Protein 2OWY (pdb70)

Organism: Pseudomonas aeruginosa (strain ATCC 15692 / DSM 22644 / CIP 104116 / JCM 14847 / LMG 12228 / 1C / PRS 101 / PAO1) (NCBI:txid208964)

Nearest PDB structures (foldseek):
  2owy-assembly1_B  TM=9.869E-01  e=1.005E-57  Pseudomonas aeruginosa PAO1
  2owl-assembly1_B  TM=9.387E-01  e=7.212E-36  Escherichia coli
  6k4e-assembly1_B  TM=1.889E-01  e=1.536E+00  Pseudomonas aeruginosa
  6k4e-assembly1_A  TM=3.033E-01  e=7.675E+00  Pseudomonas aeruginosa
  2owy-assembly1_B  TM=1.003E+00  e=4.794E-67  Pseudomonas aeruginosa PAO1

Structure (mmCIF, N/CA/C/O backbone):
data_2OWY
#
_entry.id   2OWY
#
_cell.length_a   87.494
_cell.length_b   116.041
_cell.length_c   76.028
_cell.angle_alpha   90.000
_cell.angle_beta   90.000
_cell.angle_gamma   90.000
#
_symmetry.space_group_name_H-M   'P 21 21 2'
#
loop_
_atom_site.group_PDB
_atom_site.id
_atom_site.type_symbol
_atom_site.label_atom_id
_atom_site.label_alt_id
_atom_site.label_comp_id
_atom_site.label_asym_id
_atom_site.label_entity_id
_atom_site.label_seq_id
_atom_site.pdbx_PDB_ins_code
_atom_site.Cartn_x
_atom_site.Cartn_y
_atom_site.Cartn_z
_atom_site.occupancy
_atom_site.B_iso_or_equiv
_atom_site.auth_seq_id
_atom_site.auth_comp_id
_atom_site.auth_asym_id
_atom_site.auth_atom_id
_atom_site.pdbx_PDB_model_num
ATOM 1 N N . MET A 1 1 ? 26.956 81.979 -0.962 1.00 49.63 1 MET A N 1
ATOM 2 C CA . MET A 1 1 ? 26.891 80.897 0.051 1.00 48.90 1 MET A CA 1
ATOM 3 C C . MET A 1 1 ? 26.012 79.781 -0.489 1.00 47.36 1 MET A C 1
ATOM 4 O O . MET A 1 1 ? 25.127 80.043 -1.301 1.00 48.16 1 MET A O 1
ATOM 9 N N . TRP A 1 2 ? 26.251 78.548 -0.034 1.00 42.89 2 TRP A N 1
ATOM 10 C CA . TRP A 1 2 ? 25.460 77.397 -0.473 1.00 38.23 2 TRP A CA 1
ATOM 11 C C . TRP A 1 2 ? 24.493 76.923 0.614 1.00 35.94 2 TRP A C 1
ATOM 12 O O . TRP A 1 2 ? 24.926 76.455 1.676 1.00 36.00 2 TRP A O 1
ATOM 23 N N . PHE A 1 3 ? 23.193 77.031 0.337 1.00 30.22 3 PHE A N 1
ATOM 24 C CA . PHE A 1 3 ? 22.158 76.615 1.276 1.00 27.88 3 PHE A CA 1
ATOM 25 C C . PHE A 1 3 ? 22.354 75.163 1.711 1.00 27.15 3 PHE A C 1
ATOM 26 O O . PHE A 1 3 ? 22.799 74.330 0.925 1.00 26.80 3 PHE A O 1
ATOM 34 N N . ARG A 1 4 ? 22.020 74.863 2.960 1.00 25.87 4 ARG A N 1
ATOM 35 C CA . ARG A 1 4 ? 22.154 73.507 3.468 1.00 29.73 4 ARG A CA 1
ATOM 36 C C . ARG A 1 4 ? 20.796 72.853 3.628 1.00 31.36 4 ARG A C 1
ATOM 37 O O . ARG A 1 4 ? 20.708 71.653 3.890 1.00 32.71 4 ARG A O 1
ATOM 45 N N . ASN A 1 5 ? 19.745 73.660 3.460 1.00 30.67 5 ASN A N 1
ATOM 46 C CA . ASN A 1 5 ? 18.350 73.216 3.546 1.00 28.49 5 ASN A CA 1
ATOM 47 C C . ASN A 1 5 ? 17.470 74.124 2.698 1.00 27.37 5 ASN A C 1
ATOM 48 O O . ASN A 1 5 ? 17.863 75.247 2.366 1.00 26.06 5 ASN A O 1
ATOM 53 N N . LEU A 1 6 ? 16.283 73.645 2.341 1.00 25.17 6 LEU A N 1
ATOM 54 C CA . LEU A 1 6 ? 15.405 74.450 1.513 1.00 23.75 6 LEU A CA 1
ATOM 55 C C . LEU A 1 6 ? 13.908 74.253 1.716 1.00 25.12 6 LEU A C 1
ATOM 56 O O . LEU A 1 6 ? 13.381 73.141 1.623 1.00 23.38 6 LEU A O 1
ATOM 61 N N . LEU A 1 7 ? 13.233 75.361 2.000 1.00 25.89 7 LEU A N 1
ATOM 62 C CA . LEU A 1 7 ? 11.783 75.397 2.142 1.00 22.97 7 LEU A CA 1
ATOM 63 C C . LEU A 1 7 ? 11.384 76.442 1.112 1.00 23.52 7 LEU A C 1
ATOM 64 O O . LEU A 1 7 ? 11.984 77.516 1.049 1.00 23.34 7 LEU A O 1
ATOM 69 N N . VAL A 1 8 ? 10.394 76.113 0.285 1.00 22.80 8 VAL A N 1
ATOM 70 C CA . VAL A 1 8 ? 9.957 77.007 -0.766 1.00 20.55 8 VAL A CA 1
ATOM 71 C C . VAL A 1 8 ? 8.622 77.687 -0.480 1.00 22.68 8 VAL A C 1
ATOM 72 O O . VAL A 1 8 ? 7.681 77.077 0.024 1.00 22.74 8 VAL A O 1
ATOM 76 N N . TYR A 1 9 ? 8.568 78.967 -0.832 1.00 23.31 9 TYR A N 1
ATOM 77 C CA . TYR A 1 9 ? 7.407 79.806 -0.639 1.00 22.89 9 TYR A CA 1
ATOM 78 C C . TYR A 1 9 ? 7.045 80.535 -1.919 1.00 24.30 9 TYR A C 1
ATOM 79 O O . TYR A 1 9 ? 7.874 81.218 -2.501 1.00 22.82 9 TYR A O 1
ATOM 88 N N . ARG A 1 10 ? 5.789 80.383 -2.338 1.00 26.70 10 ARG A N 1
ATOM 89 C CA . ARG A 1 10 ? 5.281 80.980 -3.567 1.00 29.67 10 ARG A CA 1
ATOM 90 C C . ARG A 1 10 ? 4.632 82.333 -3.368 1.00 31.42 10 ARG A C 1
ATOM 91 O O . ARG A 1 10 ? 3.742 82.487 -2.537 1.00 34.09 10 ARG A O 1
ATOM 99 N N . LEU A 1 11 ? 5.086 83.318 -4.132 1.00 33.02 11 LEU A N 1
ATOM 100 C CA . LEU A 1 11 ? 4.519 84.656 -4.065 1.00 34.48 11 LEU A CA 1
ATOM 101 C C . LEU A 1 11 ? 3.179 84.627 -4.777 1.00 36.30 11 LEU A C 1
ATOM 102 O O . LEU A 1 11 ? 3.120 84.360 -5.974 1.00 36.63 11 LEU A O 1
ATOM 107 N N . THR A 1 12 ? 2.103 84.898 -4.047 1.00 39.10 12 THR A N 1
ATOM 108 C CA . THR A 1 12 ? 0.767 84.879 -4.641 1.00 41.53 12 THR A CA 1
ATOM 109 C C . THR A 1 12 ? 0.399 86.159 -5.386 1.00 43.27 12 THR A C 1
ATOM 110 O O . THR A 1 12 ? -0.697 86.276 -5.916 1.00 44.60 12 THR A O 1
ATOM 114 N N . GLN A 1 13 ? 1.319 87.110 -5.440 1.00 45.19 13 GLN A N 1
ATOM 115 C CA . GLN A 1 13 ? 1.073 88.369 -6.130 1.00 46.99 13 GLN A CA 1
ATOM 116 C C . GLN A 1 13 ? 2.405 89.018 -6.392 1.00 47.31 13 GLN A C 1
ATOM 117 O O . GLN A 1 13 ? 3.411 88.606 -5.833 1.00 47.12 13 GLN A O 1
ATOM 123 N N . ASP A 1 14 ? 2.422 90.031 -7.242 1.00 49.51 14 ASP A N 1
ATOM 124 C CA . ASP A 1 14 ? 3.673 90.709 -7.531 1.00 53.24 14 ASP A CA 1
ATOM 125 C C . ASP A 1 14 ? 4.180 91.517 -6.335 1.00 54.47 14 ASP A C 1
ATOM 126 O O . ASP A 1 14 ? 3.407 92.147 -5.611 1.00 54.05 14 ASP A O 1
ATOM 131 N N . LEU A 1 15 ? 5.494 91.479 -6.139 1.00 55.68 15 LEU A N 1
ATOM 132 C CA . LEU A 1 15 ? 6.152 92.172 -5.036 1.00 57.27 15 LEU A CA 1
ATOM 133 C C . LEU A 1 15 ? 6.852 93.440 -5.548 1.00 58.05 15 LEU A C 1
ATOM 134 O O . LEU A 1 15 ? 7.811 93.343 -6.315 1.00 59.11 15 LEU A O 1
ATOM 139 N N . GLN A 1 16 ? 6.371 94.616 -5.132 1.00 58.53 16 GLN A N 1
ATOM 140 C CA . GLN A 1 16 ? 6.957 95.900 -5.552 1.00 59.11 16 GLN A CA 1
ATOM 141 C C . GLN A 1 16 ? 8.476 95.725 -5.678 1.00 57.12 16 GLN A C 1
ATOM 142 O O . GLN A 1 16 ? 9.035 95.715 -6.776 1.00 56.54 16 GLN A O 1
ATOM 148 N N . LEU A 1 17 ? 9.122 95.607 -4.527 1.00 54.26 17 LEU A N 1
ATOM 149 C CA . LEU A 1 17 ? 10.557 95.358 -4.413 1.00 53.75 17 LEU A CA 1
ATOM 150 C C . LEU A 1 17 ? 11.641 96.172 -5.129 1.00 51.66 17 LEU A C 1
ATOM 151 O O . LEU A 1 17 ? 12.016 95.884 -6.264 1.00 51.15 17 LEU A O 1
ATOM 156 N N . ASP A 1 18 ? 12.163 97.172 -4.434 1.00 50.72 18 ASP A N 1
ATOM 157 C CA . ASP A 1 18 ? 13.259 97.978 -4.949 1.00 49.41 18 ASP A CA 1
ATOM 158 C C . ASP A 1 18 ? 14.382 97.684 -3.972 1.00 48.97 18 ASP A C 1
ATOM 159 O O . ASP A 1 18 ? 14.184 97.759 -2.759 1.00 47.54 18 ASP A O 1
ATOM 164 N N . ALA A 1 19 ? 15.548 97.333 -4.497 1.00 48.42 19 ALA A N 1
ATOM 165 C CA . ALA A 1 19 ? 16.694 97.023 -3.655 1.00 47.40 19 ALA A CA 1
ATOM 166 C C . ALA A 1 19 ? 16.784 97.939 -2.444 1.00 46.74 19 ALA A C 1
ATOM 167 O O . ALA A 1 19 ? 16.638 97.482 -1.312 1.00 46.06 19 ALA A O 1
ATOM 169 N N . ASP A 1 20 ? 17.015 99.228 -2.678 1.00 48.23 20 ASP A N 1
ATOM 170 C CA . ASP A 1 20 ? 17.137 100.178 -1.575 1.00 50.51 20 ASP A CA 1
ATOM 171 C C . ASP A 1 20 ? 15.831 100.314 -0.796 1.00 50.58 20 ASP A C 1
ATOM 172 O O . ASP A 1 20 ? 15.843 100.610 0.396 1.00 51.84 20 ASP A O 1
ATOM 177 N N . SER A 1 21 ? 14.703 100.098 -1.461 1.00 49.93 21 SER A N 1
ATOM 178 C CA . SER A 1 21 ? 13.424 100.181 -0.775 1.00 48.54 21 SER A CA 1
ATOM 179 C C . SER A 1 21 ? 13.432 99.042 0.254 1.00 48.28 21 SER A C 1
ATOM 180 O O . SER A 1 21 ? 13.092 99.240 1.424 1.00 48.80 21 SER A O 1
ATOM 183 N N . LEU A 1 22 ? 13.848 97.855 -0.187 1.00 45.48 22 LEU A N 1
ATOM 184 C CA . LEU A 1 22 ? 13.929 96.691 0.688 1.00 43.39 22 LEU A CA 1
ATOM 185 C C . LEU A 1 22 ? 14.987 96.878 1.779 1.00 44.13 22 LEU A C 1
ATOM 186 O O . LEU A 1 22 ? 14.732 96.569 2.946 1.00 42.98 22 LEU A O 1
ATOM 191 N N . GLU A 1 23 ? 16.167 97.378 1.399 1.00 43.77 23 GLU A N 1
ATOM 192 C CA . GLU A 1 23 ? 17.266 97.593 2.351 1.00 44.55 23 GLU A CA 1
ATOM 193 C C . GLU A 1 23 ? 16.805 98.545 3.452 1.00 44.66 23 GLU A C 1
ATOM 194 O O . GLU A 1 23 ? 17.100 98.351 4.630 1.00 44.86 23 GLU A O 1
ATOM 200 N N . LYS A 1 24 ? 16.064 99.572 3.059 1.00 46.25 24 LYS A N 1
ATOM 201 C CA . LYS A 1 24 ? 15.545 100.548 4.007 1.00 47.24 24 LYS A CA 1
ATOM 202 C C . LYS A 1 24 ? 14.661 99.852 5.037 1.00 46.24 24 LYS A C 1
ATOM 203 O O . LYS A 1 24 ? 14.912 99.935 6.236 1.00 45.60 24 LYS A O 1
ATOM 209 N N . ALA A 1 25 ? 13.636 99.160 4.539 1.00 44.75 25 ALA A N 1
ATOM 210 C CA . ALA A 1 25 ? 12.660 98.441 5.361 1.00 44.00 25 ALA A CA 1
ATOM 211 C C . ALA A 1 25 ? 13.245 97.460 6.390 1.00 44.28 25 ALA A C 1
ATOM 212 O O . ALA A 1 25 ? 12.857 97.478 7.567 1.00 43.48 25 ALA A O 1
ATOM 214 N N . LEU A 1 26 ? 14.163 96.603 5.946 1.00 43.08 26 LEU A N 1
ATOM 215 C CA . LEU A 1 26 ? 14.787 95.626 6.836 1.00 43.13 26 LEU A CA 1
ATOM 216 C C . LEU A 1 26 ? 15.512 96.312 8.003 1.00 43.67 26 LEU A C 1
ATOM 217 O O . LEU A 1 26 ? 15.610 95.748 9.093 1.00 43.14 26 LEU A O 1
ATOM 222 N N . GLY A 1 27 ? 16.016 97.524 7.769 1.00 43.92 27 GLY A N 1
ATOM 223 C CA . GLY A 1 27 ? 16.714 98.252 8.819 1.00 44.74 27 GLY A CA 1
ATOM 224 C C . GLY A 1 27 ? 15.789 98.626 9.965 1.00 45.29 27 GLY A C 1
ATOM 225 O O . GLY A 1 27 ? 16.220 98.754 11.109 1.00 44.80 27 GLY A O 1
ATOM 226 N N . GLU A 1 28 ? 14.510 98.808 9.646 1.00 47.08 28 GLU A N 1
ATOM 227 C CA . GLU A 1 28 ? 13.502 99.148 10.641 1.00 48.83 28 GLU A CA 1
ATOM 228 C C . GLU A 1 28 ? 13.248 97.924 11.504 1.00 49.05 28 GLU A C 1
ATOM 229 O O . GLU A 1 28 ? 12.634 98.021 12.567 1.00 49.62 28 GLU A O 1
ATOM 235 N N . LYS A 1 29 ? 13.713 96.771 11.029 1.00 48.78 29 LYS A N 1
ATOM 236 C CA . LYS A 1 29 ? 13.556 95.513 11.755 1.00 49.17 29 LYS A CA 1
ATOM 237 C C . LYS A 1 29 ? 14.907 94.805 11.810 1.00 48.95 29 LYS A C 1
ATOM 238 O O . L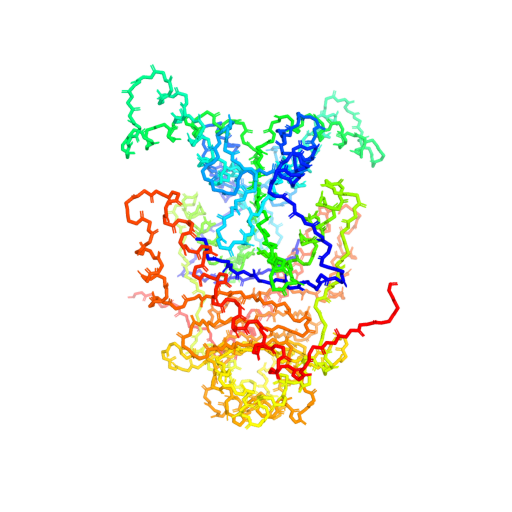YS A 1 29 ? 15.012 93.612 11.540 1.00 47.78 29 LYS A O 1
ATOM 244 N N . SER A 1 30 ? 15.946 95.545 12.167 1.00 49.10 30 SER A N 1
ATOM 245 C CA . SER A 1 30 ? 17.274 94.959 12.220 1.00 51.49 30 SER A CA 1
ATOM 246 C C . SER A 1 30 ? 17.542 94.203 13.511 1.00 50.92 30 SER A C 1
ATOM 247 O O . SER A 1 30 ? 16.846 94.382 14.510 1.00 52.28 30 SER A O 1
ATOM 250 N N . ALA A 1 31 ? 18.548 93.337 13.470 1.00 49.92 31 ALA A N 1
ATOM 251 C CA . ALA A 1 31 ? 18.934 92.556 14.633 1.00 49.31 31 ALA A CA 1
ATOM 252 C C . ALA A 1 31 ? 19.491 93.516 15.664 1.00 49.09 31 ALA A C 1
ATOM 253 O O . ALA A 1 31 ? 20.059 94.549 15.314 1.00 49.33 31 ALA A O 1
ATOM 255 N N . ARG A 1 32 ? 19.310 93.183 16.931 1.00 49.39 32 ARG A N 1
ATOM 256 C CA . ARG A 1 32 ? 19.820 94.014 18.004 1.00 52.50 32 ARG A CA 1
ATOM 257 C C . ARG A 1 32 ? 20.264 93.125 19.145 1.00 53.94 32 ARG A C 1
ATOM 258 O O . ARG A 1 32 ? 19.717 92.045 19.350 1.00 53.96 32 ARG A O 1
ATOM 266 N N . PRO A 1 33 ? 21.285 93.559 19.893 1.00 55.61 33 PRO A N 1
ATOM 267 C CA . PRO A 1 33 ? 21.768 92.754 21.013 1.00 57.25 33 PRO A CA 1
ATOM 268 C C . PRO A 1 33 ? 20.686 92.511 22.060 1.00 59.15 33 PRO A C 1
ATOM 269 O O . PRO A 1 33 ? 19.744 93.299 22.208 1.00 58.78 33 PRO A O 1
ATOM 273 N N . CYS A 1 34 ? 20.826 91.396 22.769 1.00 61.42 34 CYS A N 1
ATOM 274 C CA . CYS A 1 34 ? 19.881 90.998 23.804 1.00 62.78 34 CYS A CA 1
ATOM 275 C C . CYS A 1 34 ? 20.017 91.868 25.051 1.00 63.35 34 CYS A C 1
ATOM 276 O O . CYS A 1 34 ? 21.128 92.090 25.543 1.00 61.72 34 CYS A O 1
ATOM 279 N N . ALA A 1 35 ? 18.886 92.367 25.548 1.00 63.86 35 ALA A N 1
ATOM 280 C CA . ALA A 1 35 ? 18.877 93.188 26.755 1.00 64.18 35 ALA A CA 1
ATOM 281 C C . ALA A 1 35 ? 19.129 92.233 27.924 1.00 64.96 35 ALA A C 1
ATOM 282 O O . ALA A 1 35 ? 18.592 91.119 27.948 1.00 64.72 35 ALA A O 1
ATOM 284 N N . SER A 1 36 ? 19.943 92.662 28.887 1.00 65.19 36 SER A N 1
ATOM 285 C CA . SER A 1 36 ? 20.276 91.815 30.032 1.00 65.22 36 SER A CA 1
ATOM 286 C C . SER A 1 36 ? 19.059 91.179 30.727 1.00 65.18 36 SER A C 1
ATOM 287 O O . SER A 1 36 ? 19.204 90.194 31.455 1.00 65.22 36 SER A O 1
ATOM 290 N N . GLN A 1 37 ? 17.868 91.730 30.500 1.00 65.40 37 GLN A N 1
ATOM 291 C CA . GLN A 1 37 ? 16.650 91.184 31.107 1.00 64.93 37 GLN A CA 1
ATOM 292 C C . GLN A 1 37 ? 15.746 90.622 30.015 1.00 63.72 37 GLN A C 1
ATOM 293 O O . GLN A 1 37 ? 14.584 90.294 30.267 1.00 63.35 37 GLN A O 1
ATOM 299 N N . GLU A 1 38 ? 16.301 90.502 28.811 1.00 61.87 38 GLU A N 1
ATOM 300 C CA . GLU A 1 38 ? 15.579 90.028 27.629 1.00 59.76 38 GLU A CA 1
ATOM 301 C C . GLU A 1 38 ? 15.908 88.571 27.288 1.00 58.29 38 GLU A C 1
ATOM 302 O O . GLU A 1 38 ? 17.047 88.140 27.453 1.00 58.47 38 GLU A O 1
ATOM 308 N N . LEU A 1 39 ? 14.916 87.816 26.811 1.00 56.46 39 LEU A N 1
ATOM 309 C CA . LEU A 1 39 ? 15.122 86.403 26.463 1.00 54.63 39 LEU A CA 1
ATOM 310 C C . LEU A 1 39 ? 15.670 86.174 25.054 1.00 52.41 39 LEU A C 1
ATOM 311 O O . LEU A 1 39 ? 16.616 85.404 24.865 1.00 52.44 39 LEU A O 1
ATOM 316 N N . THR A 1 40 ? 15.065 86.827 24.066 1.00 49.57 40 THR A N 1
ATOM 317 C CA . THR A 1 40 ? 15.487 86.674 22.681 1.00 47.86 40 THR A CA 1
ATOM 318 C C . THR A 1 40 ? 15.184 87.913 21.841 1.00 46.93 40 THR A C 1
ATOM 319 O O . THR A 1 40 ? 14.245 88.653 22.131 1.00 47.36 40 THR A O 1
ATOM 323 N N . THR A 1 41 ? 15.994 88.132 20.807 1.00 44.08 41 THR A N 1
ATOM 324 C CA . THR A 1 41 ? 15.789 89.239 19.876 1.00 41.80 41 THR A CA 1
ATOM 325 C C . THR A 1 41 ? 15.829 88.620 18.488 1.00 41.50 41 THR A C 1
ATOM 326 O O . THR A 1 41 ? 16.443 87.566 18.285 1.00 41.71 41 THR A O 1
ATOM 330 N N . TYR A 1 42 ? 15.176 89.264 17.530 1.00 39.69 42 TYR A N 1
ATOM 331 C CA . TYR A 1 42 ? 15.140 88.724 16.182 1.00 37.37 42 TYR A CA 1
ATOM 332 C C . TYR A 1 42 ? 15.046 89.828 15.136 1.00 35.43 42 TYR A C 1
ATOM 333 O O . TYR A 1 42 ? 14.070 90.574 15.120 1.00 35.75 42 TYR A O 1
ATOM 342 N N . GLY A 1 43 ? 16.039 89.915 14.256 1.00 31.90 43 GLY A N 1
ATOM 343 C CA . GLY A 1 43 ? 16.021 90.941 13.227 1.00 31.84 43 GLY A CA 1
ATOM 344 C C . GLY A 1 43 ? 17.005 90.672 12.100 1.00 32.59 43 GLY A C 1
ATOM 345 O O . GLY A 1 43 ? 17.744 89.692 12.140 1.00 33.66 43 GLY A O 1
ATOM 346 N N . PHE A 1 44 ? 17.049 91.553 11.107 1.00 31.42 44 PHE A N 1
ATOM 347 C CA . PHE A 1 44 ? 17.937 91.352 9.975 1.00 33.24 44 PHE A CA 1
ATOM 348 C C . PHE A 1 44 ? 19.393 91.815 10.113 1.00 34.49 44 PHE A C 1
ATOM 349 O O . PHE A 1 44 ? 19.700 92.716 10.891 1.00 37.11 44 PHE A O 1
ATOM 357 N N . THR A 1 45 ? 20.282 91.159 9.365 1.00 34.13 45 THR A N 1
ATOM 358 C CA . THR A 1 45 ? 21.719 91.460 9.351 1.00 34.38 45 THR A CA 1
ATOM 359 C C . THR A 1 45 ? 22.304 91.271 7.971 1.00 34.28 45 THR A C 1
ATOM 360 O O . THR A 1 45 ? 21.725 90.612 7.109 1.00 34.33 45 THR A O 1
ATOM 364 N N . ALA A 1 46 ? 23.488 91.828 7.785 1.00 34.63 46 ALA A N 1
ATOM 365 C CA . ALA A 1 46 ? 24.182 91.705 6.520 1.00 35.64 46 ALA A CA 1
ATOM 366 C C . ALA A 1 46 ? 24.427 90.230 6.289 1.00 35.14 46 ALA A C 1
ATOM 367 O O . ALA A 1 46 ? 25.085 89.579 7.085 1.00 36.94 46 ALA A O 1
ATOM 369 N N . PRO A 1 47 ? 23.877 89.673 5.207 1.00 37.36 47 PRO A N 1
ATOM 370 C CA . PRO A 1 47 ? 24.095 88.247 4.933 1.00 38.38 47 PRO A CA 1
ATOM 371 C C . PRO A 1 47 ? 25.589 87.987 4.732 1.00 39.60 47 PRO A C 1
ATOM 372 O O . PRO A 1 47 ? 26.149 87.031 5.265 1.00 38.64 47 PRO A O 1
ATOM 376 N N . PHE A 1 48 ? 26.207 88.850 3.935 1.00 41.55 48 PHE A N 1
ATOM 377 C CA . PHE A 1 48 ? 27.634 88.804 3.653 1.00 45.37 48 PHE A CA 1
ATOM 378 C C . PHE A 1 48 ? 28.080 90.153 4.205 1.00 50.25 48 PHE A C 1
ATOM 379 O O . PHE A 1 48 ? 27.253 91.060 4.355 1.00 51.50 48 PHE A O 1
ATOM 387 N N . GLY A 1 49 ? 29.367 90.302 4.499 1.00 52.69 49 GLY A N 1
ATOM 388 C CA . GLY A 1 49 ? 29.849 91.588 4.975 1.00 56.45 49 GLY A CA 1
ATOM 389 C C . GLY A 1 49 ? 29.733 91.892 6.453 1.00 58.60 49 GLY A C 1
ATOM 390 O O . GLY A 1 49 ? 28.677 91.731 7.060 1.00 59.52 49 GLY A O 1
ATOM 391 N N . LYS A 1 50 ? 30.842 92.338 7.032 1.00 61.19 50 LYS A N 1
ATOM 392 C CA . LYS A 1 50 ? 30.894 92.690 8.444 1.00 62.02 50 LYS A CA 1
ATOM 393 C C . LYS A 1 50 ? 30.922 94.214 8.548 1.00 62.20 50 LYS A C 1
ATOM 394 O O . LYS A 1 50 ? 30.998 94.918 7.532 1.00 61.56 50 LYS A O 1
ATOM 400 N N . GLY A 1 51 ? 30.870 94.720 9.773 1.00 61.98 51 GLY A N 1
ATOM 401 C CA . GLY A 1 51 ? 30.870 96.154 9.968 1.00 62.03 51 GLY A CA 1
ATOM 402 C C . GLY A 1 51 ? 29.435 96.586 10.176 1.00 62.18 51 GLY A C 1
ATOM 403 O O . GLY A 1 51 ? 28.515 95.850 9.815 1.00 62.27 51 GLY A O 1
ATOM 404 N N . PRO A 1 52 ? 29.204 97.767 10.767 1.00 62.32 52 PRO A N 1
ATOM 405 C CA . PRO A 1 52 ? 27.844 98.264 11.010 1.00 61.06 52 PRO A CA 1
ATOM 406 C C . PRO A 1 52 ? 27.195 98.918 9.787 1.00 59.72 52 PRO A C 1
ATOM 407 O O . PRO A 1 52 ? 25.989 99.161 9.776 1.00 59.72 52 PRO A O 1
ATOM 411 N N . ASP A 1 53 ? 27.997 99.198 8.762 1.00 57.91 53 ASP A N 1
ATOM 412 C CA . ASP A 1 53 ? 27.494 99.833 7.545 1.00 56.67 53 ASP A CA 1
ATOM 413 C C . ASP A 1 53 ? 27.399 98.858 6.364 1.00 55.17 53 ASP A C 1
ATOM 414 O O . ASP A 1 53 ? 27.266 99.277 5.204 1.00 55.48 53 ASP A O 1
ATOM 419 N N . ALA A 1 54 ? 27.487 97.563 6.664 1.00 52.46 54 ALA A N 1
ATOM 420 C CA . ALA A 1 54 ? 27.386 96.517 5.651 1.00 47.31 54 ALA A CA 1
ATOM 421 C C . ALA A 1 54 ? 25.904 96.367 5.315 1.00 44.06 54 ALA A C 1
ATOM 422 O O . ALA A 1 54 ? 25.048 96.377 6.205 1.00 43.07 54 ALA A O 1
ATOM 424 N N . PRO A 1 55 ? 25.581 96.228 4.024 1.00 41.57 55 PRO A N 1
ATOM 425 C CA . PRO A 1 55 ? 24.199 96.085 3.549 1.00 39.33 55 PRO A CA 1
ATOM 426 C C . PRO A 1 55 ? 23.422 94.903 4.127 1.00 35.75 55 PRO A C 1
ATOM 427 O O . PRO A 1 55 ? 23.985 93.827 4.360 1.00 32.23 55 PRO A O 1
ATOM 431 N N . LEU A 1 56 ? 22.126 95.124 4.354 1.00 33.93 56 LEU A N 1
ATOM 432 C CA . LEU A 1 56 ? 21.240 94.083 4.868 1.00 32.71 56 LEU A CA 1
ATOM 433 C C . LEU A 1 56 ? 20.773 93.168 3.731 1.00 31.64 56 LEU A C 1
ATOM 434 O O . LEU A 1 56 ? 20.320 92.055 3.981 1.00 31.89 56 LEU A O 1
ATOM 439 N N . VAL A 1 57 ? 20.883 93.639 2.489 1.00 29.77 57 VAL A N 1
ATOM 440 C CA . VAL A 1 57 ? 20.501 92.838 1.330 1.00 29.90 57 VAL A CA 1
ATOM 441 C C . VAL A 1 57 ? 21.609 92.802 0.283 1.00 30.79 57 VAL A C 1
ATOM 442 O O . VAL A 1 57 ? 22.243 93.816 -0.009 1.00 32.18 57 VAL A O 1
ATOM 446 N N . HIS A 1 58 ? 21.840 91.616 -0.272 1.00 30.45 58 HIS A N 1
ATOM 447 C CA . HIS A 1 58 ? 22.869 91.426 -1.278 1.00 29.54 58 HIS A CA 1
ATOM 448 C C . HIS A 1 58 ? 22.247 91.068 -2.628 1.00 28.96 58 HIS A C 1
ATOM 449 O O . HIS A 1 58 ? 21.566 90.050 -2.771 1.00 27.36 58 HIS A O 1
ATOM 456 N N . VAL A 1 59 ? 22.499 91.918 -3.616 1.00 27.82 59 VAL A N 1
ATOM 457 C CA . VAL A 1 59 ? 21.949 91.753 -4.953 1.00 27.54 59 VAL A CA 1
ATOM 458 C C . VAL A 1 59 ? 22.891 91.147 -5.996 1.00 30.77 59 VAL A C 1
ATOM 459 O O . VAL A 1 59 ? 24.047 91.560 -6.124 1.00 30.68 59 VAL A O 1
ATOM 463 N N . SER A 1 60 ? 22.375 90.175 -6.746 1.00 32.78 60 SER A N 1
ATOM 464 C CA . SER A 1 60 ? 23.118 89.513 -7.823 1.00 35.01 60 SER A CA 1
ATOM 465 C C . SER A 1 60 ? 22.091 89.234 -8.924 1.00 36.73 60 SER A C 1
ATOM 466 O O . SER A 1 60 ? 21.312 88.284 -8.834 1.00 39.14 60 SER A O 1
ATOM 469 N N . GLN A 1 61 ? 22.096 90.066 -9.960 1.00 36.89 61 GLN A N 1
ATOM 470 C CA . GLN A 1 61 ? 21.123 89.964 -11.049 1.00 36.89 61 GLN A CA 1
ATOM 471 C C . GLN A 1 61 ? 19.788 90.345 -10.410 1.00 36.62 61 GLN A C 1
ATOM 472 O O . GLN A 1 61 ? 19.666 91.409 -9.817 1.00 37.77 61 GLN A O 1
ATOM 478 N N . ASP A 1 62 ? 18.792 89.477 -10.511 1.00 37.67 62 ASP A N 1
ATOM 479 C CA . ASP A 1 62 ? 17.493 89.751 -9.909 1.00 37.34 62 ASP A CA 1
ATOM 480 C C . ASP A 1 62 ? 17.262 88.882 -8.671 1.00 37.20 62 ASP A C 1
ATOM 481 O O . ASP A 1 62 ? 16.111 88.586 -8.322 1.00 37.30 62 ASP A O 1
ATOM 486 N N . PHE A 1 63 ? 18.354 88.470 -8.017 1.00 34.42 63 PHE A N 1
ATOM 487 C CA . PHE A 1 63 ? 18.263 87.649 -6.809 1.00 32.82 63 PHE A CA 1
ATOM 488 C C . PHE A 1 63 ? 18.681 88.481 -5.597 1.00 33.90 63 PHE A C 1
ATOM 489 O O . PHE A 1 63 ? 19.724 89.121 -5.609 1.00 37.55 63 PHE A O 1
ATOM 497 N N . PHE A 1 64 ? 17.859 88.464 -4.554 1.00 34.82 64 PHE A N 1
ATOM 498 C CA . PHE A 1 64 ? 18.111 89.223 -3.335 1.00 33.82 64 PHE A CA 1
ATOM 499 C C . PHE A 1 64 ? 18.335 88.300 -2.151 1.00 34.54 64 PHE A C 1
ATOM 500 O O . PHE A 1 64 ? 17.453 87.515 -1.813 1.00 36.09 64 PHE A O 1
ATOM 508 N N . LEU A 1 65 ? 19.507 88.404 -1.520 1.00 33.90 65 LEU A N 1
ATOM 509 C CA . LEU A 1 65 ? 19.847 87.576 -0.369 1.00 31.84 65 LEU A CA 1
ATOM 510 C C . LEU A 1 65 ? 19.702 88.401 0.903 1.00 33.21 65 LEU A C 1
ATOM 511 O O . LEU A 1 65 ? 20.235 89.510 1.000 1.00 34.82 65 LEU A O 1
ATOM 516 N N . ILE A 1 66 ? 18.977 87.871 1.881 1.00 31.33 66 ILE A N 1
ATOM 517 C CA . ILE A 1 66 ? 18.798 88.579 3.139 1.00 28.14 66 ILE A CA 1
ATOM 518 C C . ILE A 1 66 ? 19.083 87.585 4.251 1.00 29.81 66 ILE A C 1
ATOM 519 O O . ILE A 1 66 ? 19.268 86.387 3.992 1.00 28.57 66 ILE A O 1
ATOM 524 N N . SER A 1 67 ? 19.137 88.074 5.483 1.00 29.08 67 SER A N 1
ATOM 525 C CA . SER A 1 67 ? 19.421 87.205 6.603 1.00 30.17 67 SER A CA 1
ATOM 526 C C . SER A 1 67 ? 18.826 87.722 7.886 1.00 30.05 67 SER A C 1
ATOM 527 O O . SER A 1 67 ? 18.835 88.926 8.146 1.00 30.37 67 SER A O 1
ATOM 530 N N . ALA A 1 68 ? 18.305 86.807 8.692 1.00 29.51 68 ALA A N 1
ATOM 531 C CA . ALA A 1 68 ? 17.714 87.186 9.969 1.00 31.88 68 ALA A CA 1
ATOM 532 C C . ALA A 1 68 ? 18.545 86.539 11.052 1.00 33.42 68 ALA A C 1
ATOM 533 O O . ALA A 1 68 ? 18.966 85.384 10.927 1.00 35.53 68 ALA A O 1
ATOM 535 N N . ARG A 1 69 ? 18.808 87.292 12.109 1.00 34.99 69 ARG A N 1
ATOM 536 C CA . ARG A 1 69 ? 19.596 86.763 13.196 1.00 36.46 69 ARG A CA 1
ATOM 537 C C . ARG A 1 69 ? 18.810 86.774 14.473 1.00 35.47 69 ARG A C 1
ATOM 538 O O . ARG A 1 69 ? 18.136 87.747 14.800 1.00 35.88 69 ARG A O 1
ATOM 546 N N . LYS A 1 70 ? 18.921 85.670 15.193 1.00 34.99 70 LYS A N 1
ATOM 547 C CA . LYS A 1 70 ? 18.260 85.501 16.464 1.00 33.75 70 LYS A CA 1
ATOM 548 C C . LYS A 1 70 ? 19.345 85.427 17.516 1.00 33.82 70 LYS A C 1
ATOM 549 O O . LYS A 1 70 ? 20.370 84.768 17.322 1.00 31.71 70 LYS A O 1
ATOM 555 N N . GLU A 1 71 ? 19.122 86.148 18.609 1.00 35.64 71 GLU A N 1
ATOM 556 C CA . GLU A 1 71 ? 20.033 86.157 19.738 1.00 38.97 71 GLU A CA 1
ATOM 557 C C . GLU A 1 71 ? 19.215 85.588 20.870 1.00 40.22 71 GLU A C 1
ATOM 558 O O . GLU A 1 71 ? 18.038 85.912 21.023 1.00 40.46 71 GLU A O 1
ATOM 564 N N . GLU A 1 72 ? 19.831 84.740 21.672 1.00 41.87 72 GLU A N 1
ATOM 565 C CA . GLU A 1 72 ? 19.105 84.117 22.748 1.00 44.04 72 GLU A CA 1
ATOM 566 C C . GLU A 1 72 ? 20.021 83.904 23.942 1.00 45.04 72 GLU A C 1
ATOM 567 O O . GLU A 1 72 ? 21.167 83.501 23.781 1.00 45.53 72 GLU A O 1
ATOM 573 N N . ARG A 1 73 ? 19.516 84.187 25.140 1.00 45.83 73 ARG A N 1
ATOM 574 C CA . ARG A 1 73 ? 20.298 84.004 26.359 1.00 46.22 73 ARG A CA 1
ATOM 575 C C . ARG A 1 73 ? 20.245 82.543 26.810 1.00 47.20 73 ARG A C 1
ATOM 576 O O . ARG A 1 73 ? 19.175 81.929 26.820 1.00 46.33 73 ARG A O 1
ATOM 584 N N . ILE A 1 74 ? 21.400 81.986 27.172 1.00 48.77 74 ILE A N 1
ATOM 585 C CA . ILE A 1 74 ? 21.475 80.590 27.609 1.00 51.09 74 ILE A CA 1
ATOM 586 C C . ILE A 1 74 ? 21.067 80.393 29.068 1.00 51.64 74 ILE A C 1
ATOM 587 O O . ILE A 1 74 ? 21.884 80.489 29.981 1.00 50.92 74 ILE A O 1
ATOM 592 N N . LEU A 1 75 ? 19.787 80.115 29.280 1.00 53.15 75 LEU A N 1
ATOM 593 C CA . LEU A 1 75 ? 19.277 79.903 30.624 1.00 53.86 75 LEU A CA 1
ATOM 594 C C . LEU A 1 75 ? 18.696 78.500 30.714 1.00 54.96 75 LEU A C 1
ATOM 595 O O . LEU A 1 75 ? 17.477 78.314 30.658 1.00 53.57 75 LEU A O 1
ATOM 600 N N . PRO A 1 76 ? 19.570 77.491 30.842 1.00 56.65 76 PRO A N 1
ATOM 601 C CA . PRO A 1 76 ? 19.154 76.090 30.941 1.00 58.45 76 PRO A CA 1
ATOM 602 C C . PRO A 1 76 ? 18.133 75.915 32.060 1.00 60.11 76 PRO A C 1
ATOM 603 O O . PRO A 1 76 ? 18.432 76.204 33.217 1.00 60.58 76 PRO A O 1
ATOM 607 N N . GLY A 1 77 ? 16.934 75.449 31.718 1.00 62.27 77 GLY A N 1
ATOM 608 C CA . GLY A 1 77 ? 15.909 75.250 32.729 1.00 63.86 77 GLY A CA 1
ATOM 609 C C . GLY A 1 77 ? 16.496 74.546 33.937 1.00 65.69 77 GLY A C 1
ATOM 610 O O . GLY A 1 77 ? 16.025 74.707 35.064 1.00 65.90 77 GLY A O 1
ATOM 611 N N . SER A 1 78 ? 17.546 73.771 33.684 1.00 66.58 78 SER A N 1
ATOM 612 C CA . SER A 1 78 ? 18.245 73.017 34.715 1.00 67.41 78 SER A CA 1
ATOM 613 C C . SER A 1 78 ? 18.756 73.937 35.822 1.00 68.68 78 SER A C 1
ATOM 614 O O . SER A 1 78 ? 18.493 73.708 37.000 1.00 69.63 78 SER A O 1
ATOM 617 N N . VAL A 1 79 ? 19.489 74.976 35.430 1.00 69.55 79 VAL A N 1
ATOM 618 C CA . VAL A 1 79 ? 20.060 75.931 36.376 1.00 69.88 79 VAL A CA 1
ATOM 619 C C . VAL A 1 79 ? 18.999 76.765 37.098 1.00 70.27 79 VAL A C 1
ATOM 620 O O . VAL A 1 79 ? 19.212 77.190 38.238 1.00 70.00 79 VAL A O 1
ATOM 624 N N . VAL A 1 80 ? 17.868 77.001 36.431 1.00 70.23 80 VAL A N 1
ATOM 625 C CA . VAL A 1 80 ? 16.771 77.783 37.003 1.00 70.58 80 VAL A CA 1
ATOM 626 C C . VAL A 1 80 ? 16.099 77.008 38.130 1.00 71.62 80 VAL A C 1
ATOM 627 O O . VAL A 1 80 ? 15.650 77.591 39.115 1.00 72.12 80 VAL A O 1
ATOM 631 N N . ARG A 1 81 ? 16.037 75.690 37.984 1.00 72.24 81 ARG A N 1
ATOM 632 C CA . ARG A 1 81 ? 15.423 74.846 38.997 1.00 72.65 81 ARG A CA 1
ATOM 633 C C . ARG A 1 81 ? 16.387 74.601 40.149 1.00 72.31 81 ARG A C 1
ATOM 634 O O . ARG A 1 81 ? 16.012 74.718 41.310 1.00 72.99 81 ARG A O 1
ATOM 642 N N . ASP A 1 82 ? 17.630 74.265 39.822 1.00 72.66 82 ASP A N 1
ATOM 643 C CA . ASP A 1 82 ? 18.655 74.007 40.831 1.00 73.20 82 ASP A CA 1
ATOM 644 C C . ASP A 1 82 ? 18.851 75.189 41.767 1.00 73.29 82 ASP A C 1
ATOM 645 O O . ASP A 1 82 ? 19.293 75.027 42.903 1.00 73.43 82 ASP A O 1
ATOM 650 N N . ALA A 1 83 ? 18.528 76.382 41.283 1.00 73.59 83 ALA A N 1
ATOM 651 C CA . ALA A 1 83 ? 18.685 77.590 42.083 1.00 74.25 83 ALA A CA 1
ATOM 652 C C . ALA A 1 83 ? 17.676 77.663 43.230 1.00 73.87 83 ALA A C 1
ATOM 653 O O . ALA A 1 83 ? 17.982 78.196 44.298 1.00 72.91 83 ALA A O 1
ATOM 655 N N . LEU A 1 84 ? 16.478 77.129 42.997 1.00 73.96 84 LEU A N 1
ATOM 656 C CA . LEU A 1 84 ? 15.408 77.117 43.997 1.00 74.38 84 LEU A CA 1
ATOM 657 C C . LEU A 1 84 ? 15.739 76.194 45.171 1.00 75.07 84 LEU A C 1
ATOM 658 O O . LEU A 1 84 ? 15.764 76.616 46.330 1.00 74.36 84 LEU A O 1
ATOM 663 N N . LYS A 1 85 ? 15.993 74.929 44.851 1.00 75.68 85 LYS A N 1
ATOM 664 C CA . LYS A 1 85 ? 16.309 73.915 45.846 1.00 75.90 85 LYS A CA 1
ATOM 665 C C . LYS A 1 85 ? 17.433 74.384 46.753 1.00 76.21 85 LYS A C 1
ATOM 666 O O . LYS A 1 85 ? 17.768 73.720 47.733 1.00 76.83 85 LYS A O 1
ATOM 672 N N . GLU A 1 86 ? 18.015 75.530 46.416 1.00 75.89 86 GLU A N 1
ATOM 673 C CA . GLU A 1 86 ? 19.101 76.107 47.199 1.00 76.21 86 GLU A CA 1
ATOM 674 C C . GLU A 1 86 ? 18.570 77.330 47.949 1.00 75.00 86 GLU A C 1
ATOM 675 O O . GLU A 1 86 ? 19.012 77.637 49.059 1.00 74.16 86 GLU A O 1
ATOM 681 N N . LYS A 1 87 ? 17.609 78.013 47.332 1.00 73.65 87 LYS A N 1
ATOM 682 C CA . LYS A 1 87 ? 16.992 79.204 47.912 1.00 72.89 87 LYS A CA 1
ATOM 683 C C . LYS A 1 87 ? 16.038 78.782 49.027 1.00 72.23 87 LYS A C 1
ATOM 684 O O . LYS A 1 87 ? 15.951 79.423 50.081 1.00 71.32 87 LYS A O 1
ATOM 690 N N . VAL A 1 88 ? 15.325 77.691 48.770 1.00 71.20 88 VAL A N 1
ATOM 691 C CA . VAL A 1 88 ? 14.370 77.138 49.717 1.00 69.49 88 VAL A CA 1
ATOM 692 C C . VAL A 1 88 ? 15.045 76.785 51.041 1.00 68.47 88 VAL A C 1
ATOM 693 O O . VAL A 1 88 ? 14.589 77.196 52.105 1.00 66.92 88 VAL A O 1
ATOM 697 N N . ASP A 1 89 ? 16.135 76.031 50.965 1.00 68.32 89 ASP A N 1
ATOM 698 C CA . ASP A 1 89 ? 16.869 7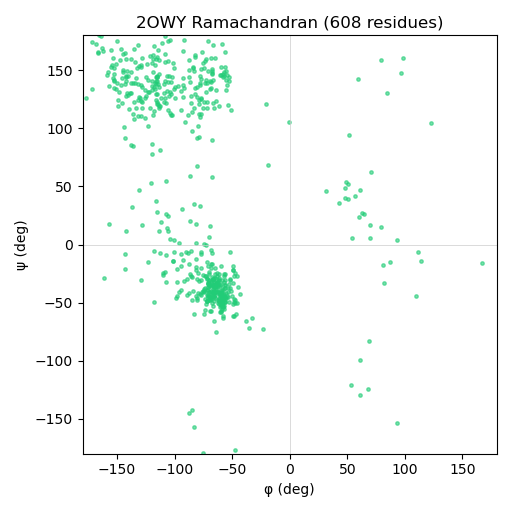5.622 52.159 1.00 69.30 89 ASP A CA 1
ATOM 699 C C . ASP A 1 89 ? 17.140 76.765 53.138 1.00 68.87 89 ASP A C 1
ATOM 700 O O . ASP A 1 89 ? 16.869 76.642 54.336 1.00 68.70 89 ASP A O 1
ATOM 705 N N . GLU A 1 90 ? 17.677 77.872 52.634 1.00 67.93 90 GLU A N 1
ATOM 706 C CA . GLU A 1 90 ? 17.981 79.012 53.489 1.00 66.74 90 GLU A CA 1
ATOM 707 C C . GLU A 1 90 ? 16.732 79.485 54.222 1.00 64.07 90 GLU A C 1
ATOM 708 O O . GLU A 1 90 ? 16.749 79.668 55.439 1.00 63.23 90 GLU A O 1
ATOM 714 N N . ILE A 1 91 ? 15.649 79.674 53.479 1.00 61.44 91 ILE A N 1
ATOM 715 C CA . ILE A 1 91 ? 14.393 80.123 54.070 1.00 60.58 91 ILE A CA 1
ATOM 716 C C . ILE A 1 91 ? 13.869 79.176 55.161 1.00 61.33 91 ILE A C 1
ATOM 717 O O . ILE A 1 91 ? 13.528 79.611 56.264 1.00 59.67 91 ILE A O 1
ATOM 722 N N . GLU A 1 92 ? 13.829 77.881 54.847 1.00 62.48 92 GLU A N 1
ATOM 723 C CA . GLU A 1 92 ? 13.322 76.865 55.767 1.00 63.23 92 GLU A CA 1
ATOM 724 C C . GLU A 1 92 ? 14.183 76.603 57.007 1.00 63.52 92 GLU A C 1
ATOM 725 O O . GLU A 1 92 ? 13.689 76.066 58.001 1.00 64.35 92 GLU A O 1
ATOM 731 N N . ALA A 1 93 ? 15.457 76.977 56.963 1.00 63.00 93 ALA A N 1
ATOM 732 C CA . ALA A 1 93 ? 16.327 76.765 58.118 1.00 63.54 93 ALA A CA 1
ATOM 733 C C . ALA A 1 93 ? 16.412 78.027 58.975 1.00 64.04 93 ALA A C 1
ATOM 734 O O . ALA A 1 93 ? 17.101 78.049 59.997 1.00 63.47 93 ALA A O 1
ATOM 736 N N . GLN A 1 94 ? 15.693 79.069 58.559 1.00 65.22 94 GLN A N 1
ATOM 737 C CA . GLN A 1 94 ? 15.704 80.347 59.269 1.00 66.02 94 GLN A CA 1
ATOM 738 C C . GLN A 1 94 ? 14.327 80.929 59.601 1.00 65.32 94 GLN A C 1
ATOM 739 O O . GLN A 1 94 ? 14.179 81.626 60.608 1.00 64.42 94 GLN A O 1
ATOM 745 N N . GLN A 1 95 ? 13.330 80.651 58.761 1.00 64.74 95 GLN A N 1
ATOM 746 C CA . GLN A 1 95 ? 11.982 81.189 58.967 1.00 63.96 95 GLN A CA 1
ATOM 747 C C . GLN A 1 95 ? 10.915 80.213 59.469 1.00 63.71 95 GLN A C 1
ATOM 748 O O . GLN A 1 95 ? 9.721 80.427 59.247 1.00 62.47 95 GLN A O 1
ATOM 754 N N . MET A 1 96 ? 11.353 79.154 60.145 1.00 64.16 96 MET A N 1
ATOM 755 C CA . MET A 1 96 ? 10.461 78.137 60.704 1.00 65.23 96 MET A CA 1
ATOM 756 C C . MET A 1 96 ? 9.158 77.884 59.926 1.00 65.16 96 MET A C 1
ATOM 757 O O . MET A 1 96 ? 8.075 77.805 60.513 1.00 63.58 96 MET A O 1
ATOM 762 N N . ARG A 1 97 ? 9.272 77.749 58.609 1.00 65.98 97 ARG A N 1
ATOM 763 C CA . ARG A 1 97 ? 8.117 77.488 57.756 1.00 66.92 97 ARG A CA 1
ATOM 764 C C . ARG A 1 97 ? 8.558 76.802 56.470 1.00 68.09 97 ARG A C 1
ATOM 765 O O . ARG A 1 97 ? 9.748 76.745 56.163 1.00 69.26 97 ARG A O 1
ATOM 773 N N . LYS A 1 98 ? 7.601 76.268 55.725 1.00 69.44 98 LYS A N 1
ATOM 774 C CA . LYS A 1 98 ? 7.917 75.601 54.472 1.00 70.93 98 LYS A CA 1
ATOM 775 C C . LYS A 1 98 ? 7.615 76.536 53.311 1.00 72.34 98 LYS A C 1
ATOM 776 O O . LYS A 1 98 ? 6.799 77.454 53.429 1.00 72.38 98 LYS A O 1
ATOM 782 N N . VAL A 1 99 ? 8.284 76.298 52.190 1.00 74.05 99 VAL A N 1
ATOM 783 C CA . VAL A 1 99 ? 8.080 77.103 50.998 1.00 75.57 99 VAL A CA 1
ATOM 784 C C . VAL A 1 99 ? 7.048 76.373 50.146 1.00 76.07 99 VAL A C 1
ATOM 785 O O . VAL A 1 99 ? 7.163 75.165 49.929 1.00 75.42 99 VAL A O 1
ATOM 789 N N . TYR A 1 100 ? 6.038 77.098 49.672 1.00 77.07 100 TYR A N 1
ATOM 790 C CA . TYR A 1 100 ? 4.989 76.478 48.869 1.00 78.04 100 TYR A CA 1
ATOM 791 C C . TYR A 1 100 ? 4.856 76.999 47.441 1.00 78.76 100 TYR A C 1
ATOM 792 O O . TYR A 1 100 ? 5.470 77.995 47.063 1.00 79.43 100 TYR A O 1
ATOM 801 N N . LYS A 1 101 ? 4.035 76.291 46.671 1.00 79.10 101 LYS A N 1
ATOM 802 C CA . LYS A 1 101 ? 3.735 76.568 45.265 1.00 79.13 101 LYS A CA 1
ATOM 803 C C . LYS A 1 101 ? 3.952 78.006 44.782 1.00 78.70 101 LYS A C 1
ATOM 804 O O . LYS A 1 101 ? 4.890 78.280 44.030 1.00 78.41 101 LYS A O 1
ATOM 810 N N . LYS A 1 102 ? 3.070 78.910 45.205 1.00 77.43 102 LYS A N 1
ATOM 811 C CA . LYS A 1 102 ? 3.128 80.318 44.818 1.00 76.18 102 LYS A CA 1
ATOM 812 C C . LYS A 1 102 ? 4.394 81.033 45.299 1.00 75.61 102 LYS A C 1
ATOM 813 O O . LYS A 1 102 ? 4.811 82.036 44.715 1.00 75.26 102 LYS A O 1
ATOM 819 N N . GLU A 1 103 ? 5.000 80.518 46.366 1.00 74.77 103 GLU A N 1
ATOM 820 C CA . GLU A 1 103 ? 6.219 81.102 46.911 1.00 74.01 103 GLU A CA 1
ATOM 821 C C . GLU A 1 103 ? 7.380 80.770 45.983 1.00 74.69 103 GLU A C 1
ATOM 822 O O . GLU A 1 103 ? 8.072 81.664 45.496 1.00 74.56 103 GLU A O 1
ATOM 828 N N . ARG A 1 104 ? 7.586 79.476 45.748 1.00 75.15 104 ARG A N 1
ATOM 829 C CA . ARG A 1 104 ? 8.655 78.997 44.873 1.00 75.09 104 ARG A CA 1
ATOM 830 C C . ARG A 1 104 ? 8.519 79.623 43.490 1.00 75.11 104 ARG A C 1
ATOM 831 O O . ARG A 1 104 ? 9.509 79.955 42.838 1.00 74.25 104 ARG A O 1
ATOM 839 N N . ASP A 1 105 ? 7.273 79.773 43.060 1.00 75.88 105 ASP A N 1
ATOM 840 C CA . ASP A 1 105 ? 6.939 80.357 41.770 1.00 76.71 105 ASP A CA 1
ATOM 841 C C . ASP A 1 105 ? 7.523 81.766 41.712 1.00 76.52 105 ASP A C 1
ATOM 842 O O . ASP A 1 105 ? 8.097 82.183 40.706 1.00 76.55 105 ASP A O 1
ATOM 847 N N . GLN A 1 106 ? 7.369 82.492 42.812 1.00 76.28 106 GLN A N 1
ATOM 848 C CA . GLN A 1 106 ? 7.869 83.854 42.920 1.00 75.76 106 GLN A CA 1
ATOM 849 C C . GLN A 1 106 ? 9.395 83.859 42.885 1.00 73.90 106 GLN A C 1
ATOM 850 O O . GLN A 1 106 ? 10.010 84.560 42.084 1.00 73.55 106 GLN A O 1
ATOM 856 N N . LEU A 1 107 ? 9.992 83.061 43.762 1.00 72.58 107 LEU A N 1
ATOM 857 C CA . LEU A 1 107 ? 11.441 82.956 43.870 1.00 71.32 107 LEU A CA 1
ATOM 858 C C . LEU A 1 107 ? 12.099 82.579 42.547 1.00 71.05 107 LEU A C 1
ATOM 859 O O . LEU A 1 107 ? 13.272 82.877 42.328 1.00 70.69 107 LEU A O 1
ATOM 864 N N . LYS A 1 108 ? 11.347 81.917 41.671 1.00 70.27 108 LYS A N 1
ATOM 865 C CA . LYS A 1 108 ? 11.879 81.511 40.377 1.00 68.20 108 LYS A CA 1
ATOM 866 C C . LYS A 1 108 ? 12.039 82.731 39.480 1.00 66.73 108 LYS A C 1
ATOM 867 O O . LYS A 1 108 ? 13.049 82.882 38.789 1.00 65.86 108 LYS A O 1
ATOM 873 N N . ASP A 1 109 ? 11.038 83.602 39.496 1.00 64.86 109 ASP A N 1
ATOM 874 C CA . ASP A 1 109 ? 11.077 84.805 38.681 1.00 63.46 109 ASP A CA 1
ATOM 875 C C . ASP A 1 109 ? 12.242 85.690 39.105 1.00 62.00 109 ASP A C 1
ATOM 876 O O . ASP A 1 109 ? 12.836 86.385 38.282 1.00 61.48 109 ASP A O 1
ATOM 881 N N . GLU A 1 110 ? 12.568 85.659 40.393 1.00 59.51 110 GLU A N 1
ATOM 882 C CA . GLU A 1 110 ? 13.653 86.477 40.917 1.00 57.95 110 GLU A CA 1
ATOM 883 C C . GLU A 1 110 ? 15.006 85.878 40.568 1.00 56.26 110 GLU A C 1
ATOM 884 O O . GLU A 1 110 ? 15.990 86.600 40.398 1.00 55.59 110 GLU A O 1
ATOM 890 N N . ILE A 1 111 ? 15.050 84.553 40.462 1.00 54.51 111 ILE A N 1
ATOM 891 C CA . ILE A 1 111 ? 16.281 83.857 40.110 1.00 52.27 111 ILE A CA 1
ATOM 892 C C . ILE A 1 111 ? 16.591 84.175 38.650 1.00 51.48 111 ILE A C 1
ATOM 893 O O . ILE A 1 111 ? 17.729 84.484 38.294 1.00 49.72 111 ILE A O 1
ATOM 898 N N . VAL A 1 112 ? 15.560 84.100 37.814 1.00 50.05 112 VAL A N 1
ATOM 899 C CA . VAL A 1 112 ? 15.706 84.389 36.400 1.00 50.13 112 VAL A CA 1
ATOM 900 C C . VAL A 1 112 ? 16.229 85.812 36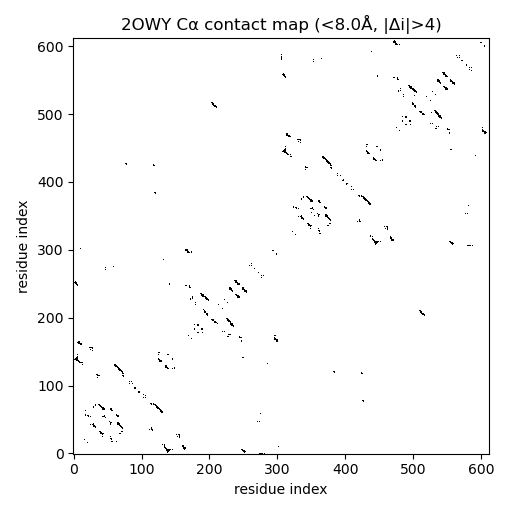.242 1.00 50.02 112 VAL A C 1
ATOM 901 O O . VAL A 1 112 ? 17.266 86.029 35.619 1.00 50.65 112 VAL A O 1
ATOM 905 N N . GLN A 1 113 ? 15.514 86.768 36.828 1.00 49.40 113 GLN A N 1
ATOM 906 C CA . GLN A 1 113 ? 15.890 88.179 36.767 1.00 48.15 113 GLN A CA 1
ATOM 907 C C . GLN A 1 113 ? 17.337 88.391 37.205 1.00 46.02 113 GLN A C 1
ATOM 908 O O . GLN A 1 113 ? 18.004 89.298 36.731 1.00 46.17 113 GLN A O 1
ATOM 914 N N . THR A 1 114 ? 17.820 87.545 38.105 1.00 45.47 114 THR A N 1
ATOM 915 C CA . THR A 1 114 ? 19.193 87.645 38.598 1.00 44.75 114 THR A CA 1
ATOM 916 C C . THR A 1 114 ? 20.180 86.944 37.662 1.00 44.83 114 THR A C 1
ATOM 917 O O . THR A 1 114 ? 21.282 87.435 37.421 1.00 45.60 114 THR A O 1
ATOM 921 N N . LEU A 1 115 ? 19.775 85.796 37.135 1.00 43.82 115 LEU A N 1
ATOM 922 C CA . LEU A 1 115 ? 20.640 85.019 36.271 1.00 43.82 115 LEU A CA 1
ATOM 923 C C . LEU A 1 115 ? 20.649 85.407 34.799 1.00 44.67 115 LEU A C 1
ATOM 924 O O . LEU A 1 115 ? 21.649 85.195 34.116 1.00 44.93 115 LEU A O 1
ATOM 929 N N . LEU A 1 116 ? 19.556 85.966 34.295 1.00 44.86 116 LEU A N 1
ATOM 930 C CA . LEU A 1 116 ? 19.540 86.356 32.893 1.00 45.31 116 LEU A CA 1
ATOM 931 C C . LEU A 1 116 ? 20.773 87.180 32.511 1.00 46.69 116 LEU A C 1
ATOM 932 O O . LEU A 1 116 ? 21.576 86.758 31.676 1.00 47.36 116 LEU A O 1
ATOM 937 N N . PRO A 1 117 ? 20.960 88.350 33.139 1.00 47.46 117 PRO A N 1
ATOM 938 C CA . PRO A 1 117 ? 22.115 89.201 32.827 1.00 47.63 117 PRO A CA 1
ATOM 939 C C . PRO A 1 117 ? 23.482 88.510 32.815 1.00 47.04 117 PRO A C 1
ATOM 940 O O . PRO A 1 117 ? 24.417 88.994 32.186 1.00 47.03 117 PRO A O 1
ATOM 944 N N . ARG A 1 118 ? 23.596 87.379 33.499 1.00 47.19 118 ARG A N 1
ATOM 945 C CA . ARG A 1 118 ? 24.865 86.655 33.564 1.00 47.71 118 ARG A CA 1
ATOM 946 C C . ARG A 1 118 ? 24.974 85.594 32.468 1.00 46.58 118 ARG A C 1
ATOM 947 O O . ARG A 1 118 ? 26.056 85.068 32.208 1.00 46.09 118 ARG A O 1
ATOM 955 N N . ALA A 1 119 ? 23.850 85.292 31.824 1.00 45.19 119 ALA A N 1
ATOM 956 C CA . ALA A 1 119 ? 23.793 84.267 30.780 1.00 44.00 119 ALA A CA 1
ATOM 957 C C . ALA A 1 119 ? 24.529 84.566 29.475 1.00 42.80 119 ALA A C 1
ATOM 958 O O . ALA A 1 119 ? 24.500 85.686 28.968 1.00 43.53 119 ALA A O 1
ATOM 960 N N . PHE A 1 120 ? 25.181 83.547 28.930 1.00 41.03 120 PHE A N 1
ATOM 961 C CA . PHE A 1 120 ? 25.882 83.695 27.665 1.00 40.06 120 PHE A CA 1
ATOM 962 C C . PHE A 1 120 ? 24.827 83.767 26.563 1.00 40.82 120 PHE A C 1
ATOM 963 O O . PHE A 1 120 ? 23.693 83.313 26.741 1.00 40.68 120 PHE A O 1
ATOM 971 N N . ILE A 1 121 ? 25.204 84.336 25.425 1.00 41.20 121 ILE A N 1
ATOM 972 C CA . ILE A 1 121 ? 24.290 84.485 24.306 1.00 41.41 121 ILE A CA 1
ATOM 973 C C . ILE A 1 121 ? 24.608 83.550 23.152 1.00 42.29 121 ILE A C 1
ATOM 974 O O . ILE A 1 121 ? 25.770 83.291 22.841 1.00 43.28 121 ILE A O 1
ATOM 979 N N . ARG A 1 122 ? 23.557 83.022 22.537 1.00 43.25 122 ARG A N 1
ATOM 980 C CA . ARG A 1 122 ? 23.693 82.120 21.401 1.00 43.24 122 ARG A CA 1
ATOM 981 C C . ARG A 1 122 ? 23.080 82.815 20.203 1.00 42.85 122 ARG A C 1
ATOM 982 O O . ARG A 1 122 ? 21.916 83.205 20.241 1.00 42.20 122 ARG A O 1
ATOM 990 N N . ARG A 1 123 ? 23.870 82.985 19.145 1.00 42.91 123 ARG A N 1
ATOM 991 C CA . ARG A 1 123 ? 23.383 83.651 17.945 1.00 42.68 123 ARG A CA 1
ATOM 992 C C . ARG A 1 123 ? 23.221 82.652 16.809 1.00 40.48 123 ARG A C 1
ATOM 993 O O . ARG A 1 123 ? 24.048 81.754 16.624 1.00 40.07 123 ARG A O 1
ATOM 1001 N N . SER A 1 124 ? 22.131 82.791 16.066 1.00 37.97 124 SER A N 1
ATOM 1002 C CA . SER A 1 124 ? 21.853 81.879 14.970 1.00 36.13 124 SER A CA 1
ATOM 1003 C C . SER A 1 124 ? 21.281 82.641 13.799 1.00 34.45 124 SER A C 1
ATOM 1004 O O . SER A 1 124 ? 20.521 83.591 13.979 1.00 35.71 124 SER A O 1
ATOM 1007 N N . SER A 1 125 ? 21.636 82.206 12.596 1.00 33.05 125 SER A N 1
ATOM 1008 C CA . SER A 1 125 ? 21.192 82.875 11.382 1.00 30.74 125 SER A CA 1
ATOM 1009 C C . SER A 1 125 ? 20.319 82.058 10.449 1.00 27.97 125 SER A C 1
ATOM 1010 O O . SER A 1 125 ? 20.377 80.827 10.418 1.00 26.24 125 SER A O 1
ATOM 1013 N N . THR A 1 126 ? 19.513 82.771 9.676 1.00 27.19 126 THR A N 1
ATOM 1014 C CA . THR A 1 126 ? 18.659 82.145 8.682 1.00 28.30 126 THR A CA 1
ATOM 1015 C C . THR A 1 126 ? 18.696 83.026 7.448 1.00 28.32 126 THR A C 1
ATOM 1016 O O . THR A 1 126 ? 18.275 84.174 7.486 1.00 27.97 126 THR A O 1
ATOM 1020 N N . PHE A 1 127 ? 19.213 82.477 6.360 1.00 29.11 127 PHE A N 1
ATOM 1021 C CA . PHE A 1 127 ? 19.308 83.199 5.105 1.00 31.21 127 PHE A CA 1
ATOM 1022 C C . PHE A 1 127 ? 18.067 82.917 4.267 1.00 31.39 127 PHE A C 1
ATOM 1023 O O . PHE A 1 127 ? 17.534 81.808 4.280 1.00 32.32 127 PHE A O 1
ATOM 1031 N N . ALA A 1 128 ? 17.599 83.935 3.559 1.00 30.16 128 ALA A N 1
ATOM 1032 C CA . ALA A 1 128 ? 16.441 83.788 2.699 1.00 30.47 128 ALA A CA 1
ATOM 1033 C C . ALA A 1 128 ? 16.796 84.427 1.376 1.00 30.87 128 ALA A C 1
ATOM 1034 O O . ALA A 1 128 ? 17.510 85.428 1.338 1.00 32.88 128 ALA A O 1
ATOM 1036 N N . ALA A 1 129 ? 16.326 83.834 0.288 1.00 29.69 129 ALA A N 1
ATOM 1037 C CA . ALA A 1 129 ? 16.585 84.382 -1.027 1.00 29.21 129 ALA A CA 1
ATOM 1038 C C . ALA A 1 129 ? 15.258 84.773 -1.643 1.00 29.35 129 ALA A C 1
ATOM 1039 O O . ALA A 1 129 ? 14.282 84.025 -1.574 1.00 27.59 129 ALA A O 1
ATOM 1041 N N . ILE A 1 130 ? 15.227 85.968 -2.221 1.00 30.18 130 ILE A N 1
ATOM 1042 C CA . ILE A 1 130 ? 14.030 86.479 -2.864 1.00 29.76 130 ILE A CA 1
ATOM 1043 C C . ILE A 1 130 ? 14.309 86.574 -4.351 1.00 32.69 130 ILE A C 1
ATOM 1044 O O . ILE A 1 130 ? 15.205 87.305 -4.788 1.00 31.37 130 ILE A O 1
ATOM 1049 N N . ALA A 1 131 ? 13.548 85.803 -5.119 1.00 32.72 131 ALA A N 1
ATOM 1050 C CA . ALA A 1 131 ? 13.685 85.781 -6.563 1.00 34.57 131 ALA A CA 1
ATOM 1051 C C . ALA A 1 131 ? 12.352 86.218 -7.177 1.00 35.94 131 ALA A C 1
ATOM 1052 O O . ALA A 1 131 ? 11.496 85.389 -7.504 1.00 34.71 131 ALA A O 1
ATOM 1054 N N . PRO A 1 132 ? 12.161 87.535 -7.332 1.00 37.69 132 PRO A N 1
ATOM 1055 C CA . PRO A 1 132 ? 10.949 88.142 -7.898 1.00 39.83 132 PRO A CA 1
ATOM 1056 C C . PRO A 1 132 ? 10.624 87.591 -9.280 1.00 42.05 132 PRO A C 1
ATOM 1057 O O . PRO A 1 132 ? 9.481 87.254 -9.578 1.00 42.94 132 PRO A O 1
ATOM 1061 N N . SER A 1 133 ? 11.646 87.506 -10.120 1.00 43.85 133 SER A N 1
ATOM 1062 C CA . SER A 1 133 ? 11.484 87.008 -11.475 1.00 45.88 133 SER A CA 1
ATOM 1063 C C . SER A 1 133 ? 11.184 85.507 -11.490 1.00 46.92 133 SER A C 1
ATOM 1064 O O . SER A 1 133 ? 11.314 84.842 -12.521 1.00 50.42 133 SER A O 1
ATOM 1067 N N . LEU A 1 134 ? 10.796 84.966 -10.343 1.00 44.75 134 LEU A N 1
ATOM 1068 C CA . LEU A 1 134 ? 10.467 83.552 -10.252 1.00 41.84 134 LEU A CA 1
ATOM 1069 C C . LEU A 1 134 ? 9.299 83.413 -9.301 1.00 39.81 134 LEU A C 1
ATOM 1070 O O . LEU A 1 134 ? 8.733 82.332 -9.165 1.00 41.52 134 LEU A O 1
ATOM 1075 N N . GLY A 1 135 ? 8.955 84.519 -8.644 1.00 35.56 135 GLY A N 1
ATOM 1076 C CA . GLY A 1 135 ? 7.854 84.528 -7.702 1.00 32.30 135 GLY A CA 1
ATOM 1077 C C . GLY A 1 135 ? 8.086 83.646 -6.493 1.00 30.24 135 GLY A C 1
ATOM 1078 O O . GLY A 1 135 ? 7.139 83.188 -5.871 1.00 29.77 135 GLY A O 1
ATOM 1079 N N . LEU A 1 136 ? 9.348 83.413 -6.145 1.00 28.66 136 LEU A N 1
ATOM 1080 C CA . LEU A 1 136 ? 9.656 82.570 -5.000 1.00 25.71 136 LEU A CA 1
ATOM 1081 C C . LEU A 1 136 ? 10.523 83.239 -3.941 1.00 25.87 136 LEU A C 1
ATOM 1082 O O . LEU A 1 136 ? 11.247 84.197 -4.214 1.00 27.44 136 LEU A O 1
ATOM 1087 N N . ILE A 1 137 ? 10.411 82.736 -2.717 1.00 22.77 137 ILE A N 1
ATOM 1088 C CA . ILE A 1 137 ? 11.235 83.180 -1.619 1.00 20.09 137 ILE A CA 1
ATOM 1089 C C . ILE A 1 137 ? 11.757 81.851 -1.100 1.00 21.04 137 ILE A C 1
ATOM 1090 O O . ILE A 1 137 ? 10.980 80.954 -0.783 1.00 19.34 137 ILE A O 1
ATOM 1095 N N . LEU A 1 138 ? 13.077 81.713 -1.057 1.00 21.20 138 LEU A N 1
ATOM 1096 C CA . LEU A 1 138 ? 13.698 80.481 -0.616 1.00 22.14 138 LEU A CA 1
ATOM 1097 C C . LEU A 1 138 ? 14.322 80.652 0.752 1.00 24.32 138 LEU A C 1
ATOM 1098 O O . LEU A 1 138 ? 15.191 81.492 0.931 1.00 26.73 138 LEU A O 1
ATOM 1103 N N . VAL A 1 139 ? 13.889 79.850 1.718 1.00 25.51 139 VAL A N 1
ATOM 1104 C CA . VAL A 1 139 ? 14.421 79.936 3.067 1.00 24.26 139 VAL A CA 1
ATOM 1105 C C . VAL A 1 139 ? 15.372 78.773 3.334 1.00 27.25 139 VAL A C 1
ATOM 1106 O O . VAL A 1 139 ? 15.016 77.608 3.132 1.00 27.42 139 VAL A O 1
ATOM 1110 N N . ASP A 1 140 ? 16.577 79.109 3.793 1.00 28.14 140 ASP A N 1
ATOM 1111 C CA . ASP A 1 140 ? 17.640 78.150 4.095 1.00 28.09 140 ASP A CA 1
ATOM 1112 C C . ASP A 1 140 ? 17.432 77.496 5.450 1.00 28.89 140 ASP A C 1
ATOM 1113 O O . ASP A 1 140 ? 18.213 77.710 6.372 1.00 29.09 140 ASP A O 1
ATOM 1118 N N . SER A 1 141 ? 16.393 76.682 5.566 1.00 31.25 141 SER A N 1
ATOM 1119 C CA . SER A 1 141 ? 16.079 76.019 6.827 1.00 32.39 141 SER A CA 1
ATOM 1120 C C . SER A 1 141 ? 15.281 74.738 6.625 1.00 35.01 141 SER A C 1
ATOM 1121 O O . SER A 1 141 ? 14.554 74.596 5.642 1.00 35.79 141 SER A O 1
ATOM 1124 N N . ALA A 1 142 ? 15.418 73.810 7.565 1.00 36.81 142 ALA A N 1
ATOM 1125 C CA . ALA A 1 142 ? 14.680 72.558 7.508 1.00 39.35 142 ALA A CA 1
ATOM 1126 C C . ALA A 1 142 ? 13.373 72.767 8.288 1.00 39.84 142 ALA A C 1
ATOM 1127 O O . ALA A 1 142 ? 12.335 72.175 7.960 1.00 39.55 142 ALA A O 1
ATOM 1129 N N . SER A 1 143 ? 13.449 73.625 9.308 1.00 37.44 143 SER A N 1
ATOM 1130 C CA . SER A 1 143 ? 12.321 73.959 10.175 1.00 36.90 143 SER A CA 1
ATOM 1131 C C . SER A 1 143 ? 11.332 74.971 9.584 1.00 36.93 143 SER A C 1
ATOM 1132 O O . SER A 1 143 ? 11.696 76.105 9.260 1.00 37.41 143 SER A O 1
ATOM 1135 N N . ALA A 1 144 ? 10.071 74.567 9.465 1.00 36.40 144 ALA A N 1
ATOM 1136 C CA . ALA A 1 144 ? 9.056 75.458 8.924 1.00 34.77 144 ALA A CA 1
ATO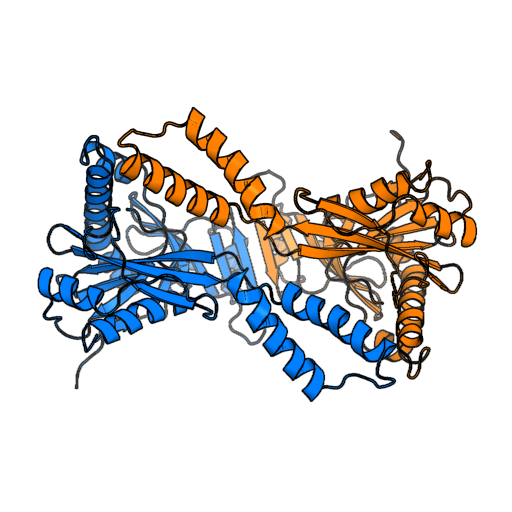M 1137 C C . ALA A 1 144 ? 8.848 76.621 9.889 1.00 35.17 144 ALA A C 1
ATOM 1138 O O . ALA A 1 144 ? 8.528 77.730 9.469 1.00 36.06 144 ALA A O 1
ATOM 1140 N N . LYS A 1 145 ? 9.044 76.370 11.179 1.00 35.61 145 LYS A N 1
ATOM 1141 C CA . LYS A 1 145 ? 8.886 77.415 12.182 1.00 37.64 145 LYS A CA 1
ATOM 1142 C C . LYS A 1 145 ? 9.878 78.544 11.910 1.00 38.66 145 LYS A C 1
ATOM 1143 O O . LYS A 1 145 ? 9.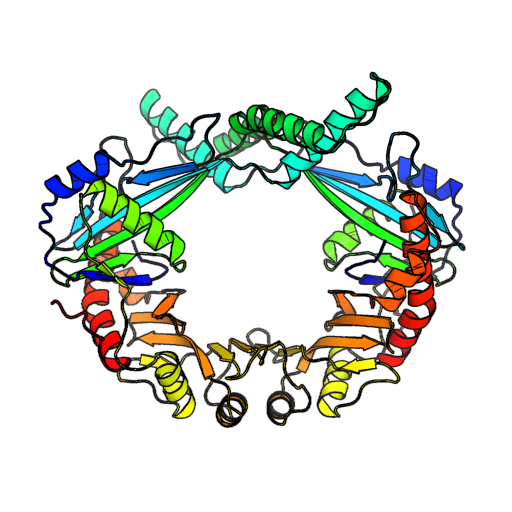481 79.703 11.798 1.00 40.49 145 LYS A O 1
ATOM 1149 N N . LYS A 1 146 ? 11.162 78.197 11.805 1.00 38.19 146 LYS A N 1
ATOM 1150 C CA . LYS A 1 146 ? 12.224 79.164 11.520 1.00 36.89 146 LYS A CA 1
ATOM 1151 C C . LYS A 1 146 ? 11.835 80.038 10.335 1.00 35.17 146 LYS A C 1
ATOM 1152 O O . LYS A 1 146 ? 11.936 81.261 10.391 1.00 35.41 146 LYS A O 1
ATOM 1158 N N . ALA A 1 147 ? 11.401 79.401 9.254 1.00 34.03 147 ALA A N 1
ATOM 1159 C CA . ALA A 1 147 ? 11.000 80.130 8.059 1.00 34.02 147 ALA A CA 1
ATOM 1160 C C . ALA A 1 147 ? 9.824 81.068 8.317 1.00 33.75 147 ALA A C 1
ATOM 1161 O O . ALA A 1 147 ? 9.826 82.198 7.839 1.00 33.35 147 ALA A O 1
ATOM 1163 N N . GLU A 1 148 ? 8.819 80.607 9.061 1.00 34.53 148 GLU A N 1
ATOM 1164 C CA . GLU A 1 148 ? 7.666 81.454 9.345 1.00 37.50 148 GLU A CA 1
ATOM 1165 C C . GLU A 1 148 ? 8.143 82.661 10.153 1.00 36.93 148 GLU A C 1
ATOM 1166 O O . GLU A 1 148 ? 7.628 83.766 9.997 1.00 36.24 148 GLU A O 1
ATOM 1172 N N . ASP A 1 149 ? 9.133 82.449 11.016 1.00 36.67 149 ASP A N 1
ATOM 1173 C CA . ASP A 1 149 ? 9.672 83.541 11.825 1.00 36.63 149 ASP A CA 1
ATOM 1174 C C . ASP A 1 149 ? 10.359 84.572 10.939 1.00 35.78 149 ASP A C 1
ATOM 1175 O O . ASP A 1 149 ? 10.277 85.773 11.192 1.00 37.78 149 ASP A O 1
ATOM 1180 N N . LEU A 1 150 ? 11.034 84.100 9.899 1.00 34.66 150 LEU A N 1
ATOM 1181 C CA . LEU A 1 150 ? 11.720 84.986 8.961 1.00 33.58 150 LEU A CA 1
ATOM 1182 C C . LEU A 1 150 ? 10.682 85.705 8.116 1.00 32.37 150 LEU A C 1
ATOM 1183 O O . LEU A 1 150 ? 10.734 86.915 7.950 1.00 33.48 150 LEU A O 1
ATOM 1188 N N . LEU A 1 151 ? 9.735 84.946 7.581 1.00 33.04 151 LEU A N 1
ATOM 1189 C CA . LEU A 1 151 ? 8.681 85.507 6.743 1.00 33.66 151 LEU A CA 1
ATOM 1190 C C . LEU A 1 151 ? 7.793 86.506 7.492 1.00 33.45 151 LEU A C 1
ATOM 1191 O O . LEU A 1 151 ? 7.328 87.495 6.913 1.00 32.63 151 LEU A O 1
ATOM 1196 N N . SER A 1 152 ? 7.558 86.245 8.773 1.00 32.35 152 SER A N 1
ATOM 1197 C CA . SER A 1 152 ? 6.736 87.136 9.579 1.00 35.30 152 SER A CA 1
ATOM 1198 C C . SER A 1 152 ? 7.436 88.471 9.803 1.00 35.46 152 SER A C 1
ATOM 1199 O O . SER A 1 152 ? 6.830 89.524 9.643 1.00 35.38 152 SER A O 1
ATOM 1202 N N . THR A 1 153 ? 8.711 88.423 10.179 1.00 35.22 153 THR A N 1
ATOM 1203 C CA . THR A 1 153 ? 9.465 89.642 10.409 1.00 34.56 153 THR A CA 1
ATOM 1204 C C . THR A 1 153 ? 9.603 90.374 9.078 1.00 34.81 153 THR A C 1
ATOM 1205 O O . THR A 1 153 ? 9.574 91.605 9.035 1.00 34.14 153 THR A O 1
ATOM 1209 N N . LEU A 1 154 ? 9.747 89.625 7.991 1.00 33.12 154 LEU A N 1
ATOM 1210 C CA . LEU A 1 154 ? 9.865 90.264 6.692 1.00 32.69 154 LEU A CA 1
ATOM 1211 C C . LEU A 1 154 ? 8.519 90.946 6.387 1.00 34.21 154 LEU A C 1
ATOM 1212 O O . LEU A 1 154 ? 8.493 92.073 5.899 1.00 35.44 154 LEU A O 1
ATOM 1217 N N . ARG A 1 155 ? 7.402 90.282 6.688 1.00 35.76 155 ARG A N 1
ATOM 1218 C CA . ARG A 1 155 ? 6.078 90.884 6.447 1.00 37.04 155 ARG A CA 1
ATOM 1219 C C . ARG A 1 155 ? 5.906 92.134 7.321 1.00 37.39 155 ARG A C 1
ATOM 1220 O O . ARG A 1 155 ? 5.374 93.157 6.893 1.00 35.49 155 ARG A O 1
ATOM 1228 N N . GLU A 1 156 ? 6.371 92.033 8.554 1.00 38.33 156 GLU A N 1
ATOM 1229 C CA . GLU A 1 156 ? 6.299 93.132 9.482 1.00 40.88 156 GLU A CA 1
ATOM 1230 C C . GLU A 1 156 ? 7.099 94.287 8.896 1.00 40.29 156 GLU A C 1
ATOM 1231 O O . GLU A 1 156 ? 6.617 95.411 8.824 1.00 41.56 156 GLU A O 1
ATOM 1237 N N . ALA A 1 157 ? 8.313 93.985 8.445 1.00 40.07 157 ALA A N 1
ATOM 1238 C CA . ALA A 1 157 ? 9.221 94.975 7.867 1.00 37.72 157 ALA A CA 1
ATOM 1239 C C . ALA A 1 157 ? 8.762 95.631 6.574 1.00 36.96 157 ALA A C 1
ATOM 1240 O O . ALA A 1 157 ? 9.078 96.793 6.327 1.00 37.85 157 ALA A O 1
ATOM 1242 N N . LEU A 1 158 ? 8.035 94.890 5.744 1.00 36.24 158 LEU A N 1
ATOM 1243 C CA . LEU A 1 158 ? 7.574 95.403 4.460 1.00 33.76 158 LEU A CA 1
ATOM 1244 C C . LEU A 1 158 ? 6.141 95.922 4.423 1.00 32.39 158 LEU A C 1
ATOM 1245 O O . LEU A 1 158 ? 5.788 96.702 3.543 1.00 32.74 158 LEU A O 1
ATOM 1250 N N . GLY A 1 159 ? 5.313 95.491 5.361 1.00 31.30 159 GLY A N 1
ATOM 1251 C CA . GLY A 1 159 ? 3.926 95.925 5.345 1.00 31.46 159 GLY A CA 1
ATOM 1252 C C . GLY A 1 159 ? 3.040 94.759 4.955 1.00 31.77 159 GLY A C 1
ATOM 1253 O O . GLY A 1 159 ? 1.998 94.526 5.554 1.00 32.88 159 GLY A O 1
ATOM 1254 N N . SER A 1 160 ? 3.448 94.021 3.934 1.00 32.20 160 SER A N 1
ATOM 1255 C CA . SER A 1 160 ? 2.691 92.852 3.525 1.00 33.03 160 SER A CA 1
ATOM 1256 C C . SER A 1 160 ? 3.592 91.896 2.742 1.00 32.43 160 SER A C 1
ATOM 1257 O O . SER A 1 160 ? 4.527 92.317 2.064 1.00 31.88 160 SER A O 1
ATOM 1260 N N . LEU A 1 161 ? 3.312 90.605 2.861 1.00 31.09 161 LEU A N 1
ATOM 1261 C CA . LEU A 1 161 ? 4.087 89.584 2.178 1.00 28.80 161 LEU A CA 1
ATOM 1262 C C . LEU A 1 161 ? 3.138 88.479 1.730 1.00 28.38 161 LEU A C 1
ATOM 1263 O O . LEU A 1 161 ? 2.849 87.542 2.470 1.00 27.92 161 LEU A O 1
ATOM 1268 N N . PRO A 1 162 ? 2.623 88.588 0.507 1.00 29.33 162 PRO A N 1
ATOM 1269 C CA . PRO A 1 162 ? 1.697 87.586 -0.032 1.00 29.18 162 PRO A CA 1
ATOM 1270 C C . PRO A 1 162 ? 2.432 86.338 -0.526 1.00 29.18 162 PRO A C 1
ATOM 1271 O O . PRO A 1 162 ? 2.881 86.272 -1.675 1.00 30.93 162 PRO A O 1
ATOM 1275 N N . VAL A 1 163 ? 2.565 85.352 0.345 1.00 26.80 163 VAL A N 1
ATOM 1276 C CA . VAL A 1 163 ? 3.238 84.124 -0.035 1.00 27.05 163 VAL A CA 1
ATOM 1277 C C . VAL A 1 163 ? 2.569 82.972 0.659 1.00 26.35 163 VAL A C 1
ATOM 1278 O O . VAL A 1 163 ? 2.028 83.121 1.745 1.00 25.57 163 VAL A O 1
ATOM 1282 N N . ARG A 1 164 ? 2.616 81.820 0.018 1.00 25.81 164 ARG A N 1
ATOM 1283 C CA . ARG A 1 164 ? 2.079 80.617 0.603 1.00 28.35 164 ARG A CA 1
ATOM 1284 C C . ARG A 1 164 ? 3.163 79.549 0.399 1.00 26.65 164 ARG A C 1
ATOM 1285 O O . ARG A 1 164 ? 3.980 79.647 -0.518 1.00 25.61 164 ARG A O 1
ATOM 1293 N N . PRO A 1 165 ? 3.225 78.550 1.284 1.00 25.24 165 PRO A N 1
ATOM 1294 C CA . PRO A 1 165 ? 4.254 77.523 1.085 1.00 24.85 165 PRO A CA 1
ATOM 1295 C C . PRO A 1 165 ? 3.930 76.736 -0.168 1.00 24.00 165 PRO A C 1
ATOM 1296 O O . PRO A 1 165 ? 2.765 76.615 -0.546 1.00 27.71 165 PRO A O 1
ATOM 1300 N N . LEU A 1 166 ? 4.957 76.216 -0.818 1.00 23.01 166 LEU A N 1
ATOM 1301 C CA . LEU A 1 166 ? 4.785 75.422 -2.026 1.00 21.62 166 LEU A CA 1
ATOM 1302 C C . LEU A 1 166 ? 3.865 74.224 -1.761 1.00 21.01 166 LEU A C 1
ATOM 1303 O O . LEU A 1 166 ? 3.807 73.710 -0.642 1.00 18.34 166 LEU A O 1
ATOM 1308 N N . SER A 1 167 ? 3.120 73.816 -2.784 1.00 17.96 167 SER A N 1
ATOM 1309 C CA . SER A 1 167 ? 2.268 72.636 -2.686 1.00 19.58 167 SER A CA 1
ATOM 1310 C C . SER A 1 167 ? 2.180 72.143 -4.111 1.00 17.86 167 SER A C 1
ATOM 1311 O O . SER A 1 167 ? 2.240 72.936 -5.044 1.00 17.85 167 SER A O 1
ATOM 1314 N N . VAL A 1 168 ? 2.089 70.837 -4.296 1.00 16.61 168 VAL A N 1
ATOM 1315 C CA . VAL A 1 168 ? 2.012 70.310 -5.651 1.00 17.43 168 VAL A CA 1
ATOM 1316 C C . VAL A 1 168 ? 0.707 69.570 -5.847 1.00 18.91 168 VAL A C 1
ATOM 1317 O O . VAL A 1 168 ? 0.033 69.203 -4.884 1.00 18.51 168 VAL A O 1
ATOM 1321 N N . LYS A 1 169 ? 0.353 69.349 -7.102 1.00 21.72 169 LYS A N 1
ATOM 1322 C CA . LYS A 1 169 ? -0.912 68.700 -7.429 1.00 23.85 169 LYS A CA 1
ATOM 1323 C C . LYS A 1 169 ? -1.127 67.266 -6.973 1.00 23.58 169 LYS A C 1
ATOM 1324 O O . LYS A 1 169 ? -2.265 66.853 -6.766 1.00 25.04 169 LYS A O 1
ATOM 1330 N N . VAL A 1 170 ? -0.046 66.511 -6.809 1.00 23.77 170 VAL A N 1
ATOM 1331 C CA . VAL A 1 170 ? -0.136 65.124 -6.360 1.00 19.99 170 VAL A CA 1
ATOM 1332 C C . VAL A 1 170 ? 0.504 64.967 -4.983 1.00 20.97 170 VAL A C 1
ATOM 1333 O O . VAL A 1 170 ? 1.566 65.541 -4.705 1.00 22.84 170 VAL A O 1
ATOM 1337 N N . ALA A 1 171 ? -0.147 64.200 -4.112 1.00 18.31 171 ALA A N 1
ATOM 1338 C CA . ALA A 1 171 ? 0.373 63.969 -2.774 1.00 17.45 171 ALA A CA 1
ATOM 1339 C C . ALA A 1 171 ? 1.854 63.516 -2.860 1.00 19.03 171 ALA A C 1
ATOM 1340 O O . ALA A 1 171 ? 2.169 62.449 -3.403 1.00 20.54 171 ALA A O 1
ATOM 1342 N N . PRO A 1 172 ? 2.775 64.323 -2.317 1.00 19.98 172 PRO A N 1
ATOM 1343 C CA . PRO A 1 172 ? 4.211 63.989 -2.354 1.00 19.88 172 PRO A CA 1
ATOM 1344 C C . PRO A 1 172 ? 4.532 62.558 -1.934 1.00 19.47 172 PRO A C 1
ATOM 1345 O O . PRO A 1 172 ? 5.277 61.864 -2.619 1.00 18.70 172 PRO A O 1
ATOM 1349 N N . THR A 1 173 ? 3.969 62.124 -0.808 1.00 20.50 173 THR A N 1
ATOM 1350 C CA . THR A 1 173 ? 4.220 60.777 -0.311 1.00 20.41 173 THR A CA 1
ATOM 1351 C C . THR A 1 173 ? 3.836 59.733 -1.342 1.00 21.17 173 THR A C 1
ATOM 1352 O O . THR A 1 173 ? 4.450 58.675 -1.411 1.00 23.98 173 THR A O 1
ATOM 1356 N N . ALA A 1 174 ? 2.818 60.014 -2.145 1.00 19.27 174 ALA A N 1
ATOM 1357 C CA . ALA A 1 174 ? 2.413 59.040 -3.143 1.00 17.88 174 ALA A CA 1
ATOM 1358 C C . ALA A 1 174 ? 3.479 59.001 -4.218 1.00 16.07 174 ALA A C 1
ATOM 1359 O O . ALA A 1 174 ? 3.874 57.936 -4.663 1.00 15.71 174 ALA A O 1
ATOM 1361 N N . THR A 1 175 ? 3.939 60.172 -4.642 1.00 16.06 175 THR A N 1
ATOM 1362 C CA . THR A 1 175 ? 4.978 60.240 -5.657 1.00 15.46 175 THR A CA 1
ATOM 1363 C C . THR A 1 175 ? 6.262 59.553 -5.154 1.00 16.33 175 THR A C 1
ATOM 1364 O O . THR A 1 175 ? 6.801 58.677 -5.828 1.00 15.54 175 THR A O 1
ATOM 1368 N N . LEU A 1 176 ? 6.729 59.914 -3.959 1.00 16.74 176 LEU A N 1
ATOM 1369 C CA . LEU A 1 176 ? 7.950 59.311 -3.432 1.00 19.31 176 LEU A CA 1
ATOM 1370 C C . LEU A 1 176 ? 7.819 57.791 -3.314 1.00 20.00 176 LEU A C 1
ATOM 1371 O O . LEU A 1 176 ? 8.772 57.055 -3.607 1.00 17.33 176 LEU A O 1
ATOM 1376 N N . THR A 1 177 ? 6.644 57.325 -2.892 1.00 19.17 177 THR A N 1
ATOM 1377 C CA . THR A 1 177 ? 6.401 55.888 -2.755 1.00 16.88 177 THR A CA 1
ATOM 1378 C C . THR A 1 177 ? 6.438 55.203 -4.102 1.00 15.97 177 THR A C 1
ATOM 1379 O O . THR A 1 177 ? 6.970 54.109 -4.236 1.00 16.33 177 THR A O 1
ATOM 1383 N N . ASP A 1 178 ? 5.875 55.868 -5.101 1.00 16.02 178 ASP A N 1
ATOM 1384 C CA . ASP A 1 178 ? 5.839 55.348 -6.460 1.00 17.20 178 ASP A CA 1
ATOM 1385 C C . ASP A 1 178 ? 7.262 55.227 -7.083 1.00 17.09 178 ASP A C 1
ATOM 1386 O O . ASP A 1 178 ? 7.550 54.294 -7.846 1.00 15.70 178 ASP A O 1
ATOM 1391 N N . TRP A 1 179 ? 8.138 56.174 -6.753 1.00 16.71 179 TRP A N 1
ATOM 1392 C CA . TRP A 1 179 ? 9.511 56.159 -7.268 1.00 16.15 179 TRP A CA 1
ATOM 1393 C C . TRP A 1 179 ? 10.267 54.960 -6.728 1.00 14.66 179 TRP A C 1
ATOM 1394 O O . TRP A 1 179 ? 10.957 54.291 -7.466 1.00 15.82 179 TRP A O 1
ATOM 1405 N N . VAL A 1 180 ? 10.130 54.686 -5.440 1.00 14.68 180 VAL A N 1
ATOM 1406 C CA . VAL A 1 180 ? 10.808 53.547 -4.847 1.00 15.48 180 VAL A CA 1
ATOM 1407 C C . VAL A 1 180 ? 10.210 52.240 -5.383 1.00 18.36 180 VAL A C 1
ATOM 1408 O O . VAL A 1 180 ? 10.933 51.328 -5.781 1.00 17.86 180 VAL A O 1
ATOM 1412 N N . LYS A 1 181 ? 8.878 52.178 -5.389 1.00 19.29 181 LYS A N 1
ATOM 1413 C CA . LYS A 1 181 ? 8.121 51.018 -5.852 1.00 17.92 181 LYS A CA 1
ATOM 1414 C C . LYS A 1 181 ? 8.461 50.594 -7.288 1.00 18.60 181 LYS A C 1
ATOM 1415 O O . LYS A 1 181 ? 8.702 49.416 -7.543 1.00 16.82 181 LYS A O 1
ATOM 1421 N N . THR A 1 182 ? 8.469 51.552 -8.217 1.00 18.75 182 THR A N 1
ATOM 1422 C CA . THR A 1 182 ? 8.759 51.267 -9.620 1.00 17.58 182 THR A CA 1
ATOM 1423 C C . THR A 1 182 ? 10.252 51.286 -9.897 1.00 22.66 182 THR A C 1
ATOM 1424 O O . THR A 1 182 ? 10.683 50.981 -11.022 1.00 21.97 182 THR A O 1
ATOM 1428 N N . GLN A 1 183 ? 11.027 51.660 -8.877 1.00 23.72 183 GLN A N 1
ATOM 1429 C CA . GLN A 1 183 ? 12.478 51.766 -8.982 1.00 28.18 183 GLN A CA 1
ATOM 1430 C C . GLN A 1 183 ? 12.915 52.777 -10.029 1.00 30.41 183 GLN A C 1
ATOM 1431 O O . GLN A 1 183 ? 14.016 52.680 -10.567 1.00 31.72 183 GLN A O 1
ATOM 1437 N N . GLU A 1 184 ? 12.034 53.731 -10.319 1.00 33.34 184 GLU A N 1
ATOM 1438 C CA . GLU A 1 184 ? 12.280 54.792 -11.297 1.00 36.73 184 GLU A CA 1
ATOM 1439 C C . GLU A 1 184 ? 11.758 56.128 -10.764 1.00 35.93 184 GLU A C 1
ATOM 1440 O O . GLU A 1 184 ? 10.624 56.215 -10.301 1.00 37.88 184 GLU A O 1
ATOM 1446 N N . ALA A 1 185 ? 12.582 57.166 -10.823 1.00 34.21 185 ALA A N 1
ATOM 1447 C CA . ALA A 1 185 ? 12.167 58.487 -10.383 1.00 33.32 185 ALA A CA 1
ATOM 1448 C C . ALA A 1 185 ? 11.958 59.303 -11.653 1.00 33.43 185 ALA A C 1
ATOM 1449 O O . ALA A 1 185 ? 12.493 58.963 -12.704 1.00 34.27 185 ALA A O 1
ATOM 1451 N N . ALA A 1 186 ? 11.175 60.370 -11.569 1.00 33.53 186 ALA A N 1
ATOM 1452 C CA . ALA A 1 186 ? 10.926 61.196 -12.741 1.00 33.06 186 ALA A CA 1
ATOM 1453 C C . ALA A 1 186 ? 12.172 61.964 -13.206 1.00 31.99 186 ALA A C 1
ATOM 1454 O O . ALA A 1 186 ? 12.890 62.561 -12.415 1.00 33.70 186 ALA A O 1
ATOM 1456 N N . GLY A 1 187 ? 12.389 61.928 -14.511 1.00 31.62 187 GLY A N 1
ATOM 1457 C CA . GLY A 1 187 ? 13.500 62.580 -15.188 1.00 33.08 187 GLY A CA 1
ATOM 1458 C C . GLY A 1 187 ? 14.587 63.421 -14.542 1.00 32.93 187 GLY A C 1
ATOM 1459 O O . GLY A 1 187 ? 14.387 64.596 -14.200 1.00 34.82 187 GLY A O 1
ATOM 1460 N N . ASP A 1 188 ? 15.765 62.817 -14.451 1.00 30.34 188 ASP A N 1
ATOM 1461 C CA . ASP A 1 188 ? 16.966 63.439 -13.889 1.00 29.36 188 ASP A CA 1
ATOM 1462 C C . ASP A 1 188 ? 17.077 63.269 -12.402 1.00 28.50 188 ASP A C 1
ATOM 1463 O O . ASP A 1 188 ? 18.141 63.507 -11.839 1.00 30.93 188 ASP A O 1
ATOM 1468 N N . PHE A 1 189 ? 15.984 62.875 -11.755 1.00 25.09 189 PHE A N 1
ATOM 1469 C CA . PHE A 1 189 ? 16.045 62.631 -10.331 1.00 22.27 189 PHE A CA 1
ATOM 1470 C C . PHE A 1 189 ? 16.474 61.181 -10.168 1.00 21.01 189 PHE A C 1
ATOM 1471 O O . PHE A 1 189 ? 16.209 60.346 -11.032 1.00 18.29 189 PHE A O 1
ATOM 1479 N N . HIS A 1 190 ? 17.174 60.898 -9.077 1.00 19.37 190 HIS A N 1
ATOM 1480 C CA . HIS A 1 190 ? 17.672 59.562 -8.819 1.00 19.33 190 HIS A CA 1
ATOM 1481 C C . HIS A 1 190 ? 17.439 59.191 -7.380 1.00 18.79 190 HIS A C 1
ATOM 1482 O O . HIS A 1 190 ? 17.645 59.987 -6.474 1.00 21.87 190 HIS A O 1
ATOM 1489 N N . VAL A 1 191 ? 17.031 57.957 -7.175 1.00 18.83 191 VAL A N 1
ATOM 1490 C CA . VAL A 1 191 ? 16.771 57.459 -5.845 1.00 20.35 191 VAL A CA 1
ATOM 1491 C C . VAL A 1 191 ? 18.079 56.964 -5.261 1.00 19.35 191 VAL A C 1
ATOM 1492 O O . VAL A 1 191 ? 18.725 56.080 -5.829 1.00 19.09 191 VAL A O 1
ATOM 1496 N N . LEU A 1 192 ? 18.459 57.537 -4.127 1.00 18.69 192 LEU A N 1
ATOM 1497 C CA . LEU A 1 192 ? 19.694 57.156 -3.454 1.00 19.19 192 LEU A CA 1
ATOM 1498 C C . LEU A 1 192 ? 19.543 55.975 -2.480 1.00 20.83 192 LEU A C 1
ATOM 1499 O O . LEU A 1 192 ? 18.749 55.071 -2.724 1.00 20.25 192 LEU A O 1
ATOM 1504 N N . ASP A 1 193 ? 20.278 55.977 -1.376 1.00 22.70 193 ASP A N 1
ATOM 1505 C CA . ASP A 1 193 ? 20.236 54.828 -0.463 1.00 26.19 193 ASP A CA 1
ATOM 1506 C C . ASP A 1 193 ? 19.684 55.090 0.929 1.00 27.71 193 ASP A C 1
ATOM 1507 O O . ASP A 1 193 ? 20.148 54.515 1.910 1.00 28.61 193 ASP A O 1
ATOM 1512 N N . GLU A 1 194 ? 18.672 55.931 1.022 1.00 28.81 194 GLU A N 1
ATOM 1513 C CA . GLU A 1 194 ? 18.137 56.243 2.319 1.00 28.37 194 GLU A CA 1
ATOM 1514 C C . GLU A 1 194 ? 16.675 56.627 2.221 1.00 27.48 194 GLU A C 1
ATOM 1515 O O . GLU A 1 194 ? 16.255 57.293 1.276 1.00 24.34 194 GLU A O 1
ATOM 1521 N N . CYS A 1 195 ? 15.892 56.198 3.197 1.00 26.01 195 CYS A N 1
ATOM 1522 C CA . CYS A 1 195 ? 14.484 56.535 3.186 1.00 27.26 195 CYS A CA 1
ATOM 1523 C C . CYS A 1 195 ? 13.827 56.259 4.513 1.00 27.41 195 CYS A C 1
ATOM 1524 O O . CYS A 1 195 ? 14.392 55.596 5.388 1.00 26.21 195 CYS A O 1
ATOM 1527 N N . GLU A 1 196 ? 12.629 56.804 4.669 1.00 28.44 196 GLU A N 1
ATOM 1528 C CA . GLU A 1 196 ? 11.859 56.570 5.872 1.00 28.56 196 GLU A CA 1
ATOM 1529 C C . GLU A 1 196 ? 10.524 56.032 5.396 1.00 28.60 196 GLU A C 1
ATOM 1530 O O . GLU A 1 196 ? 9.876 56.623 4.528 1.00 27.50 196 GLU A O 1
ATOM 1536 N N . LEU A 1 197 ? 10.132 54.895 5.954 1.00 28.29 197 LEU A N 1
ATOM 1537 C CA . LEU A 1 197 ? 8.886 54.253 5.577 1.00 26.97 197 LEU A CA 1
ATOM 1538 C C . LEU A 1 197 ? 7.941 54.227 6.767 1.00 27.64 197 LEU A C 1
ATOM 1539 O O . LEU A 1 197 ? 8.387 54.108 7.911 1.00 25.26 197 LEU A O 1
ATOM 1544 N N . ARG A 1 198 ? 6.644 54.382 6.502 1.00 29.20 198 ARG A N 1
ATOM 1545 C CA . ARG A 1 198 ? 5.662 54.315 7.576 1.00 33.78 198 ARG A CA 1
ATOM 1546 C C . ARG A 1 198 ? 4.249 53.890 7.190 1.00 35.39 198 ARG A C 1
ATOM 1547 O O . ARG A 1 198 ? 3.739 54.212 6.117 1.00 34.11 198 ARG A O 1
ATOM 1555 N N . ASP A 1 199 ? 3.647 53.130 8.101 1.00 38.80 199 ASP A N 1
ATOM 1556 C CA . ASP A 1 199 ? 2.303 52.585 7.958 1.00 41.87 199 ASP A CA 1
ATOM 1557 C C . ASP A 1 199 ? 1.195 53.606 7.792 1.00 43.88 199 ASP A C 1
ATOM 1558 O O . ASP A 1 199 ? 1.228 54.685 8.383 1.00 44.76 199 ASP A O 1
ATOM 1563 N N . THR A 1 200 ? 0.196 53.237 7.000 1.00 47.06 200 THR A N 1
ATOM 1564 C CA . THR A 1 200 ? -0.960 54.097 6.737 1.00 50.62 200 THR A CA 1
ATOM 1565 C C . THR A 1 200 ? -1.841 54.310 7.987 1.00 53.13 200 THR A C 1
ATOM 1566 O O . THR A 1 200 ? -2.400 55.401 8.193 1.00 51.94 200 THR A O 1
ATOM 1570 N N . HIS A 1 201 ? -1.926 53.269 8.818 1.00 55.18 201 HIS A N 1
ATOM 1571 C CA . HIS A 1 201 ? -2.752 53.268 10.023 1.00 58.63 201 HIS A CA 1
ATOM 1572 C C . HIS A 1 201 ? -2.200 53.915 11.292 1.00 60.87 201 HIS A C 1
ATOM 1573 O O . HIS A 1 201 ? -0.997 54.132 11.439 1.00 62.08 201 HIS A O 1
ATOM 1580 N N . GLU A 1 202 ? -3.121 54.181 12.216 1.00 63.32 202 GLU A N 1
ATOM 1581 C CA . GLU A 1 202 ? -2.841 54.809 13.501 1.00 66.06 202 GLU A CA 1
ATOM 1582 C C . GLU A 1 202 ? -1.773 54.083 14.316 1.00 66.70 202 GLU A C 1
ATOM 1583 O O . GLU A 1 202 ? -1.778 52.850 14.405 1.00 65.91 202 GLU A O 1
ATOM 1589 N N . ASP A 1 203 ? -0.869 54.860 14.916 1.00 67.03 203 ASP A N 1
ATOM 1590 C CA . ASP A 1 203 ? 0.211 54.314 15.736 1.00 67.21 203 ASP A CA 1
ATOM 1591 C C . ASP A 1 203 ? 1.020 53.276 14.970 1.00 65.34 203 ASP A C 1
ATOM 1592 O O . ASP A 1 203 ? 1.894 52.622 15.540 1.00 65.76 203 ASP A O 1
ATOM 1597 N N . GLY A 1 204 ? 0.712 53.126 13.684 1.00 62.19 204 GLY A N 1
ATOM 1598 C CA . GLY A 1 204 ? 1.417 52.174 12.848 1.00 56.90 204 GLY A CA 1
ATOM 1599 C C . GLY A 1 204 ? 2.920 52.295 13.012 1.00 52.84 204 GLY A C 1
ATOM 1600 O O . GLY A 1 204 ? 3.417 53.093 13.806 1.00 52.44 204 GLY A O 1
ATOM 1601 N N . GLY A 1 205 ? 3.662 51.518 12.243 1.00 48.85 205 GLY A N 1
ATOM 1602 C CA . GLY A 1 205 ? 5.096 51.569 12.394 1.00 45.70 205 GLY A CA 1
ATOM 1603 C C . GLY A 1 205 ? 5.912 52.513 11.536 1.00 41.95 205 GLY A C 1
ATOM 1604 O O . GLY A 1 205 ? 5.407 53.219 10.654 1.00 39.72 205 GLY A O 1
ATOM 1605 N N . VAL A 1 206 ? 7.207 52.513 11.833 1.00 37.16 206 VAL A N 1
ATOM 1606 C CA . VAL A 1 206 ? 8.166 53.321 11.121 1.00 33.18 206 VAL A CA 1
ATOM 1607 C C . VAL A 1 206 ? 9.450 52.535 10.927 1.00 30.41 206 VAL A C 1
ATOM 1608 O O . VAL A 1 206 ? 10.007 51.961 11.865 1.00 29.02 206 VAL A O 1
ATOM 1612 N N . VAL A 1 207 ? 9.907 52.502 9.686 1.00 27.36 207 VAL A N 1
ATOM 1613 C CA . VAL A 1 207 ? 11.128 51.804 9.338 1.00 24.24 207 VAL A CA 1
ATOM 1614 C C . VAL A 1 207 ? 12.101 52.806 8.712 1.00 23.86 207 VAL A C 1
ATOM 1615 O O . VAL A 1 207 ? 11.807 53.397 7.670 1.00 23.36 207 VAL A O 1
ATOM 1619 N N . ARG A 1 208 ? 13.244 53.023 9.353 1.00 21.46 208 ARG A N 1
ATOM 1620 C CA . ARG A 1 208 ? 14.219 53.962 8.797 1.00 24.79 208 ARG A CA 1
ATOM 1621 C C . ARG A 1 208 ? 15.450 53.234 8.258 1.00 25.34 208 ARG A C 1
ATOM 1622 O O . ARG A 1 208 ? 16.114 52.497 8.985 1.00 24.24 208 ARG A O 1
ATOM 1630 N N . CYS A 1 209 ? 15.746 53.446 6.979 1.00 26.75 209 CYS A N 1
ATOM 1631 C CA . CYS A 1 209 ? 16.878 52.789 6.328 1.00 28.88 209 CYS A CA 1
ATOM 1632 C C . CYS A 1 209 ? 17.958 53.766 5.869 1.00 28.88 209 CYS A C 1
ATOM 1633 O O . CYS A 1 209 ? 17.654 54.848 5.389 1.00 28.92 209 CYS A O 1
ATOM 1636 N N . LYS A 1 210 ? 19.225 53.384 6.031 1.00 29.81 210 LYS A N 1
ATOM 1637 C CA . LYS A 1 210 ? 20.331 54.214 5.576 1.00 28.54 210 LYS A CA 1
ATOM 1638 C C . LYS A 1 210 ? 21.395 53.284 5.026 1.00 27.78 210 LYS A C 1
ATOM 1639 O O . LYS A 1 210 ? 21.559 52.171 5.516 1.00 27.89 210 LYS A O 1
ATOM 1645 N N . ARG A 1 211 ? 22.088 53.727 3.982 1.00 27.18 211 ARG A N 1
ATOM 1646 C CA . ARG A 1 211 ? 23.113 52.920 3.326 1.00 27.46 211 ARG A CA 1
ATOM 1647 C C . ARG A 1 211 ? 22.508 51.598 2.874 1.00 27.69 211 ARG A C 1
ATOM 1648 O O . ARG A 1 211 ? 23.118 50.543 2.994 1.00 26.67 211 ARG A O 1
ATOM 1656 N N . GLN A 1 212 ? 21.296 51.676 2.340 1.00 28.95 212 GLN A N 1
ATOM 1657 C CA . GLN A 1 212 ? 20.576 50.504 1.869 1.00 29.06 212 GLN A CA 1
ATOM 1658 C C . GLN A 1 212 ? 20.173 50.624 0.417 1.00 27.54 212 GLN A C 1
ATOM 1659 O O . GLN A 1 212 ? 19.794 51.700 -0.043 1.00 27.63 212 GLN A O 1
ATOM 1665 N N . ASP A 1 213 ? 20.268 49.517 -0.309 1.00 28.03 213 ASP A N 1
ATOM 1666 C CA . ASP A 1 213 ? 19.881 49.485 -1.723 1.00 28.37 213 ASP A CA 1
ATOM 1667 C C . ASP A 1 213 ? 18.353 49.433 -1.715 1.00 26.19 213 ASP A C 1
ATOM 1668 O O . ASP A 1 213 ? 17.760 48.442 -1.295 1.00 23.74 213 ASP A O 1
ATOM 1673 N N . LEU A 1 214 ? 17.724 50.509 -2.170 1.00 25.64 214 LEU A N 1
ATOM 1674 C CA . LEU A 1 214 ? 16.267 50.596 -2.166 1.00 25.76 214 LEU A CA 1
ATOM 1675 C C . LEU A 1 214 ? 15.572 49.756 -3.233 1.00 26.86 214 LEU A C 1
ATOM 1676 O O . LEU A 1 214 ? 14.345 49.744 -3.328 1.00 28.08 214 LEU A O 1
ATOM 1681 N N . THR A 1 215 ? 16.355 49.035 -4.025 1.00 26.96 215 THR A N 1
ATOM 1682 C CA . THR A 1 215 ? 15.779 48.175 -5.041 1.00 27.55 215 THR A CA 1
ATOM 1683 C C . THR A 1 215 ? 15.756 46.723 -4.569 1.00 28.67 215 THR A C 1
ATOM 1684 O O . THR A 1 215 ? 15.354 45.836 -5.314 1.00 30.53 215 THR A O 1
ATOM 1688 N N . SER A 1 216 ? 16.167 46.481 -3.327 1.00 29.57 216 SER A N 1
ATOM 1689 C CA . SER A 1 216 ? 16.182 45.126 -2.767 1.00 31.62 216 SER A CA 1
ATOM 1690 C C . SER A 1 216 ? 14.794 44.647 -2.361 1.00 33.05 216 SER A C 1
ATOM 1691 O O . SER A 1 216 ? 13.944 45.453 -1.982 1.00 35.72 216 SER A O 1
ATOM 1694 N N . GLU A 1 217 ? 14.586 43.330 -2.412 1.00 33.53 217 GLU A N 1
ATOM 1695 C CA . GLU A 1 217 ? 13.322 42.713 -2.017 1.00 32.76 217 GLU A CA 1
ATOM 1696 C C . GLU A 1 217 ? 12.834 43.188 -0.654 1.00 31.87 217 GLU A C 1
ATOM 1697 O O . GLU A 1 217 ? 11.637 43.251 -0.414 1.00 31.61 217 GLU A O 1
ATOM 1703 N N . GLU A 1 218 ? 13.755 43.482 0.254 1.00 33.21 218 GLU A N 1
ATOM 1704 C CA . GLU A 1 218 ? 13.364 43.935 1.587 1.00 33.84 218 GLU A CA 1
ATOM 1705 C C . GLU A 1 218 ? 12.503 45.180 1.525 1.00 33.19 218 GLU A C 1
ATOM 1706 O O . GLU A 1 218 ? 11.400 45.210 2.084 1.00 35.08 218 GLU A O 1
ATOM 1712 N N . ILE A 1 219 ? 13.008 46.205 0.845 1.00 31.59 219 ILE A N 1
ATOM 1713 C CA . ILE A 1 219 ? 12.289 47.470 0.737 1.00 31.71 219 ILE A CA 1
ATOM 1714 C C . ILE A 1 219 ? 10.999 47.263 -0.031 1.00 32.47 219 ILE A C 1
ATOM 1715 O O . ILE A 1 219 ? 9.949 47.800 0.341 1.00 33.52 219 ILE A O 1
ATOM 1720 N N . GLN A 1 220 ? 11.075 46.465 -1.090 1.00 30.96 220 GLN A N 1
ATOM 1721 C CA . GLN A 1 220 ? 9.908 46.183 -1.900 1.00 31.62 220 GLN A CA 1
ATOM 1722 C C . GLN A 1 220 ? 8.808 45.517 -1.081 1.00 31.41 220 GLN A C 1
ATOM 1723 O O . GLN A 1 220 ? 7.642 45.882 -1.189 1.00 32.00 220 GLN A O 1
ATOM 1729 N N . LEU A 1 221 ? 9.180 44.556 -0.246 1.00 28.81 221 LEU A N 1
ATOM 1730 C CA . LEU A 1 221 ? 8.198 43.866 0.552 1.00 28.10 221 LEU A CA 1
ATOM 1731 C C . LEU A 1 221 ? 7.546 44.813 1.557 1.00 28.33 221 LEU A C 1
ATOM 1732 O O . LEU A 1 221 ? 6.367 44.675 1.856 1.00 30.69 221 LEU A O 1
ATOM 1737 N N . HIS A 1 222 ? 8.305 45.772 2.080 1.00 26.70 222 HIS A N 1
ATOM 1738 C CA . HIS A 1 222 ? 7.746 46.750 3.016 1.00 23.84 222 HIS A CA 1
ATOM 1739 C C . HIS A 1 222 ? 6.648 47.564 2.335 1.00 24.49 222 HIS A C 1
ATOM 1740 O O . HIS A 1 222 ? 5.613 47.852 2.932 1.00 23.99 222 HIS A O 1
ATOM 1747 N N . LEU A 1 223 ? 6.893 47.939 1.086 1.00 23.44 223 LEU A N 1
ATOM 1748 C CA . LEU A 1 223 ? 5.931 48.715 0.327 1.00 24.85 223 LEU A CA 1
ATOM 1749 C C . LEU A 1 223 ? 4.674 47.914 -0.031 1.00 26.33 223 LEU A C 1
ATOM 1750 O O . LEU A 1 223 ? 3.561 48.410 0.134 1.00 22.81 223 LEU A O 1
ATOM 1755 N N . THR A 1 224 ? 4.837 46.685 -0.522 1.00 26.39 224 THR A N 1
ATOM 1756 C CA . THR A 1 224 ? 3.662 45.909 -0.869 1.00 28.29 224 THR A CA 1
ATOM 1757 C C . THR A 1 224 ? 2.885 45.685 0.421 1.00 27.73 224 THR A C 1
ATOM 1758 O O . THR A 1 224 ? 1.654 45.666 0.419 1.00 31.99 224 THR A O 1
ATOM 1762 N N . ALA A 1 225 ? 3.612 45.560 1.526 1.00 25.97 225 ALA A N 1
ATOM 1763 C CA . ALA A 1 225 ? 3.004 45.377 2.836 1.00 24.54 225 ALA A CA 1
ATOM 1764 C C . ALA A 1 225 ? 2.252 46.621 3.305 1.00 24.76 225 ALA A C 1
ATOM 1765 O O . ALA A 1 225 ? 1.636 46.602 4.366 1.00 28.21 225 ALA A O 1
ATOM 1767 N N . GLY A 1 226 ? 2.320 47.712 2.546 1.00 23.93 226 GLY A N 1
ATOM 1768 C CA . GLY A 1 226 ? 1.601 48.909 2.941 1.00 22.81 226 GLY A CA 1
ATOM 1769 C C . GLY A 1 226 ? 2.355 50.151 3.394 1.00 24.89 226 GLY A C 1
ATOM 1770 O O . GLY A 1 226 ? 1.727 51.191 3.608 1.00 27.09 226 GLY A O 1
ATOM 1771 N N . LYS A 1 227 ? 3.676 50.074 3.549 1.00 23.67 227 LYS A N 1
ATOM 1772 C CA . LYS A 1 227 ? 4.453 51.233 3.989 1.00 20.65 227 LYS A CA 1
ATOM 1773 C C . LYS A 1 227 ? 4.466 52.317 2.927 1.00 19.36 227 LYS A C 1
ATOM 1774 O O . LYS A 1 227 ? 4.423 52.036 1.726 1.00 18.76 227 LYS A O 1
ATOM 1780 N N . LEU A 1 228 ? 4.506 53.560 3.383 1.00 17.51 228 LEU A N 1
ATOM 1781 C CA . LEU A 1 228 ? 4.553 54.693 2.481 1.00 19.17 228 LEU A CA 1
ATOM 1782 C C . LEU A 1 228 ? 5.903 55.381 2.639 1.00 19.19 228 LEU A C 1
ATOM 1783 O O . LEU A 1 228 ? 6.482 55.390 3.733 1.00 18.22 228 LEU A O 1
ATOM 1788 N N . VAL A 1 229 ? 6.419 55.945 1.557 1.00 16.40 229 VAL A N 1
ATOM 1789 C CA . VAL A 1 229 ? 7.687 56.634 1.664 1.00 17.65 229 VAL A CA 1
ATOM 1790 C C . VAL A 1 229 ? 7.443 58.064 2.143 1.00 18.60 229 VAL A C 1
ATOM 1791 O O . VAL A 1 229 ? 6.831 58.876 1.450 1.00 17.91 229 VAL A O 1
ATOM 1795 N N . THR A 1 230 ? 7.919 58.369 3.340 1.00 20.44 230 THR A N 1
ATOM 1796 C CA . THR A 1 230 ? 7.743 59.701 3.899 1.00 23.03 230 THR A CA 1
ATOM 1797 C C . THR A 1 230 ? 8.980 60.595 3.792 1.00 21.55 230 THR A C 1
ATOM 1798 O O . THR A 1 230 ? 8.897 61.803 3.997 1.00 20.30 230 THR A O 1
ATOM 1802 N N . GLN A 1 231 ? 10.120 59.990 3.484 1.00 22.05 231 GLN A N 1
ATOM 1803 C CA . GLN A 1 231 ? 11.376 60.713 3.306 1.00 20.25 231 GLN A CA 1
ATOM 1804 C C . GLN A 1 231 ? 12.248 59.919 2.347 1.00 18.75 231 GLN A C 1
ATOM 1805 O O . GLN A 1 231 ? 12.380 58.702 2.481 1.00 13.09 231 GLN A O 1
ATOM 1811 N N . LEU A 1 232 ? 12.851 60.618 1.392 1.00 16.73 232 LEU A N 1
ATOM 1812 C CA . LEU A 1 232 ? 13.684 59.966 0.410 1.00 17.67 232 LEU A CA 1
ATOM 1813 C C . LEU A 1 232 ? 14.939 60.764 0.050 1.00 19.78 232 LEU A C 1
ATOM 1814 O O . LEU A 1 232 ? 14.871 61.957 -0.266 1.00 23.44 232 LEU A O 1
ATOM 1819 N N . SER A 1 233 ? 16.081 60.086 0.090 1.00 19.39 233 SER A N 1
ATOM 1820 C CA . SER A 1 233 ? 17.365 60.687 -0.245 1.00 20.38 233 SER A CA 1
ATOM 1821 C C . SER A 1 233 ? 17.434 60.688 -1.767 1.00 21.28 233 SER A C 1
ATOM 1822 O O . SER A 1 233 ? 17.240 59.637 -2.393 1.00 21.69 233 SER A O 1
ATOM 1825 N N . LEU A 1 234 ? 17.708 61.854 -2.359 1.00 18.46 234 LEU A N 1
ATOM 1826 C CA . LEU A 1 234 ? 17.741 61.977 -3.821 1.00 18.69 234 LEU A CA 1
ATOM 1827 C C . LEU A 1 234 ? 18.890 62.812 -4.405 1.00 19.23 234 LEU A C 1
ATOM 1828 O O . LEU A 1 234 ? 19.490 63.662 -3.737 1.00 17.47 234 LEU A O 1
ATOM 1833 N N . ALA A 1 235 ? 19.155 62.571 -5.681 1.00 18.12 235 ALA A N 1
ATOM 1834 C CA . ALA A 1 235 ? 20.153 63.321 -6.422 1.00 19.74 235 ALA A CA 1
ATOM 1835 C C . ALA A 1 235 ? 19.438 63.885 -7.642 1.00 20.98 235 ALA A C 1
ATOM 1836 O O . ALA A 1 235 ? 18.536 63.247 -8.193 1.00 22.16 235 ALA A O 1
ATOM 1838 N N . TRP A 1 236 ? 19.816 65.090 -8.046 1.00 21.57 236 TRP A N 1
ATOM 1839 C CA . TRP A 1 236 ? 19.227 65.678 -9.226 1.00 23.31 236 TRP A CA 1
ATOM 1840 C C . TRP A 1 236 ? 20.321 65.892 -10.254 1.00 25.54 236 TRP A C 1
ATOM 1841 O O . TRP A 1 236 ? 21.231 66.687 -10.041 1.00 25.87 236 TRP A O 1
ATOM 1852 N N . SER A 1 237 ? 20.232 65.178 -11.370 1.00 27.68 237 SER A N 1
ATOM 1853 C CA . SER A 1 237 ? 21.233 65.314 -12.411 1.00 31.01 237 SER A CA 1
ATOM 1854 C C . SER A 1 237 ? 22.582 64.897 -11.803 1.00 33.15 237 SER A C 1
ATOM 1855 O O . SER A 1 237 ? 22.698 63.824 -11.189 1.00 34.26 237 SER A O 1
ATOM 1858 N N . ASP A 1 238 ? 23.597 65.738 -11.964 1.00 32.56 238 ASP A N 1
ATOM 1859 C CA . ASP A 1 238 ? 24.912 65.443 -11.409 1.00 33.42 238 ASP A CA 1
ATOM 1860 C C . ASP A 1 238 ? 25.319 66.661 -10.615 1.00 32.92 238 ASP A C 1
ATOM 1861 O O . ASP A 1 238 ? 26.488 66.828 -10.278 1.00 34.72 238 ASP A O 1
ATOM 1866 N N . LYS A 1 239 ? 24.330 67.496 -10.305 1.00 31.04 239 LYS A N 1
ATOM 1867 C CA . LYS A 1 239 ? 24.551 68.752 -9.604 1.00 29.68 239 LYS A CA 1
ATOM 1868 C C . LYS A 1 239 ? 24.359 68.811 -8.098 1.00 29.70 239 LYS A C 1
ATOM 1869 O O . LYS A 1 239 ? 25.142 69.466 -7.399 1.00 29.88 239 LYS A O 1
ATOM 1875 N N . LEU A 1 240 ? 23.325 68.154 -7.579 1.00 27.66 240 LEU A N 1
ATOM 1876 C CA . LEU A 1 240 ? 23.100 68.213 -6.144 1.00 25.04 240 LEU A CA 1
ATOM 1877 C C . LEU A 1 240 ? 22.435 66.954 -5.624 1.00 25.20 240 LEU A C 1
ATOM 1878 O O . LEU A 1 240 ? 22.090 66.061 -6.386 1.00 27.36 240 LEU A O 1
ATOM 1883 N N . SER A 1 241 ? 22.276 66.872 -4.317 1.00 23.32 241 SER A N 1
ATOM 1884 C CA . SER A 1 241 ? 21.631 65.725 -3.707 1.00 23.20 241 SER A CA 1
ATOM 1885 C C . SER A 1 241 ? 20.910 66.275 -2.487 1.00 22.41 241 SER A C 1
ATOM 1886 O O . SER A 1 241 ? 21.259 67.353 -1.985 1.00 23.50 241 SER A O 1
ATOM 1889 N N . PHE A 1 242 ? 19.905 65.553 -2.006 1.00 20.62 242 PHE A N 1
ATOM 1890 C CA . PHE A 1 242 ? 19.152 66.034 -0.854 1.00 20.18 242 PHE A CA 1
ATOM 1891 C C . PHE A 1 242 ? 18.184 64.986 -0.350 1.00 20.24 242 PHE A C 1
ATOM 1892 O O . PHE A 1 242 ? 18.022 63.920 -0.950 1.00 22.56 242 PHE A O 1
ATOM 1900 N N . VAL A 1 243 ? 17.550 65.297 0.771 1.00 19.25 243 VAL A N 1
ATOM 1901 C CA . VAL A 1 243 ? 16.552 64.423 1.329 1.00 18.80 243 VAL A CA 1
ATOM 1902 C C . VAL A 1 243 ? 15.229 65.185 1.175 1.00 20.96 243 VAL A C 1
ATOM 1903 O O . VAL A 1 243 ? 15.125 66.348 1.583 1.00 17.29 243 VAL A O 1
ATOM 1907 N N . LEU A 1 244 ? 14.241 64.541 0.550 1.00 20.84 244 LEU A N 1
ATOM 1908 C CA . LEU A 1 244 ? 12.922 65.151 0.344 1.00 21.87 244 LEU A CA 1
ATOM 1909 C C . LEU A 1 244 ? 11.907 64.472 1.262 1.00 21.25 244 LEU A C 1
ATOM 1910 O O . LEU A 1 244 ? 11.797 63.242 1.269 1.00 21.58 244 LEU A O 1
ATOM 1915 N N . ASP A 1 245 ? 11.186 65.245 2.062 1.00 19.98 245 ASP A N 1
ATOM 1916 C CA . ASP A 1 245 ? 10.181 64.611 2.895 1.00 20.82 245 ASP A CA 1
ATOM 1917 C C . ASP A 1 245 ? 8.785 64.848 2.317 1.00 21.49 245 ASP A C 1
ATOM 1918 O O . ASP A 1 245 ? 8.631 65.545 1.300 1.00 19.58 245 ASP A O 1
ATOM 1923 N N . ASP A 1 246 ? 7.773 64.249 2.937 1.00 23.11 246 ASP A N 1
ATOM 1924 C CA . ASP A 1 246 ? 6.417 64.392 2.423 1.00 25.17 246 ASP A CA 1
ATOM 1925 C C . ASP A 1 246 ? 5.756 65.751 2.638 1.00 24.39 246 ASP A C 1
ATOM 1926 O O . ASP A 1 246 ? 4.633 65.967 2.211 1.00 24.77 246 ASP A O 1
ATOM 1931 N N . LYS A 1 247 ? 6.470 66.677 3.270 1.00 25.88 247 LYS A N 1
ATOM 1932 C CA . LYS A 1 247 ? 5.954 68.033 3.477 1.00 25.57 247 LYS A CA 1
ATOM 1933 C C . LYS A 1 247 ? 6.693 68.962 2.506 1.00 25.36 247 LYS A C 1
ATOM 1934 O O . LYS A 1 247 ? 6.617 70.187 2.609 1.00 26.85 247 LYS A O 1
ATOM 1940 N N . LEU A 1 248 ? 7.413 68.370 1.559 1.00 24.06 248 LEU A N 1
ATOM 1941 C CA . LEU A 1 248 ? 8.188 69.141 0.589 1.00 22.57 248 LEU A CA 1
ATOM 1942 C C . LEU A 1 248 ? 9.414 69.848 1.198 1.00 21.01 248 LEU A C 1
ATOM 1943 O O . LEU A 1 248 ? 9.971 70.750 0.596 1.00 20.94 248 LEU A O 1
ATOM 1948 N N . ALA A 1 249 ? 9.843 69.452 2.390 1.00 18.32 249 ALA A N 1
ATOM 1949 C CA . ALA A 1 249 ? 11.022 70.092 2.959 1.00 19.21 249 ALA A CA 1
ATOM 1950 C C . ALA A 1 249 ? 12.273 69.485 2.304 1.00 20.13 249 ALA A C 1
ATOM 1951 O O . ALA A 1 249 ? 12.447 68.267 2.277 1.00 20.98 249 ALA A O 1
ATOM 1953 N N . VAL A 1 250 ? 13.111 70.338 1.732 1.00 21.38 250 VAL A N 1
ATOM 1954 C CA . VAL A 1 250 ? 14.339 69.895 1.088 1.00 23.74 250 VAL A CA 1
ATOM 1955 C C . VAL A 1 250 ? 15.444 69.916 2.136 1.00 24.60 250 VAL A C 1
ATOM 1956 O O . VAL A 1 250 ? 15.917 70.984 2.508 1.00 28.54 250 VAL A O 1
ATOM 1960 N N . LYS A 1 251 ? 15.851 68.745 2.614 1.00 24.32 251 LYS A N 1
ATOM 1961 C CA . LYS A 1 251 ? 16.891 68.677 3.635 1.00 24.70 251 LYS A CA 1
ATOM 1962 C C . LYS A 1 251 ? 18.244 68.142 3.175 1.00 23.04 251 LYS A C 1
ATOM 1963 O O . LYS A 1 251 ? 18.364 67.523 2.117 1.00 19.83 251 LYS A O 1
ATOM 1969 N N . ARG A 1 252 ? 19.253 68.391 4.007 1.00 24.58 252 ARG A N 1
ATOM 1970 C CA . ARG A 1 252 ? 20.627 67.954 3.778 1.00 24.28 252 ARG A CA 1
ATOM 1971 C C . ARG A 1 252 ? 21.078 68.288 2.353 1.00 23.80 252 ARG A C 1
ATOM 1972 O O . ARG A 1 252 ? 21.626 67.446 1.631 1.00 22.81 252 ARG A O 1
ATOM 1980 N N . LEU A 1 253 ? 20.842 69.532 1.954 1.00 22.25 253 LEU A N 1
ATOM 1981 C CA . LEU A 1 253 ? 21.196 69.980 0.620 1.00 23.29 253 LEU A CA 1
ATOM 1982 C C . LEU A 1 253 ? 22.722 70.010 0.397 1.00 26.96 253 LEU A C 1
ATOM 1983 O O . LEU A 1 253 ? 23.461 70.678 1.125 1.00 26.24 253 LEU A O 1
ATOM 1988 N N . ARG A 1 254 ? 23.182 69.271 -0.609 1.00 28.51 254 ARG A N 1
ATOM 1989 C CA . ARG A 1 254 ? 24.601 69.199 -0.924 1.00 31.91 254 ARG A CA 1
ATOM 1990 C C . ARG A 1 254 ? 24.858 69.412 -2.419 1.00 31.37 254 ARG A C 1
ATOM 1991 O O . ARG A 1 254 ? 24.300 68.707 -3.251 1.00 31.91 254 ARG A O 1
ATOM 1999 N N . PHE A 1 255 ? 25.704 70.387 -2.755 1.00 32.54 255 PHE A N 1
ATOM 2000 C CA . PHE A 1 255 ? 26.037 70.679 -4.160 1.00 32.60 255 PHE A CA 1
ATOM 2001 C C . PHE A 1 255 ? 27.351 70.018 -4.593 1.00 33.16 255 PHE A C 1
ATOM 2002 O O . PHE A 1 255 ? 28.340 70.045 -3.865 1.00 33.53 255 PHE A O 1
ATOM 2010 N N . GLU A 1 256 ? 27.357 69.431 -5.786 1.00 34.83 256 GLU A N 1
ATOM 2011 C CA . GLU A 1 256 ? 28.539 68.745 -6.289 1.00 36.03 256 GLU A CA 1
ATOM 2012 C C . GLU A 1 256 ? 29.784 69.624 -6.456 1.00 37.30 256 GLU A C 1
ATOM 2013 O O . GLU A 1 256 ? 29.709 70.806 -6.795 1.00 34.21 256 GLU A O 1
ATOM 2019 N N . ASP A 1 257 ? 30.935 69.010 -6.211 1.00 39.76 257 ASP A N 1
ATOM 2020 C CA . ASP A 1 257 ? 32.237 69.660 -6.314 1.00 41.56 257 ASP A CA 1
ATOM 2021 C C . ASP A 1 257 ? 32.462 70.510 -7.555 1.00 41.92 257 ASP A C 1
ATOM 2022 O O . ASP A 1 257 ? 32.897 71.653 -7.463 1.00 40.88 257 ASP A O 1
ATOM 2027 N N . LEU A 1 258 ? 32.184 69.947 -8.722 1.00 42.54 258 LEU A N 1
ATOM 2028 C CA . LEU A 1 258 ? 32.407 70.688 -9.945 1.00 43.87 258 LEU A CA 1
ATOM 2029 C C . LEU A 1 258 ? 31.632 71.982 -9.943 1.00 43.79 258 LEU A C 1
ATOM 2030 O O . LEU A 1 258 ? 32.042 72.950 -10.572 1.00 46.57 258 LEU A O 1
ATOM 2035 N N . LEU A 1 259 ? 30.520 72.002 -9.217 1.00 41.58 259 LEU A N 1
ATOM 2036 C CA . LEU A 1 259 ? 29.688 73.186 -9.145 1.00 37.79 259 LEU A CA 1
ATOM 2037 C C . LEU A 1 259 ? 30.273 74.176 -8.148 1.00 37.90 259 LEU A C 1
ATOM 2038 O O . LEU A 1 259 ? 30.388 75.366 -8.442 1.00 37.20 259 LEU A O 1
ATOM 2043 N N . GLN A 1 260 ? 30.640 73.695 -6.964 1.00 39.67 260 GLN A N 1
ATOM 2044 C CA . GLN A 1 260 ? 31.226 74.575 -5.952 1.00 42.12 260 GLN A CA 1
ATOM 2045 C C . GLN A 1 260 ? 32.589 75.084 -6.430 1.00 43.70 260 GLN A C 1
ATOM 2046 O O . GLN A 1 260 ? 32.924 76.248 -6.251 1.00 43.28 260 GLN A O 1
ATOM 2052 N N . GLU A 1 261 ? 33.369 74.201 -7.040 1.00 45.31 261 GLU A N 1
ATOM 2053 C CA . GLU A 1 261 ? 34.687 74.567 -7.537 1.00 47.80 261 GLU A CA 1
ATOM 2054 C C . GLU A 1 261 ? 34.586 75.627 -8.607 1.00 48.89 261 GLU A C 1
ATOM 2055 O O . GLU A 1 261 ? 35.484 76.448 -8.765 1.00 49.17 261 GLU A O 1
ATOM 2061 N N . GLN A 1 262 ? 33.484 75.603 -9.341 1.00 49.68 262 GLN A N 1
ATOM 2062 C CA . GLN A 1 262 ? 33.272 76.554 -10.415 1.00 50.91 262 GLN A CA 1
ATOM 2063 C C . GLN A 1 262 ? 32.991 77.954 -9.871 1.00 51.42 262 GLN A C 1
ATOM 2064 O O . GLN A 1 262 ? 33.316 78.954 -10.510 1.00 50.94 262 GLN A O 1
ATOM 2070 N N . ALA A 1 263 ? 32.386 78.022 -8.690 1.00 51.79 263 ALA A N 1
ATOM 2071 C CA . ALA A 1 263 ? 32.091 79.305 -8.071 1.00 52.64 263 ALA A CA 1
ATOM 2072 C C . ALA A 1 263 ? 33.393 79.877 -7.517 1.00 53.74 263 ALA A C 1
ATOM 2073 O O . ALA A 1 263 ? 33.542 81.088 -7.388 1.00 53.14 263 ALA A O 1
ATOM 2075 N N . GLU A 1 264 ? 34.333 78.994 -7.190 1.00 56.86 264 GLU A N 1
ATOM 2076 C CA . GLU A 1 264 ? 35.630 79.408 -6.658 1.00 59.93 264 GLU A CA 1
ATOM 2077 C C . GLU A 1 264 ? 36.488 79.985 -7.776 1.00 59.29 264 GLU A C 1
ATOM 2078 O O . GLU A 1 264 ? 37.209 80.956 -7.576 1.00 60.27 264 GLU A O 1
ATOM 2084 N N . LYS A 1 265 ? 36.394 79.380 -8.953 1.00 59.48 265 LYS A N 1
ATOM 2085 C CA . LYS A 1 265 ? 37.151 79.807 -10.121 1.00 60.64 265 LYS A CA 1
ATOM 2086 C C . LYS A 1 265 ? 36.541 81.051 -10.762 1.00 60.95 265 LYS A C 1
ATOM 2087 O O . LYS A 1 265 ? 37.107 81.612 -11.698 1.00 61.56 265 LYS A O 1
ATOM 2093 N N . ASP A 1 266 ? 35.384 81.479 -10.267 1.00 60.90 266 ASP A N 1
ATOM 2094 C CA . ASP A 1 266 ? 34.730 82.668 -10.808 1.00 60.96 266 ASP A CA 1
ATOM 2095 C C . ASP A 1 266 ? 34.599 83.754 -9.758 1.00 60.72 266 ASP A C 1
ATOM 2096 O O . ASP A 1 266 ? 34.176 84.865 -10.065 1.00 61.60 266 ASP A O 1
ATOM 2101 N N . GLY A 1 267 ? 34.970 83.437 -8.522 1.00 60.10 267 GLY A N 1
ATOM 2102 C CA . GLY A 1 267 ? 34.852 84.406 -7.447 1.00 60.88 267 GLY A CA 1
ATOM 2103 C C . GLY A 1 267 ? 36.071 85.249 -7.116 1.00 61.80 267 GLY A C 1
ATOM 2104 O O . GLY A 1 267 ? 35.944 86.281 -6.460 1.00 61.06 267 GLY A O 1
ATOM 2105 N N . GLY A 1 268 ? 37.253 84.818 -7.543 1.00 62.95 268 GLY A N 1
ATOM 2106 C CA . GLY A 1 268 ? 38.451 85.592 -7.263 1.00 63.93 268 GLY A CA 1
ATOM 2107 C C . GLY A 1 268 ? 39.207 85.192 -6.008 1.00 64.75 268 GLY A C 1
ATOM 2108 O O . GLY A 1 268 ? 39.138 84.042 -5.566 1.00 64.85 268 GLY A O 1
ATOM 2109 N N . GLU A 1 269 ? 39.933 86.149 -5.432 1.00 65.26 269 GLU A N 1
ATOM 2110 C CA . GLU A 1 269 ? 40.726 85.900 -4.230 1.00 65.94 269 GLU A CA 1
ATOM 2111 C C . GLU A 1 269 ? 40.017 86.255 -2.925 1.00 65.62 269 GLU A C 1
ATOM 2112 O O . GLU A 1 269 ? 40.146 85.542 -1.924 1.00 65.63 269 GLU A O 1
ATOM 2118 N N . ASP A 1 270 ? 39.274 87.357 -2.932 1.00 64.49 270 ASP A N 1
ATOM 2119 C CA . ASP A 1 270 ? 38.563 87.787 -1.733 1.00 64.54 270 ASP A CA 1
ATOM 2120 C C . ASP A 1 270 ? 37.293 86.978 -1.449 1.00 63.85 270 ASP A C 1
ATOM 2121 O O . ASP A 1 270 ? 36.555 86.593 -2.363 1.00 62.74 270 ASP A O 1
ATOM 2126 N N . ALA A 1 271 ? 37.058 86.728 -0.163 1.00 62.50 271 ALA A N 1
ATOM 2127 C CA . ALA A 1 271 ? 35.903 85.972 0.302 1.00 60.69 271 ALA A CA 1
ATOM 2128 C C . ALA A 1 271 ? 34.603 86.464 -0.329 1.00 58.80 271 ALA A C 1
ATOM 2129 O O . ALA A 1 271 ? 33.928 85.706 -1.029 1.00 58.17 271 ALA A O 1
ATOM 2131 N N . LEU A 1 272 ? 34.268 87.731 -0.077 1.00 55.88 272 LEU A N 1
ATOM 2132 C CA . LEU A 1 272 ? 33.049 88.345 -0.601 1.00 53.14 272 LEU A CA 1
ATOM 2133 C C . LEU A 1 272 ? 32.848 88.014 -2.077 1.00 52.25 272 LEU A C 1
ATOM 2134 O O . LEU A 1 272 ? 31.722 87.818 -2.539 1.00 51.69 272 LEU A O 1
ATOM 2139 N N . GLY A 1 273 ? 33.950 87.958 -2.813 1.00 51.53 273 GLY A N 1
ATOM 2140 C CA . GLY A 1 273 ? 33.880 87.640 -4.226 1.00 49.33 273 GLY A CA 1
ATOM 2141 C C . GLY A 1 273 ? 33.506 86.184 -4.422 1.00 47.75 273 GLY A C 1
ATOM 2142 O O . GLY A 1 273 ? 32.866 85.825 -5.411 1.00 47.06 273 GLY A O 1
ATOM 2143 N N . GLN A 1 274 ? 33.925 85.339 -3.485 1.00 45.40 274 GLN A N 1
ATOM 2144 C CA . GLN A 1 274 ? 33.600 83.925 -3.556 1.00 44.88 274 GLN A CA 1
ATOM 2145 C C . GLN A 1 274 ? 32.108 83.807 -3.208 1.00 42.70 274 GLN A C 1
ATOM 2146 O O . GLN A 1 274 ? 31.329 83.208 -3.944 1.00 41.71 274 GLN A O 1
ATOM 2152 N N . LEU A 1 275 ? 31.733 84.406 -2.083 1.00 40.56 275 LEU A N 1
ATOM 2153 C CA . LEU A 1 275 ? 30.361 84.415 -1.594 1.00 39.42 275 LEU A CA 1
ATOM 2154 C C . LEU A 1 275 ? 29.337 84.860 -2.646 1.00 38.91 275 LEU A C 1
ATOM 2155 O O . LEU A 1 275 ? 28.236 84.306 -2.741 1.00 38.51 275 LEU A O 1
ATOM 2160 N N . ASP A 1 276 ? 29.699 85.866 -3.428 1.00 36.25 276 ASP A N 1
ATOM 2161 C CA . ASP A 1 276 ? 28.805 86.359 -4.457 1.00 34.34 276 ASP A CA 1
ATOM 2162 C C . ASP A 1 276 ? 28.677 85.301 -5.555 1.00 32.36 276 ASP A C 1
ATOM 2163 O O . ASP A 1 276 ? 27.582 85.008 -6.024 1.00 31.74 276 ASP A O 1
ATOM 2168 N N . ALA A 1 277 ? 29.803 84.718 -5.947 1.00 29.30 277 ALA A N 1
ATOM 2169 C CA . ALA A 1 277 ? 29.804 83.725 -7.015 1.00 29.19 277 ALA A CA 1
ATOM 2170 C C . ALA A 1 277 ? 28.968 82.480 -6.719 1.00 27.58 277 ALA A C 1
ATOM 2171 O O . ALA A 1 277 ? 28.175 82.039 -7.558 1.00 25.15 277 ALA A O 1
ATOM 2173 N N . SER A 1 278 ? 29.164 81.907 -5.540 1.00 25.27 278 SER A N 1
ATOM 2174 C CA . SER A 1 278 ? 28.423 80.724 -5.168 1.00 27.00 278 SER A CA 1
ATOM 2175 C C . SER A 1 278 ? 26.930 81.057 -5.004 1.00 27.35 278 SER A C 1
ATOM 2176 O O . SER A 1 278 ? 26.076 80.279 -5.436 1.00 26.72 278 SER A O 1
ATOM 2179 N N . PHE A 1 279 ? 26.620 82.208 -4.409 1.00 24.91 279 PHE A N 1
ATOM 2180 C CA . PHE A 1 279 ? 25.223 82.607 -4.250 1.00 26.23 279 PHE A CA 1
ATOM 2181 C C . PHE A 1 279 ? 24.537 82.703 -5.615 1.00 27.67 279 PHE A C 1
ATOM 2182 O O . PHE A 1 279 ? 23.400 82.240 -5.788 1.00 27.00 279 PHE A O 1
ATOM 2190 N N . THR A 1 280 ? 25.236 83.318 -6.571 1.00 28.11 280 THR A N 1
ATOM 2191 C CA . THR A 1 280 ? 24.733 83.495 -7.933 1.00 25.64 280 THR A CA 1
ATOM 2192 C C . THR A 1 280 ? 24.476 82.129 -8.574 1.00 26.09 280 THR A C 1
ATOM 2193 O O . THR A 1 280 ? 23.353 81.817 -8.990 1.00 27.60 280 THR A O 1
ATOM 2197 N N . LEU A 1 281 ? 25.524 81.320 -8.636 1.00 24.41 281 LEU A N 1
ATOM 2198 C CA . LEU A 1 281 ? 25.442 79.996 -9.226 1.00 25.73 281 LEU A CA 1
ATOM 2199 C C . LEU A 1 281 ? 24.377 79.121 -8.549 1.00 25.38 281 LEU A C 1
ATOM 2200 O O . LEU A 1 281 ? 23.701 78.362 -9.218 1.00 28.45 281 LEU A O 1
ATOM 2205 N N . MET A 1 282 ? 24.230 79.221 -7.230 1.00 23.93 282 MET A N 1
ATOM 2206 C CA . MET A 1 282 ? 23.221 78.441 -6.515 1.00 23.78 282 MET A CA 1
ATOM 2207 C C . MET A 1 282 ? 21.818 78.821 -7.050 1.00 25.26 282 MET A C 1
ATOM 2208 O O . MET A 1 282 ? 21.003 77.947 -7.395 1.00 23.11 282 MET A O 1
ATOM 2213 N N . MET A 1 283 ? 21.558 80.125 -7.126 1.00 24.31 283 MET A N 1
ATOM 2214 C CA . MET A 1 283 ? 20.292 80.627 -7.627 1.00 26.02 283 MET A CA 1
ATOM 2215 C C . MET A 1 283 ? 20.086 80.176 -9.078 1.00 26.15 283 MET A C 1
ATOM 2216 O O . MET A 1 283 ? 18.993 79.772 -9.472 1.00 25.92 283 MET A O 1
ATOM 2221 N N . LEU A 1 284 ? 21.150 80.244 -9.865 1.00 24.78 284 LEU A N 1
ATOM 2222 C CA . LEU A 1 284 ? 21.078 79.851 -11.253 1.00 24.76 284 LEU A CA 1
ATOM 2223 C C . LEU A 1 284 ? 20.754 78.370 -11.364 1.00 24.67 284 LEU A C 1
ATOM 2224 O O . LEU A 1 284 ? 20.008 77.966 -12.262 1.00 25.72 284 LEU A O 1
ATOM 2229 N N . THR A 1 285 ? 21.302 77.541 -10.479 1.00 21.78 285 THR A N 1
ATOM 2230 C CA . THR A 1 285 ? 20.971 76.131 -10.603 1.00 22.12 285 THR A CA 1
ATOM 2231 C C . THR A 1 285 ? 19.599 75.867 -9.969 1.00 18.86 285 THR A C 1
ATOM 2232 O O . THR A 1 285 ? 18.883 74.992 -10.413 1.00 15.92 285 THR A O 1
ATOM 2236 N N . PHE A 1 286 ? 19.227 76.648 -8.959 1.00 17.42 286 PHE A N 1
ATOM 2237 C CA . PHE A 1 286 ? 17.912 76.498 -8.351 1.00 18.40 286 PHE A CA 1
ATOM 2238 C C . PHE A 1 286 ? 16.853 76.744 -9.442 1.00 22.04 286 PHE A C 1
ATOM 2239 O O . PHE A 1 286 ? 15.853 76.041 -9.525 1.00 21.03 286 PHE A O 1
ATOM 2247 N N . ALA A 1 287 ? 17.099 77.741 -10.285 1.00 24.45 287 ALA A N 1
ATOM 2248 C CA . ALA A 1 287 ? 16.173 78.091 -11.350 1.00 25.90 287 ALA A CA 1
ATOM 2249 C C . ALA A 1 287 ? 15.932 76.943 -12.326 1.00 26.71 287 ALA A C 1
ATOM 2250 O O . ALA A 1 287 ? 14.958 76.949 -13.066 1.00 29.19 287 ALA A O 1
ATOM 2252 N N . GLU A 1 288 ? 16.820 75.961 -12.345 1.00 28.53 288 GLU A N 1
ATOM 2253 C CA . GLU A 1 288 ? 16.640 74.806 -13.228 1.00 28.99 288 GLU A CA 1
ATOM 2254 C C . GLU A 1 288 ? 16.025 73.682 -12.415 1.00 26.26 288 GLU A C 1
ATOM 2255 O O . GLU A 1 288 ? 15.133 72.987 -12.864 1.00 26.07 288 GLU A O 1
ATOM 2261 N N . PHE A 1 289 ? 16.565 73.509 -11.215 1.00 25.11 289 PHE A N 1
ATOM 2262 C CA . PHE A 1 289 ? 16.171 72.473 -10.279 1.00 22.66 289 PHE A CA 1
ATOM 2263 C C . PHE A 1 289 ? 14.724 72.554 -9.785 1.00 23.54 289 PHE A C 1
ATOM 2264 O O . PHE A 1 289 ? 13.997 71.563 -9.827 1.00 23.87 289 PHE A O 1
ATOM 2272 N N . LEU A 1 290 ? 14.316 73.731 -9.325 1.00 21.45 290 LEU A N 1
ATOM 2273 C CA . LEU A 1 290 ? 12.976 73.919 -8.790 1.00 22.10 290 LEU A CA 1
ATOM 2274 C C . LEU A 1 290 ? 11.846 73.601 -9.759 1.00 23.40 290 LEU A C 1
ATOM 2275 O O . LEU A 1 290 ? 10.950 72.835 -9.431 1.00 22.55 290 LEU A O 1
ATOM 2280 N N . PRO A 1 291 ? 11.867 74.177 -10.966 1.00 25.47 291 PRO A N 1
ATOM 2281 C CA . PRO A 1 291 ? 10.756 73.831 -11.859 1.00 23.61 291 PRO A CA 1
ATOM 2282 C C . PRO A 1 291 ? 10.764 72.359 -12.247 1.00 25.52 291 PRO A C 1
ATOM 2283 O O . PRO A 1 291 ? 9.707 71.750 -12.422 1.00 26.87 291 PRO A O 1
ATOM 2287 N N . ALA A 1 292 ? 11.951 71.773 -12.381 1.00 24.95 292 ALA A N 1
ATOM 2288 C CA . ALA A 1 292 ? 12.020 70.362 -12.751 1.00 22.48 292 ALA A CA 1
ATOM 2289 C C . ALA A 1 292 ? 11.543 69.495 -11.583 1.00 22.71 292 ALA A C 1
ATOM 2290 O O . ALA A 1 292 ? 11.095 68.366 -11.791 1.00 21.88 292 ALA A O 1
ATOM 2292 N N . LEU A 1 293 ? 11.655 70.025 -10.364 1.00 20.87 293 LEU A N 1
ATOM 2293 C CA . LEU A 1 293 ? 11.206 69.322 -9.166 1.00 21.58 293 LEU A CA 1
ATOM 2294 C C . LEU A 1 293 ? 9.670 69.347 -9.120 1.00 23.39 293 LEU A C 1
ATOM 2295 O O . LEU A 1 293 ? 9.031 68.322 -8.862 1.00 22.25 293 LEU A O 1
ATOM 2300 N N . PHE A 1 294 ? 9.098 70.527 -9.364 1.00 23.15 294 PHE A N 1
ATOM 2301 C CA . PHE A 1 294 ? 7.651 70.720 -9.351 1.00 24.37 294 PHE A CA 1
ATOM 2302 C C . PHE A 1 294 ? 7.033 69.791 -10.376 1.00 25.17 294 PHE A C 1
ATOM 2303 O O . PHE A 1 294 ? 6.125 69.030 -10.071 1.00 25.88 294 PHE A O 1
ATOM 2311 N N . GLU A 1 295 ? 7.546 69.850 -11.593 1.00 25.86 295 GLU A N 1
ATOM 2312 C CA . GLU A 1 295 ? 7.047 69.000 -12.650 1.00 27.67 295 GLU A CA 1
ATOM 2313 C C . GLU A 1 295 ? 7.153 67.518 -12.273 1.00 27.86 295 GLU A C 1
ATOM 2314 O O . GLU A 1 295 ? 6.231 66.741 -12.533 1.00 29.71 295 GLU A O 1
ATOM 2320 N N . ALA A 1 296 ? 8.283 67.138 -11.673 1.00 23.72 296 ALA A N 1
ATOM 2321 C CA . ALA A 1 296 ? 8.538 65.755 -11.274 1.00 20.45 296 ALA A CA 1
ATOM 2322 C C . ALA A 1 296 ? 7.523 65.282 -10.246 1.00 20.54 296 ALA A C 1
ATOM 2323 O O . ALA A 1 296 ? 7.134 64.118 -10.240 1.00 18.04 296 ALA A O 1
ATOM 2325 N N . LEU A 1 297 ? 7.113 66.195 -9.369 1.00 20.08 297 LEU A N 1
ATOM 2326 C CA . LEU A 1 297 ? 6.145 65.889 -8.335 1.00 20.02 297 LEU A CA 1
ATOM 2327 C C . LEU A 1 297 ? 4.713 66.067 -8.828 1.00 20.01 297 LEU A C 1
ATOM 2328 O O . LEU A 1 297 ? 3.800 66.224 -8.024 1.00 24.10 297 LEU A O 1
ATOM 2333 N N . GLY A 1 298 ? 4.511 66.061 -10.142 1.00 18.91 298 GLY A N 1
ATOM 2334 C CA . GLY A 1 298 ? 3.161 66.191 -10.668 1.00 18.18 298 GLY A CA 1
ATOM 2335 C C . GLY A 1 298 ? 2.701 67.593 -11.020 1.00 21.48 298 GLY A C 1
ATOM 2336 O O . GLY A 1 298 ? 1.551 67.800 -11.400 1.00 20.80 298 GLY A O 1
ATOM 2337 N N . GLY A 1 299 ? 3.600 68.562 -10.899 1.00 20.89 299 GLY A N 1
ATOM 2338 C CA . GLY A 1 299 ? 3.254 69.924 -11.223 1.00 20.09 299 GLY A CA 1
ATOM 2339 C C . GLY A 1 299 ? 2.874 70.668 -9.972 1.00 20.70 299 GLY A C 1
ATOM 2340 O O . GLY A 1 299 ? 2.329 70.093 -9.038 1.00 22.86 299 GLY A O 1
ATOM 2341 N N . GLU A 1 300 ? 3.163 71.957 -9.952 1.00 21.90 300 GLU A N 1
ATOM 2342 C CA . GLU A 1 300 ? 2.850 72.783 -8.800 1.00 24.32 300 GLU A CA 1
ATOM 2343 C C . GLU A 1 300 ? 1.360 73.173 -8.731 1.00 24.63 300 GLU A C 1
ATOM 2344 O O . GLU A 1 300 ? 0.723 73.481 -9.734 1.00 21.36 300 GLU A O 1
ATOM 2350 N N . GLU A 1 301 ? 0.813 73.133 -7.525 1.00 27.19 301 GLU A N 1
ATOM 2351 C CA . GLU A 1 301 ? -0.576 73.497 -7.302 1.00 28.64 301 GLU A CA 1
ATOM 2352 C C . GLU A 1 301 ? -0.574 75.010 -7.141 1.00 28.12 301 GLU A C 1
ATOM 2353 O O . GLU A 1 301 ? -0.285 75.515 -6.058 1.00 29.43 301 GLU A O 1
ATOM 2359 N N . ILE A 1 302 ? -0.876 75.727 -8.217 1.00 28.56 302 ILE A N 1
ATOM 2360 C CA . ILE A 1 302 ? -0.890 77.189 -8.189 1.00 31.56 302 ILE A CA 1
ATOM 2361 C C . ILE A 1 302 ? -2.055 77.817 -7.416 1.00 34.67 302 ILE A C 1
ATOM 2362 O O . ILE A 1 302 ? -3.226 77.567 -7.713 1.00 36.08 302 ILE A O 1
ATOM 2367 N N . PRO A 1 303 ? -1.741 78.647 -6.412 1.00 38.06 303 PRO A N 1
ATOM 2368 C CA . PRO A 1 303 ? -2.774 79.311 -5.611 1.00 42.74 303 PRO A CA 1
ATOM 2369 C C . PRO A 1 303 ? -3.557 80.293 -6.482 1.00 45.71 303 PRO A C 1
ATOM 2370 O O . PRO A 1 303 ? -2.999 81.257 -7.016 1.00 47.53 303 PRO A O 1
ATOM 2374 N N . GLN A 1 304 ? -4.849 80.031 -6.631 1.00 49.33 304 GLN A N 1
ATOM 2375 C CA . GLN A 1 304 ? -5.722 80.874 -7.438 1.00 53.28 304 GLN A CA 1
ATOM 2376 C C . GLN A 1 304 ? -6.242 82.085 -6.664 1.00 54.20 304 GLN A C 1
ATOM 2377 O O . GLN A 1 304 ? -6.383 82.044 -5.441 1.00 53.37 304 GLN A O 1
ATOM 2383 N N . GLY A 1 305 ? -6.531 83.161 -7.389 1.00 55.80 305 GLY A N 1
ATOM 2384 C CA . GLY A 1 305 ? -7.056 84.358 -6.758 1.00 57.24 305 GLY A CA 1
ATOM 2385 C C . GLY A 1 305 ? -8.559 84.242 -6.557 1.00 58.91 305 GLY A C 1
ATOM 2386 O O . GLY A 1 305 ? -9.106 83.136 -6.502 1.00 57.69 305 GLY A O 1
ATOM 2387 N N . VAL A 1 306 ? -9.233 85.383 -6.449 1.00 60.16 306 VAL A N 1
ATOM 2388 C CA . VAL A 1 306 ? -10.676 85.385 -6.253 1.00 61.41 306 VAL A CA 1
ATOM 2389 C C . VAL A 1 306 ? -11.398 85.711 -7.561 1.00 61.36 306 VAL A C 1
ATOM 2390 O O . VAL A 1 306 ? -12.610 86.021 -7.515 1.00 61.69 306 VAL A O 1
ATOM 2395 N N . MET B 1 1 ? 12.948 54.679 43.500 1.00 60.99 1 MET B N 1
ATOM 2396 C CA . MET B 1 1 ? 14.206 54.688 42.709 1.00 61.16 1 MET B CA 1
ATOM 2397 C C . MET B 1 1 ? 14.209 53.588 41.657 1.00 60.41 1 MET B C 1
ATOM 2398 O O . MET B 1 1 ? 14.737 52.499 41.888 1.00 60.56 1 MET B O 1
ATOM 2403 N N . TRP B 1 2 ? 13.616 53.871 40.500 1.00 58.59 2 TRP B N 1
ATOM 2404 C CA . TRP B 1 2 ? 13.582 52.896 39.414 1.00 56.41 2 TRP B CA 1
ATOM 2405 C C . TRP B 1 2 ? 14.615 53.259 38.329 1.00 55.09 2 TRP B C 1
ATOM 2406 O O . TRP B 1 2 ? 14.466 54.267 37.634 1.00 54.10 2 TRP B O 1
ATOM 2417 N N . PHE B 1 3 ? 15.660 52.443 38.201 1.00 53.37 3 PHE B N 1
ATOM 2418 C CA . PHE B 1 3 ? 16.703 52.668 37.198 1.00 51.23 3 PHE B CA 1
ATOM 2419 C C . PHE B 1 3 ? 16.099 52.775 35.793 1.00 51.86 3 PHE B C 1
ATOM 2420 O O . PHE B 1 3 ? 15.077 52.152 35.504 1.00 51.44 3 PHE B O 1
ATOM 2428 N N . ARG B 1 4 ? 16.734 53.558 34.921 1.00 52.21 4 ARG B N 1
ATOM 2429 C CA . ARG B 1 4 ? 16.246 53.729 33.556 1.00 53.01 4 ARG B CA 1
ATOM 2430 C C . ARG B 1 4 ? 17.143 53.020 32.556 1.00 51.91 4 ARG B C 1
ATOM 2431 O O . ARG B 1 4 ? 16.723 52.695 31.446 1.00 51.81 4 ARG B O 1
ATOM 2439 N N . ASN B 1 5 ? 18.390 52.805 32.954 1.00 50.59 5 ASN B N 1
ATOM 2440 C CA . ASN B 1 5 ? 19.367 52.126 32.118 1.00 50.13 5 ASN B CA 1
ATOM 2441 C C . ASN B 1 5 ? 20.186 51.236 33.023 1.00 50.96 5 ASN B C 1
ATOM 2442 O O . ASN B 1 5 ? 20.400 51.550 34.199 1.00 52.19 5 ASN B O 1
ATOM 2447 N N . LEU B 1 6 ? 20.657 50.128 32.473 1.00 50.22 6 LEU B N 1
ATOM 2448 C CA . LEU B 1 6 ? 21.438 49.204 33.255 1.00 48.38 6 LEU B CA 1
ATOM 2449 C C . LEU B 1 6 ? 22.687 48.715 32.548 1.00 47.30 6 LEU B C 1
ATOM 2450 O O . LEU B 1 6 ? 22.685 48.436 31.349 1.00 45.64 6 LEU B O 1
ATOM 2455 N N . LEU B 1 7 ? 23.757 48.640 33.324 1.00 47.38 7 LEU B N 1
ATOM 2456 C CA . LEU B 1 7 ? 25.044 48.154 32.869 1.00 48.10 7 LEU B CA 1
ATOM 2457 C C . LEU B 1 7 ? 25.502 47.250 34.003 1.00 50.40 7 LEU B C 1
ATOM 2458 O O . LEU B 1 7 ? 25.772 47.716 35.111 1.00 51.75 7 LEU B O 1
ATOM 2463 N N . VAL B 1 8 ? 25.557 45.950 33.718 1.00 51.71 8 VAL B N 1
ATOM 2464 C CA . VAL B 1 8 ? 25.927 44.937 34.701 1.00 50.85 8 VAL B CA 1
ATOM 2465 C C . VAL B 1 8 ? 27.412 44.587 34.725 1.00 51.91 8 VAL B C 1
ATOM 2466 O O . VAL B 1 8 ? 28.046 44.448 33.680 1.00 52.70 8 VAL B O 1
ATOM 2470 N N . TYR B 1 9 ? 27.955 44.454 35.933 1.00 52.65 9 TYR B N 1
ATOM 2471 C CA . TYR B 1 9 ? 29.357 44.093 36.131 1.00 53.44 9 TYR B CA 1
ATOM 2472 C C . TYR B 1 9 ? 29.487 42.963 37.161 1.00 53.91 9 TYR B C 1
ATOM 2473 O O . TYR B 1 9 ? 28.808 42.956 38.193 1.00 51.84 9 TYR B O 1
ATOM 2482 N N . ARG B 1 10 ? 30.363 42.008 36.860 1.00 55.31 10 ARG B N 1
ATOM 2483 C CA . ARG B 1 10 ? 30.604 40.851 37.718 1.00 57.05 10 ARG B CA 1
ATOM 2484 C C . ARG B 1 10 ? 31.624 41.129 38.803 1.00 59.04 10 ARG B C 1
ATOM 2485 O O . ARG B 1 10 ? 32.727 41.595 38.517 1.00 58.88 10 ARG B O 1
ATOM 2493 N N . LEU B 1 11 ? 31.255 40.843 40.046 1.00 61.34 11 LEU B N 1
ATOM 2494 C CA . LEU B 1 11 ? 32.193 40.987 41.146 1.00 63.57 11 LEU B CA 1
ATOM 2495 C C . LEU B 1 11 ? 33.043 39.727 41.015 1.00 65.57 11 LEU B C 1
ATOM 2496 O O . LEU B 1 11 ? 32.548 38.618 41.219 1.00 63.99 11 LEU B O 1
ATOM 2501 N N . THR B 1 12 ? 34.313 39.896 40.653 1.00 68.94 12 THR B N 1
ATOM 2502 C CA . THR B 1 12 ? 35.206 38.757 40.460 1.00 72.58 12 THR B CA 1
ATOM 2503 C C . THR B 1 12 ? 35.578 38.032 41.756 1.00 74.86 12 THR B C 1
ATOM 2504 O O . THR B 1 12 ? 35.807 36.821 41.755 1.00 75.57 12 THR B O 1
ATOM 2508 N N . GLN B 1 13 ? 35.621 38.764 42.862 1.00 76.91 13 GLN B N 1
ATOM 2509 C CA . GLN B 1 13 ? 35.993 38.163 44.133 1.00 79.58 13 GLN B CA 1
ATOM 2510 C C . GLN B 1 13 ? 34.924 38.344 45.199 1.00 81.38 13 GLN B C 1
ATOM 2511 O O . GLN B 1 13 ? 34.941 37.669 46.232 1.00 82.18 13 GLN B O 1
ATOM 2517 N N . ASP B 1 14 ? 33.985 39.247 44.936 1.00 83.08 14 ASP B N 1
ATOM 2518 C CA . ASP B 1 14 ? 32.912 39.535 45.880 1.00 84.69 14 ASP B CA 1
ATOM 2519 C C . ASP B 1 14 ? 33.543 39.800 47.248 1.00 85.43 14 ASP B C 1
ATOM 2520 O O . ASP B 1 14 ? 33.032 39.373 48.284 1.00 85.72 14 ASP B O 1
ATOM 2525 N N . LEU B 1 15 ? 34.675 40.503 47.226 1.00 85.81 15 LEU B N 1
ATOM 2526 C CA . LEU B 1 15 ? 35.407 40.850 48.436 1.00 86.18 15 LEU B CA 1
ATOM 2527 C C . LEU B 1 15 ? 34.463 41.579 49.388 1.00 86.88 15 LEU B C 1
ATOM 2528 O O . LEU B 1 15 ? 33.631 42.385 48.962 1.00 86.74 15 LEU B O 1
ATOM 2533 N N . GLN B 1 16 ? 34.606 41.291 50.677 1.00 87.34 16 GLN B N 1
ATOM 2534 C CA . GLN B 1 16 ? 33.754 41.874 51.705 1.00 87.34 16 GLN B CA 1
ATOM 2535 C C . GLN B 1 16 ? 33.725 43.396 51.737 1.00 87.48 16 GLN B C 1
ATOM 2536 O O . GLN B 1 16 ? 34.684 44.069 51.340 1.00 86.22 16 GLN B O 1
ATOM 2542 N N . LEU B 1 17 ? 32.599 43.919 52.220 1.00 88.14 17 LEU B N 1
ATOM 2543 C CA . LEU B 1 17 ? 32.364 45.357 52.319 1.00 88.67 17 LEU B CA 1
ATOM 2544 C C . LEU B 1 17 ? 31.446 45.678 53.497 1.00 88.59 17 LEU B C 1
ATOM 2545 O O . LEU B 1 17 ? 30.466 44.974 53.747 1.00 88.42 17 LEU B O 1
ATOM 2550 N N . ASP B 1 18 ? 31.763 46.750 54.212 1.00 89.23 18 ASP B N 1
ATOM 2551 C CA . ASP B 1 18 ? 30.960 47.157 55.359 1.00 89.76 18 ASP B CA 1
ATOM 2552 C C . ASP B 1 18 ? 30.306 48.509 55.086 1.00 89.81 18 ASP B C 1
ATOM 2553 O O . ASP B 1 18 ? 30.896 49.374 54.437 1.00 89.37 18 ASP B O 1
ATOM 2558 N N . ALA B 1 19 ? 29.086 48.680 55.585 1.00 89.83 19 ALA B N 1
ATOM 2559 C CA . ALA B 1 19 ? 28.343 49.922 55.405 1.00 89.92 19 ALA B CA 1
ATOM 2560 C C . ALA B 1 19 ? 29.120 51.136 55.928 1.00 90.08 19 ALA B C 1
ATOM 2561 O O . ALA B 1 19 ? 29.043 52.228 55.357 1.00 90.25 19 ALA B O 1
ATOM 2563 N N . ASP B 1 20 ? 29.871 50.940 57.008 1.00 89.76 20 ASP B N 1
ATOM 2564 C CA . ASP B 1 20 ? 30.649 52.020 57.605 1.00 88.97 20 ASP B CA 1
ATOM 2565 C C . ASP B 1 20 ? 31.965 52.227 56.863 1.00 88.66 20 ASP B C 1
ATOM 2566 O O . ASP B 1 20 ? 32.364 53.362 56.594 1.00 88.62 20 ASP B O 1
ATOM 2571 N N . SER B 1 21 ? 32.638 51.123 56.543 1.00 87.77 21 SER B N 1
ATOM 2572 C CA . SER B 1 21 ? 33.913 51.171 55.834 1.00 86.80 21 SER B CA 1
ATOM 2573 C C . SER B 1 21 ? 33.748 51.833 54.469 1.00 86.65 21 SER B C 1
ATOM 2574 O O . SER B 1 21 ? 34.643 52.537 53.994 1.00 86.90 21 SER B O 1
ATOM 2577 N N . LEU B 1 22 ? 32.590 51.601 53.856 1.00 86.27 22 LEU B N 1
ATOM 2578 C CA . LEU B 1 22 ? 32.248 52.143 52.540 1.00 85.47 22 LEU B CA 1
ATOM 2579 C C . LEU B 1 22 ? 31.921 53.636 52.651 1.00 84.60 22 LEU B C 1
ATOM 2580 O O . LEU B 1 22 ? 32.567 54.479 52.025 1.00 83.96 22 LEU B O 1
ATOM 2585 N N . GLU B 1 23 ? 30.903 53.935 53.455 1.00 83.74 23 GLU B N 1
ATOM 2586 C CA . GLU B 1 23 ? 30.422 55.294 53.703 1.00 82.64 23 GLU B CA 1
ATOM 2587 C C . GLU B 1 23 ? 31.511 56.350 53.922 1.00 81.87 23 GLU B C 1
ATOM 2588 O O . GLU B 1 23 ? 31.411 57.466 53.408 1.00 81.53 23 GLU B O 1
ATOM 2594 N N . LYS B 1 24 ? 32.542 56.012 54.693 1.00 81.25 24 LYS B N 1
ATOM 2595 C CA . LYS B 1 24 ? 33.610 56.971 54.955 1.00 80.69 24 LYS B CA 1
ATOM 2596 C C . LYS B 1 24 ? 34.684 56.893 53.874 1.00 79.58 24 LYS B C 1
ATOM 2597 O O . LYS B 1 24 ? 35.500 57.802 53.731 1.00 79.24 24 LYS B O 1
ATOM 2603 N N . ALA B 1 25 ? 34.674 55.800 53.115 1.00 77.96 25 ALA B N 1
ATOM 2604 C CA . ALA B 1 25 ? 35.623 55.617 52.027 1.00 76.08 25 ALA B CA 1
ATOM 2605 C C . ALA B 1 25 ? 35.181 56.535 50.891 1.00 75.76 25 ALA B C 1
ATOM 2606 O O . ALA B 1 25 ? 36.003 57.173 50.227 1.00 74.88 25 ALA B O 1
ATOM 2608 N N . LEU B 1 26 ? 33.867 56.596 50.686 1.00 75.72 26 LEU B N 1
ATOM 2609 C CA . LEU B 1 26 ? 33.267 57.433 49.651 1.00 75.85 26 LEU B CA 1
ATOM 2610 C C . LEU B 1 26 ? 33.427 58.914 49.984 1.00 76.22 26 LEU B C 1
ATOM 2611 O O . LEU B 1 26 ? 33.271 59.773 49.120 1.00 75.77 26 LEU B O 1
ATOM 2616 N N . GLY B 1 27 ? 33.731 59.209 51.243 1.00 77.22 27 GLY B N 1
ATOM 2617 C CA . GLY B 1 27 ? 33.896 60.591 51.656 1.00 77.72 27 GLY B CA 1
ATOM 2618 C C . GLY B 1 27 ? 35.220 61.192 51.233 1.00 78.31 27 GLY B C 1
ATOM 2619 O O . GLY B 1 27 ? 35.364 62.415 51.176 1.00 77.99 27 GLY B O 1
ATOM 2620 N N . GLU B 1 28 ? 36.188 60.331 50.935 1.00 79.42 28 GLU B N 1
ATOM 2621 C CA . GLU B 1 28 ? 37.512 60.772 50.517 1.00 81.12 28 GLU B CA 1
ATOM 2622 C C . GLU B 1 28 ? 37.473 61.365 49.114 1.00 81.73 28 GLU B C 1
ATOM 2623 O O . GLU B 1 28 ? 38.229 62.287 48.789 1.00 82.09 28 GLU B O 1
ATOM 2629 N N . LYS B 1 29 ? 36.582 60.825 48.288 1.00 81.62 29 LYS B N 1
ATOM 2630 C CA . LYS B 1 29 ? 36.418 61.284 46.915 1.00 80.69 29 LYS B CA 1
ATOM 2631 C C . LYS B 1 29 ? 34.984 61.775 46.738 1.00 80.15 29 LYS B C 1
ATOM 2632 O O . LYS B 1 29 ? 34.263 61.346 45.834 1.00 79.38 29 LYS B O 1
ATOM 2638 N N . SER B 1 30 ? 34.588 62.682 47.625 1.00 79.73 30 SER B N 1
ATOM 2639 C CA . SER B 1 30 ? 33.249 63.253 47.627 1.00 80.51 30 SER B CA 1
ATOM 2640 C C . SER B 1 30 ? 33.055 64.274 46.516 1.00 80.08 30 SER B C 1
ATOM 2641 O O . SER B 1 30 ? 33.963 64.532 45.732 1.00 80.21 30 SER B O 1
ATOM 2644 N N . ALA B 1 31 ? 31.862 64.856 46.464 1.00 79.91 31 ALA B N 1
ATOM 2645 C CA . ALA B 1 31 ? 31.531 65.851 45.451 1.00 79.81 31 ALA B CA 1
ATOM 2646 C C . ALA B 1 31 ? 31.646 67.260 46.016 1.00 79.55 31 ALA B C 1
ATOM 2647 O O . ALA B 1 31 ? 31.042 67.580 47.038 1.00 80.06 31 ALA B O 1
ATOM 2649 N N . ARG B 1 32 ? 32.418 68.102 45.337 1.00 78.92 32 ARG B N 1
ATOM 2650 C CA . ARG B 1 32 ? 32.615 69.479 45.770 1.00 78.44 32 ARG B CA 1
ATOM 2651 C C . ARG B 1 32 ? 32.171 70.450 44.681 1.00 77.76 32 ARG B C 1
ATOM 2652 O O . ARG B 1 32 ? 32.022 70.071 43.522 1.00 77.30 32 ARG B O 1
ATOM 2660 N N . PRO B 1 33 ? 31.941 71.720 45.042 1.00 77.64 33 PRO B N 1
ATOM 2661 C CA . PRO B 1 33 ? 31.520 72.664 44.009 1.00 77.22 33 PRO B CA 1
ATOM 2662 C C . PRO B 1 33 ? 32.696 72.952 43.080 1.00 77.33 33 PRO B C 1
ATOM 2663 O O . PRO B 1 33 ? 33.856 72.915 43.496 1.00 76.21 33 PRO B O 1
ATOM 2667 N N . CYS B 1 34 ? 32.387 73.223 41.819 1.00 77.63 34 CYS B N 1
ATOM 2668 C CA . CYS B 1 34 ? 33.410 73.501 40.825 1.00 77.87 34 CYS B CA 1
ATOM 2669 C C . CYS B 1 34 ? 33.934 74.930 40.997 1.00 78.00 34 CYS B C 1
ATOM 2670 O O . CYS B 1 34 ? 33.157 75.889 41.010 1.00 77.66 34 CYS B O 1
ATOM 2673 N N . ALA B 1 35 ? 35.251 75.063 41.138 1.00 78.04 35 ALA B N 1
ATOM 2674 C CA . ALA B 1 35 ? 35.889 76.369 41.303 1.00 78.37 35 ALA B CA 1
ATOM 2675 C C . ALA B 1 35 ? 35.596 77.298 40.118 1.00 78.99 35 ALA B C 1
ATOM 2676 O O . ALA B 1 35 ? 35.028 76.874 39.108 1.00 79.00 35 ALA B O 1
ATOM 2678 N N . SER B 1 36 ? 35.996 78.563 40.242 1.00 79.21 36 SER B N 1
ATOM 2679 C CA . SER B 1 36 ? 35.763 79.554 39.190 1.00 78.69 36 SER B CA 1
ATOM 2680 C C . SER B 1 36 ? 36.611 79.392 37.929 1.00 77.69 36 SER B C 1
ATOM 2681 O O . SER B 1 36 ? 36.186 79.786 36.844 1.00 77.92 36 SER B O 1
ATOM 2684 N N . GLN B 1 37 ? 37.806 78.828 38.066 1.00 76.54 37 GLN B N 1
ATOM 2685 C CA . GLN B 1 37 ? 38.672 78.612 36.910 1.00 76.46 37 GLN B CA 1
ATOM 2686 C C . GLN B 1 37 ? 38.788 77.116 36.671 1.00 76.37 37 GLN B C 1
ATOM 2687 O O . GLN B 1 37 ? 39.710 76.651 36.002 1.00 76.62 37 GLN B O 1
ATOM 2693 N N . GLU B 1 38 ? 37.835 76.373 37.224 1.00 75.94 38 GLU B N 1
ATOM 2694 C CA . GLU B 1 38 ? 37.811 74.920 37.121 1.00 75.02 38 GLU B CA 1
ATOM 2695 C C . GLU B 1 38 ? 36.759 74.452 36.115 1.00 74.58 38 GLU B C 1
ATOM 2696 O O . GLU B 1 38 ? 35.604 74.895 36.152 1.00 74.40 38 GLU B O 1
ATOM 2702 N N . LEU B 1 39 ? 37.159 73.555 35.216 1.00 72.76 39 LEU B N 1
ATOM 2703 C CA . LEU B 1 39 ? 36.240 73.052 34.201 1.00 71.01 39 LEU B CA 1
ATOM 2704 C C . LEU B 1 39 ? 35.270 72.004 34.718 1.00 69.80 39 LEU B C 1
ATOM 2705 O O . LEU B 1 39 ? 34.085 72.043 34.393 1.00 69.04 39 LEU B O 1
ATOM 2710 N N . THR B 1 40 ? 35.762 71.070 35.524 1.00 68.93 40 THR B N 1
ATOM 2711 C CA . THR B 1 40 ? 34.894 70.016 36.031 1.00 68.06 40 THR B CA 1
ATOM 2712 C C . THR B 1 40 ? 35.313 69.364 37.353 1.00 67.51 40 THR B C 1
ATOM 2713 O O . THR B 1 40 ? 36.492 69.343 37.715 1.00 67.39 40 THR B O 1
ATOM 2717 N N . THR B 1 41 ? 34.321 68.831 38.062 1.00 66.21 41 THR B N 1
ATOM 2718 C CA . THR B 1 41 ? 34.527 68.151 39.336 1.00 65.63 41 THR B CA 1
ATOM 2719 C C . THR B 1 41 ? 33.651 66.894 39.367 1.00 64.53 41 THR B C 1
ATOM 2720 O O . THR B 1 41 ? 32.500 66.918 38.923 1.00 63.27 41 THR B O 1
ATOM 2724 N N . TYR B 1 42 ? 34.199 65.800 39.889 1.00 64.14 42 TYR B N 1
ATOM 2725 C CA . TYR B 1 42 ? 33.474 64.533 39.950 1.00 64.15 42 TYR B CA 1
ATOM 2726 C C . TYR B 1 42 ? 33.638 63.879 41.317 1.00 63.40 42 TYR B C 1
ATOM 2727 O O . TYR B 1 42 ? 34.760 63.618 41.748 1.00 63.44 42 TYR B O 1
ATOM 2736 N N . GLY B 1 43 ? 32.518 63.611 41.988 1.00 62.55 43 GLY B N 1
ATOM 2737 C CA . GLY B 1 43 ? 32.567 62.985 43.300 1.00 61.94 43 GLY B CA 1
ATOM 2738 C C . GLY B 1 43 ? 31.226 62.458 43.785 1.00 62.02 43 GLY B C 1
ATOM 2739 O O . GLY B 1 43 ? 30.179 62.819 43.250 1.00 61.65 43 GLY B O 1
ATOM 2740 N N . PHE B 1 44 ? 31.252 61.611 44.811 1.00 62.10 44 PHE B N 1
ATOM 2741 C CA . PHE B 1 44 ? 30.026 61.029 45.349 1.00 61.10 44 PHE B CA 1
ATOM 2742 C C . PHE B 1 44 ? 29.190 61.989 46.184 1.00 60.44 44 PHE B C 1
ATOM 2743 O O . PHE B 1 44 ? 29.707 62.915 46.797 1.00 60.06 44 PHE B O 1
ATOM 2751 N N . THR B 1 45 ? 27.886 61.740 46.199 1.00 60.01 45 THR B N 1
ATOM 2752 C CA . THR B 1 45 ? 26.936 62.540 46.958 1.00 59.92 45 THR B CA 1
ATOM 2753 C C . THR B 1 45 ? 25.822 61.626 47.451 1.00 59.55 45 THR B C 1
ATOM 2754 O O . THR B 1 45 ? 25.709 60.481 47.017 1.00 59.64 45 THR B O 1
ATOM 2758 N N . ALA B 1 46 ? 25.003 62.137 48.358 1.00 59.39 46 ALA B N 1
ATOM 2759 C CA . ALA B 1 46 ? 23.906 61.362 48.910 1.00 60.18 46 ALA B CA 1
ATOM 2760 C C . ALA B 1 46 ? 22.886 61.011 47.837 1.00 60.20 46 ALA B C 1
ATOM 2761 O O . ALA B 1 46 ? 22.348 61.891 47.174 1.00 61.11 46 ALA B O 1
ATOM 2763 N N . PRO B 1 47 ? 22.611 59.713 47.654 1.00 59.78 47 PRO B N 1
ATOM 2764 C CA . PRO B 1 47 ? 21.652 59.217 46.665 1.00 60.84 47 PRO B CA 1
ATOM 2765 C C . PRO B 1 47 ? 20.262 59.782 46.937 1.00 63.12 47 PRO B C 1
ATOM 2766 O O . PRO B 1 47 ? 19.660 60.429 46.082 1.00 63.10 47 PRO B O 1
ATOM 2770 N N . PHE B 1 48 ? 19.762 59.521 48.141 1.00 66.12 48 PHE B N 1
ATOM 2771 C CA . PHE B 1 48 ? 18.446 59.992 48.569 1.00 69.39 48 PHE B CA 1
ATOM 2772 C C . PHE B 1 48 ? 18.588 61.098 49.615 1.00 71.09 48 PHE B C 1
ATOM 2773 O O . PHE B 1 48 ? 19.612 61.196 50.298 1.00 70.44 48 PHE B O 1
ATOM 2781 N N . GLY B 1 49 ? 17.551 61.923 49.729 1.00 73.45 49 GLY B N 1
ATOM 2782 C CA . GLY B 1 49 ? 17.545 63.001 50.703 1.00 76.54 49 GLY B CA 1
ATOM 2783 C C . GLY B 1 49 ? 18.507 64.157 50.485 1.00 78.46 49 GLY B C 1
ATOM 2784 O O . GLY B 1 49 ? 18.120 65.200 49.949 1.00 78.34 49 GLY B O 1
ATOM 2785 N N . LYS B 1 50 ? 19.756 63.962 50.912 1.00 80.17 50 LYS B N 1
ATOM 2786 C CA . LYS B 1 50 ? 20.822 64.964 50.815 1.00 81.75 50 LYS B CA 1
ATOM 2787 C C . LYS B 1 50 ? 20.695 66.003 51.933 1.00 82.80 50 LYS B C 1
ATOM 2788 O O . LYS B 1 50 ? 19.622 66.187 52.516 1.00 82.17 50 LYS B O 1
ATOM 2794 N N . GLY B 1 51 ? 21.803 66.677 52.221 1.00 83.89 51 GLY B N 1
ATOM 2795 C CA . GLY B 1 51 ? 21.824 67.674 53.274 1.00 85.11 51 GLY B CA 1
ATOM 2796 C C . GLY B 1 51 ? 22.902 67.260 54.253 1.00 85.88 51 GLY B C 1
ATOM 2797 O O . GLY B 1 51 ? 22.686 66.330 55.030 1.00 85.62 51 GLY B O 1
ATOM 2798 N N . PRO B 1 52 ? 24.070 67.933 54.239 1.00 86.77 52 PRO B N 1
ATOM 2799 C CA . PRO B 1 52 ? 25.234 67.678 55.100 1.00 86.86 52 PRO B CA 1
ATOM 2800 C C . PRO B 1 52 ? 24.973 66.881 56.381 1.00 86.11 52 PRO B C 1
ATOM 2801 O O . PRO B 1 52 ? 25.086 67.402 57.494 1.00 86.12 52 PRO B O 1
ATOM 2805 N N . ASP B 1 53 ? 24.641 65.605 56.190 1.00 84.99 53 ASP B N 1
ATOM 2806 C CA . ASP B 1 53 ? 24.344 64.655 57.262 1.00 84.01 53 ASP B CA 1
ATOM 2807 C C . ASP B 1 53 ? 23.703 63.447 56.582 1.00 82.60 53 ASP B C 1
ATOM 2808 O O . ASP B 1 53 ? 23.596 62.366 57.169 1.00 82.20 53 ASP B O 1
ATOM 2813 N N . ALA B 1 54 ? 23.270 63.651 55.337 1.00 80.42 54 ALA B N 1
ATOM 2814 C CA . ALA B 1 54 ? 22.656 62.591 54.545 1.00 77.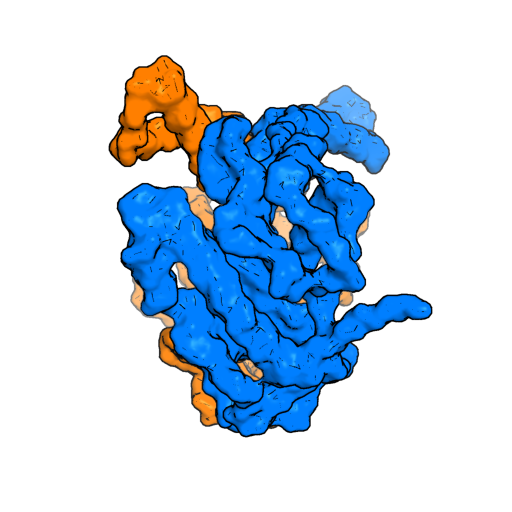84 54 ALA B CA 1
ATOM 2815 C C . ALA B 1 54 ? 23.761 61.618 5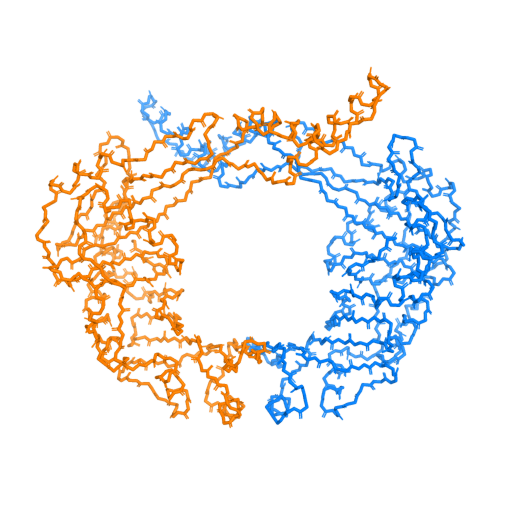4.142 1.00 76.16 54 ALA B C 1
ATOM 2816 O O . ALA B 1 54 ? 24.866 62.031 53.781 1.00 75.91 54 ALA B O 1
ATOM 2818 N N . PRO B 1 55 ? 23.475 60.308 54.196 1.00 74.52 55 PRO B N 1
ATOM 2819 C CA . PRO B 1 55 ? 24.467 59.287 53.841 1.00 72.85 55 PRO B CA 1
ATOM 2820 C C . PRO B 1 55 ? 24.808 59.119 52.359 1.00 70.98 55 PRO B C 1
ATOM 2821 O O . PRO B 1 55 ? 23.944 59.206 51.487 1.00 69.15 55 PRO B O 1
ATOM 2825 N N . LEU B 1 56 ? 26.090 58.880 52.098 1.00 69.51 56 LEU B N 1
ATOM 2826 C CA . LEU B 1 56 ? 26.580 58.665 50.745 1.00 68.29 56 LEU B CA 1
ATOM 2827 C C . LEU B 1 56 ? 26.088 57.301 50.281 1.00 68.05 56 LEU B C 1
ATOM 2828 O O . LEU B 1 56 ? 25.711 57.128 49.123 1.00 69.08 56 LEU B O 1
ATOM 2833 N N . VAL B 1 57 ? 26.105 56.333 51.194 1.00 67.05 57 VAL B N 1
ATOM 2834 C CA . VAL B 1 57 ? 25.649 54.978 50.899 1.00 65.79 57 VAL B CA 1
ATOM 2835 C C . VAL B 1 57 ? 24.241 54.823 51.459 1.00 65.60 57 VAL B C 1
ATOM 2836 O O . VAL B 1 57 ? 23.871 55.497 52.417 1.00 67.03 57 VAL B O 1
ATOM 2840 N N . HIS B 1 58 ? 23.450 53.949 50.854 1.00 64.52 58 HIS B N 1
ATOM 2841 C CA . HIS B 1 58 ? 22.092 53.719 51.322 1.00 63.65 58 HIS B CA 1
ATOM 2842 C C . HIS B 1 58 ? 21.840 52.224 51.279 1.00 63.60 58 HIS B C 1
ATOM 2843 O O . HIS B 1 58 ? 22.094 51.582 50.263 1.00 64.52 58 HIS B O 1
ATOM 2850 N N . VAL B 1 59 ? 21.336 51.672 52.378 1.00 63.55 59 VAL B N 1
ATOM 2851 C CA . VAL B 1 59 ? 21.108 50.232 52.462 1.00 63.60 59 VAL B CA 1
ATOM 2852 C C . VAL B 1 59 ? 19.652 49.796 52.595 1.00 63.29 59 VAL B C 1
ATOM 2853 O O . VAL B 1 59 ? 18.776 50.579 52.952 1.00 62.43 59 VAL B O 1
ATOM 2857 N N . SER B 1 60 ? 19.422 48.523 52.292 1.00 64.16 60 SER B N 1
ATOM 2858 C CA . SER B 1 60 ? 18.114 47.890 52.389 1.00 65.56 60 SER B CA 1
ATOM 2859 C C . SER B 1 60 ? 18.309 46.422 52.016 1.00 65.81 60 SER B C 1
ATOM 2860 O O . SER B 1 60 ? 18.867 46.113 50.967 1.00 66.56 60 SER B O 1
ATOM 2863 N N . GLN B 1 61 ? 17.875 45.527 52.898 1.00 65.82 61 GLN B N 1
ATOM 2864 C CA . GLN B 1 61 ? 17.993 44.089 52.683 1.00 64.69 61 GLN B CA 1
ATOM 2865 C C . GLN B 1 61 ? 19.349 43.657 52.116 1.00 65.29 61 GLN B C 1
ATOM 2866 O O . GLN B 1 61 ? 19.436 42.721 51.317 1.00 64.77 61 GLN B O 1
ATOM 2872 N N . ASP B 1 62 ? 20.398 44.346 52.562 1.00 66.17 62 ASP B N 1
ATOM 2873 C CA . ASP B 1 62 ? 21.788 44.092 52.161 1.00 67.64 62 ASP B CA 1
ATOM 2874 C C . ASP B 1 62 ? 22.146 44.676 50.799 1.00 67.10 62 ASP B C 1
ATOM 2875 O O . ASP 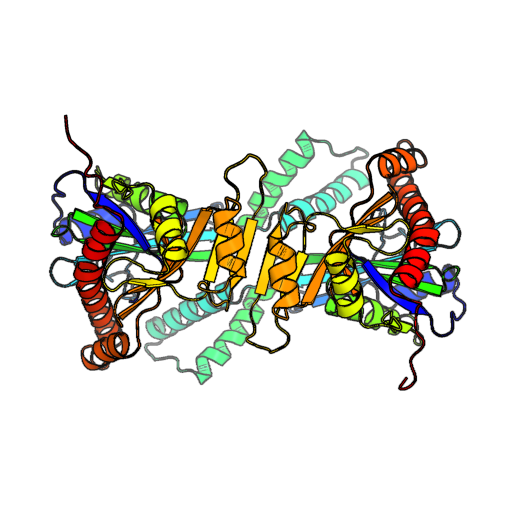B 1 62 ? 23.162 44.318 50.197 1.00 67.25 62 ASP B O 1
ATOM 2880 N N . PHE B 1 63 ? 21.305 45.574 50.309 1.00 66.50 63 PHE B N 1
ATOM 2881 C CA . PHE B 1 63 ? 21.564 46.214 49.029 1.00 65.56 63 PHE B CA 1
ATOM 2882 C C . PHE B 1 63 ? 22.079 47.618 49.307 1.00 65.92 63 PHE B C 1
ATOM 2883 O O . PHE B 1 63 ? 21.605 48.292 50.221 1.00 65.84 63 PHE B O 1
ATOM 2891 N N . PHE B 1 64 ? 23.063 48.048 48.529 1.00 66.64 64 PHE B N 1
ATOM 2892 C CA . PHE B 1 64 ? 23.626 49.378 48.701 1.00 67.29 64 PHE B CA 1
ATOM 2893 C C . PHE B 1 64 ? 23.350 50.236 47.464 1.00 66.97 64 PHE B C 1
ATOM 2894 O O . PHE B 1 64 ? 23.325 49.730 46.338 1.00 67.99 64 PHE B O 1
ATOM 2902 N N . LEU B 1 65 ? 23.128 51.529 47.682 1.00 65.24 65 LEU B N 1
ATOM 2903 C CA . LEU B 1 65 ? 22.860 52.464 46.595 1.00 63.28 65 LEU B CA 1
ATOM 2904 C C . LEU B 1 65 ? 23.768 53.675 46.713 1.00 62.80 65 LEU B C 1
ATOM 2905 O O . LEU B 1 65 ? 23.616 54.468 47.634 1.00 63.85 65 LEU B O 1
ATOM 2910 N N . ILE B 1 66 ? 24.721 53.817 45.798 1.00 62.47 66 ILE B N 1
ATOM 2911 C CA . ILE B 1 66 ? 25.604 54.977 45.833 1.00 62.22 66 ILE B CA 1
ATOM 2912 C C . ILE B 1 66 ? 25.315 55.895 44.638 1.00 63.49 66 ILE B C 1
ATOM 2913 O O . ILE B 1 66 ? 24.511 55.558 43.766 1.00 62.58 66 ILE B O 1
ATOM 2918 N N . SER B 1 67 ? 25.956 57.061 44.611 1.00 64.87 67 SER B N 1
ATOM 2919 C CA . SER B 1 67 ? 25.746 58.030 43.537 1.00 65.41 67 SER B CA 1
ATOM 2920 C C . SER B 1 67 ? 26.937 58.965 43.402 1.00 65.33 67 SER B C 1
ATOM 2921 O O . SER B 1 67 ? 27.464 59.456 44.399 1.00 66.45 67 SER B O 1
ATOM 2924 N N . ALA B 1 68 ? 27.355 59.213 42.164 1.00 65.46 68 ALA B N 1
ATOM 2925 C CA . ALA B 1 68 ? 28.490 60.093 41.892 1.00 65.23 68 ALA B CA 1
ATOM 2926 C C . ALA B 1 68 ? 28.065 61.299 41.055 1.00 65.00 68 ALA B C 1
ATOM 2927 O O . ALA B 1 68 ? 27.721 61.165 39.881 1.00 65.25 68 ALA B O 1
ATOM 2929 N N . ARG B 1 69 ? 28.092 62.476 41.673 1.00 64.34 69 ARG B N 1
ATOM 2930 C CA . ARG B 1 69 ? 27.711 63.714 41.004 1.00 63.35 69 ARG B CA 1
ATOM 2931 C C . ARG B 1 69 ? 28.874 64.382 40.271 1.00 61.67 69 ARG B C 1
ATOM 2932 O O . ARG B 1 69 ? 30.022 64.342 40.722 1.00 59.70 69 ARG B O 1
ATOM 2940 N N . LYS B 1 70 ? 28.555 64.991 39.133 1.00 61.07 70 LYS B N 1
ATOM 2941 C CA . LYS B 1 70 ? 29.543 65.686 38.319 1.00 60.17 70 LYS B CA 1
ATOM 2942 C C . LYS B 1 70 ? 29.115 67.123 38.049 1.00 59.20 70 LYS B C 1
ATOM 2943 O O . LYS B 1 70 ? 27.969 67.386 37.677 1.00 58.17 70 LYS B O 1
ATOM 2949 N N . GLU B 1 71 ? 30.048 68.047 38.244 1.00 58.63 71 GLU B N 1
ATOM 2950 C CA . GLU B 1 71 ? 29.797 69.459 38.000 1.00 58.17 71 GLU B CA 1
ATOM 2951 C C . GLU B 1 71 ? 30.754 69.960 36.932 1.00 57.18 71 GLU B C 1
ATOM 2952 O O . GLU B 1 71 ? 31.951 69.685 36.982 1.00 58.13 71 GLU B O 1
ATOM 2958 N N . GLU B 1 72 ? 30.226 70.681 35.955 1.00 55.51 72 GLU B N 1
ATOM 2959 C CA . GLU B 1 72 ? 31.065 71.228 34.903 1.00 54.45 72 GLU B CA 1
ATOM 2960 C C . GLU B 1 72 ? 30.455 72.536 34.453 1.00 52.64 72 GLU B C 1
ATOM 2961 O O . GLU B 1 72 ? 29.252 72.621 34.214 1.00 51.87 72 GLU B O 1
ATOM 2967 N N . ARG B 1 73 ? 31.285 73.564 34.363 1.00 51.83 73 ARG B N 1
ATOM 2968 C CA . ARG B 1 73 ? 30.810 74.866 33.929 1.00 51.69 73 ARG B CA 1
ATOM 2969 C C . ARG B 1 73 ? 30.449 74.795 32.451 1.00 50.53 73 ARG B C 1
ATOM 2970 O O . ARG B 1 73 ? 31.202 74.245 31.646 1.00 49.00 73 ARG B O 1
ATOM 2978 N N . ILE B 1 74 ? 29.287 75.329 32.096 1.00 49.51 74 ILE B N 1
ATOM 2979 C CA . ILE B 1 74 ? 28.875 75.320 30.702 1.00 49.82 74 ILE B CA 1
ATOM 2980 C C . ILE B 1 74 ? 29.384 76.565 29.965 1.00 48.27 74 ILE B C 1
ATOM 2981 O O . ILE B 1 74 ? 28.980 77.697 30.241 1.00 47.81 74 ILE B O 1
ATOM 2986 N N . LEU B 1 75 ? 30.320 76.339 29.052 1.00 46.44 75 LEU B N 1
ATOM 2987 C CA . LEU B 1 75 ? 30.887 77.413 28.251 1.00 44.75 75 LEU B CA 1
ATOM 2988 C C . LEU B 1 75 ? 30.989 76.853 26.844 1.00 43.76 75 LEU B C 1
ATOM 2989 O O . LEU B 1 75 ? 32.021 76.320 26.448 1.00 43.52 75 LEU B O 1
ATOM 2994 N N . PRO B 1 76 ? 29.904 76.958 26.071 1.00 43.39 76 PRO B N 1
ATOM 2995 C CA . PRO B 1 76 ? 29.876 76.450 24.697 1.00 42.81 76 PRO B CA 1
ATOM 2996 C C . PRO B 1 76 ? 30.971 77.048 23.810 1.00 43.32 76 PRO B C 1
ATOM 2997 O O . PRO B 1 76 ? 31.335 78.216 23.959 1.00 43.44 76 PRO B O 1
ATOM 3001 N N . GLY B 1 77 ? 31.495 76.237 22.893 1.00 43.37 77 GLY B N 1
ATOM 3002 C CA . GLY B 1 77 ? 32.518 76.715 21.983 1.00 42.50 77 GLY B CA 1
ATOM 3003 C C . GLY B 1 77 ? 31.962 77.853 21.147 1.00 42.74 77 GLY B C 1
ATOM 3004 O O . GLY B 1 77 ? 32.701 78.735 20.716 1.00 43.14 77 GLY B O 1
ATOM 3005 N N . SER B 1 78 ? 30.649 77.821 20.927 1.00 41.88 78 SER B N 1
ATOM 3006 C CA . SER B 1 78 ? 29.937 78.837 20.161 1.00 40.96 78 SER B CA 1
ATOM 3007 C C . SER B 1 78 ? 30.139 80.199 20.789 1.00 41.15 78 SER B C 1
ATOM 3008 O O . SER B 1 78 ? 30.448 81.179 20.113 1.00 39.82 78 SER B O 1
ATOM 3011 N N . VAL B 1 79 ? 29.953 80.245 22.099 1.00 41.65 79 VAL B N 1
ATOM 3012 C CA . VAL B 1 79 ? 30.087 81.477 22.853 1.00 41.17 79 VAL B CA 1
ATOM 3013 C C . VAL B 1 79 ? 31.526 81.981 22.823 1.00 40.53 79 VAL B C 1
ATOM 3014 O O . VAL B 1 79 ? 31.775 83.174 22.644 1.00 40.23 79 VAL B O 1
ATOM 3018 N N . VAL B 1 80 ? 32.469 81.066 22.994 1.00 40.64 80 VAL B N 1
ATOM 3019 C CA . VAL B 1 80 ? 33.876 81.419 22.970 1.00 41.45 80 VAL B CA 1
ATOM 3020 C C . VAL B 1 80 ? 34.217 82.087 21.645 1.00 42.91 80 VAL B C 1
ATOM 3021 O O . VAL B 1 80 ? 34.725 83.205 21.627 1.00 43.18 80 VAL B O 1
ATOM 3025 N N . ARG B 1 81 ? 33.917 81.408 20.540 1.00 44.84 81 ARG B N 1
ATOM 3026 C CA . ARG B 1 81 ? 34.200 81.939 19.208 1.00 47.51 81 ARG B CA 1
ATOM 3027 C C . ARG B 1 81 ? 33.619 83.331 18.958 1.00 47.58 81 ARG B C 1
ATOM 3028 O O . ARG B 1 81 ? 34.275 84.180 18.348 1.00 47.72 81 ARG B O 1
ATOM 3036 N N . ASP B 1 82 ? 32.397 83.568 19.424 1.00 46.88 82 ASP B N 1
ATOM 3037 C CA . ASP B 1 82 ? 31.765 84.873 19.249 1.00 46.56 82 ASP B CA 1
ATOM 3038 C C . ASP B 1 82 ? 32.500 85.944 20.045 1.00 45.21 82 ASP B C 1
ATOM 3039 O O . ASP B 1 82 ? 32.606 87.095 19.620 1.00 43.71 82 ASP B O 1
ATOM 3044 N N . ALA B 1 83 ? 33.005 85.549 21.205 1.00 44.17 83 ALA B N 1
ATOM 3045 C CA . ALA B 1 83 ? 33.736 86.451 22.078 1.00 43.58 83 ALA B CA 1
ATOM 3046 C C . ALA B 1 83 ? 35.106 86.711 21.467 1.00 43.10 83 ALA B C 1
ATOM 3047 O O . ALA B 1 83 ? 35.633 87.818 21.534 1.00 42.17 83 ALA B O 1
ATOM 3049 N N . LEU B 1 84 ? 35.673 85.669 20.875 1.00 42.13 84 LEU B N 1
ATOM 3050 C CA . LEU B 1 84 ? 36.975 85.766 20.246 1.00 42.15 84 LEU B CA 1
ATOM 3051 C C . LEU B 1 84 ? 36.897 86.819 19.160 1.00 43.88 84 LEU B C 1
ATOM 3052 O O . LEU B 1 84 ? 37.700 87.756 19.116 1.00 43.78 84 LEU B O 1
ATOM 3057 N N . LYS B 1 85 ? 35.910 86.642 18.288 1.00 44.68 85 LYS B N 1
ATOM 3058 C CA . LYS B 1 85 ? 35.682 87.529 17.161 1.00 45.83 85 LYS B CA 1
ATOM 3059 C C . LYS B 1 85 ? 35.478 88.976 17.578 1.00 45.47 85 LYS B C 1
ATOM 3060 O O . LYS B 1 85 ? 36.049 89.885 16.975 1.00 46.42 85 LYS B O 1
ATOM 3066 N N . GLU B 1 86 ? 34.666 89.194 18.605 1.00 44.39 86 GLU B N 1
ATOM 3067 C CA . GLU B 1 86 ? 34.405 90.552 19.065 1.00 44.22 86 GLU B CA 1
ATOM 3068 C C . GLU B 1 86 ? 35.697 91.215 19.552 1.00 40.47 86 GLU B C 1
ATOM 3069 O O . GLU B 1 86 ? 35.940 92.392 19.281 1.00 39.03 86 GLU B O 1
ATOM 3075 N N . LYS B 1 87 ? 36.528 90.453 20.256 1.00 38.60 87 LYS B N 1
ATOM 3076 C CA . LYS B 1 87 ? 37.787 90.980 20.770 1.00 38.87 87 LYS B CA 1
ATOM 3077 C C . LYS B 1 87 ? 38.714 91.322 19.609 1.00 36.10 87 LYS B C 1
ATOM 3078 O O . LYS B 1 87 ? 39.295 92.405 19.564 1.00 33.78 87 LYS B O 1
ATOM 3084 N N . VAL B 1 88 ? 38.843 90.380 18.678 1.00 33.04 88 VAL B N 1
ATOM 3085 C CA . VAL B 1 88 ? 39.678 90.565 17.511 1.00 31.88 88 VAL B CA 1
ATOM 3086 C C . VAL B 1 88 ? 39.234 91.812 16.773 1.00 33.80 88 VAL B C 1
ATOM 3087 O O . VAL B 1 88 ? 40.061 92.629 16.388 1.00 35.85 88 VAL B O 1
ATOM 3091 N N . ASP B 1 89 ? 37.928 91.971 16.589 1.00 35.49 89 ASP B N 1
ATOM 3092 C CA . ASP B 1 89 ? 37.413 93.146 15.899 1.00 38.00 89 ASP B CA 1
ATOM 3093 C C . ASP B 1 89 ? 37.808 94.420 16.651 1.00 37.63 89 ASP B C 1
ATOM 3094 O O . ASP B 1 89 ? 38.200 95.424 16.047 1.00 36.61 89 ASP B O 1
ATOM 3099 N N . GLU B 1 90 ? 37.692 94.367 17.974 1.00 37.49 90 GLU B N 1
ATOM 3100 C CA . GLU B 1 90 ? 38.022 95.495 18.838 1.00 38.47 90 GLU B CA 1
ATOM 3101 C C . GLU B 1 90 ? 39.492 95.917 18.669 1.00 37.41 90 GLU B C 1
ATOM 3102 O O . GLU B 1 90 ? 39.801 97.095 18.494 1.00 36.39 90 GLU B O 1
ATOM 3108 N N . ILE B 1 91 ? 40.391 94.943 18.711 1.00 34.92 91 ILE B N 1
ATOM 3109 C CA . ILE B 1 91 ? 41.813 95.203 18.563 1.00 34.69 91 ILE B CA 1
ATOM 3110 C C . ILE B 1 91 ? 42.156 95.809 17.196 1.00 34.06 91 ILE B C 1
ATOM 3111 O O . ILE B 1 91 ? 42.877 96.804 17.110 1.00 33.59 91 ILE B O 1
ATOM 3116 N N . GLU B 1 92 ? 41.626 95.220 16.132 1.00 32.95 92 GLU B N 1
ATOM 3117 C CA . GLU B 1 92 ? 41.907 95.699 14.786 1.00 32.69 92 GLU B CA 1
ATOM 3118 C C . GLU B 1 92 ? 41.381 97.094 14.488 1.00 32.41 92 GLU B C 1
ATOM 3119 O O . GLU B 1 92 ? 41.904 97.792 13.621 1.00 32.41 92 GLU B O 1
ATOM 3125 N N . ALA B 1 93 ? 40.347 97.509 15.203 1.00 33.13 93 ALA B N 1
ATOM 3126 C CA . ALA B 1 93 ? 39.793 98.835 14.977 1.00 34.85 93 ALA B CA 1
ATOM 3127 C C . ALA B 1 93 ? 40.509 99.840 15.872 1.00 34.19 93 ALA B C 1
ATOM 3128 O O . ALA B 1 93 ? 40.888 100.922 15.430 1.00 34.77 93 ALA B O 1
ATOM 3130 N N . GLN B 1 94 ? 40.714 99.455 17.126 1.00 34.46 94 GLN B N 1
ATOM 3131 C CA . GLN B 1 94 ? 41.360 100.318 18.103 1.00 36.18 94 GLN B CA 1
ATOM 3132 C C . GLN B 1 94 ? 42.896 100.337 18.050 1.00 35.94 94 GLN B C 1
ATOM 3133 O O . GLN B 1 94 ? 43.524 101.297 18.498 1.00 34.47 94 GLN B O 1
ATOM 3139 N N . GLN B 1 95 ? 43.499 99.292 17.490 1.00 35.07 95 GLN B N 1
ATOM 3140 C CA . GLN B 1 95 ? 44.950 99.240 17.394 1.00 35.23 95 GLN B CA 1
ATOM 3141 C C . GLN B 1 95 ? 45.434 99.328 15.956 1.00 35.92 95 GLN B C 1
ATOM 3142 O O . GLN B 1 95 ? 46.633 99.443 15.719 1.00 36.98 95 GLN B O 1
ATOM 3148 N N . MET B 1 96 ? 44.499 99.294 15.006 1.00 35.84 96 MET B N 1
ATOM 3149 C CA . MET B 1 96 ? 44.809 99.356 13.571 1.00 37.63 96 MET B CA 1
ATOM 3150 C C . MET B 1 96 ? 45.906 98.369 13.152 1.00 36.97 96 MET B C 1
ATOM 3151 O O . MET B 1 96 ? 46.920 98.752 12.551 1.00 37.91 96 MET B O 1
ATOM 3156 N N . ARG B 1 97 ? 45.700 97.101 13.481 1.00 34.18 97 ARG B N 1
ATOM 3157 C CA . ARG B 1 97 ? 46.642 96.058 13.111 1.00 32.50 97 ARG B CA 1
ATOM 3158 C C . ARG B 1 97 ? 45.842 94.765 12.961 1.00 31.67 97 ARG B C 1
ATOM 3159 O O . ARG B 1 97 ? 44.758 94.637 13.533 1.00 30.28 97 ARG B O 1
ATOM 3167 N N . LYS B 1 98 ? 46.354 93.825 12.170 1.00 31.24 98 LYS B N 1
ATOM 3168 C CA . LYS B 1 98 ? 45.662 92.551 11.979 1.00 31.32 98 LYS B CA 1
ATOM 3169 C C . LYS B 1 98 ? 46.119 91.481 12.969 1.00 29.20 98 LYS B C 1
ATOM 3170 O O . LYS B 1 98 ? 47.321 91.302 13.201 1.00 30.17 98 LYS B O 1
ATOM 3176 N N . VAL B 1 99 ? 45.156 90.777 13.551 1.00 25.67 99 VAL B N 1
ATOM 3177 C CA . VAL B 1 99 ? 45.467 89.729 14.511 1.00 26.49 99 VAL B CA 1
ATOM 3178 C C . VAL B 1 99 ? 45.523 88.392 13.786 1.00 27.47 99 VAL B C 1
ATOM 3179 O O . VAL B 1 99 ? 44.523 87.934 13.240 1.00 28.92 99 VAL B O 1
ATOM 3183 N N . TYR B 1 100 ? 46.698 87.768 13.771 1.00 28.69 100 TYR B N 1
ATOM 3184 C CA . TYR B 1 100 ? 46.858 86.490 13.082 1.00 30.44 100 TYR B CA 1
ATOM 3185 C C . TYR B 1 100 ? 46.661 85.257 13.949 1.00 32.62 100 TYR B C 1
ATOM 3186 O O . TYR B 1 100 ? 46.625 85.336 15.177 1.00 32.70 100 TYR B O 1
ATOM 3195 N N . LYS B 1 101 ? 46.537 84.119 13.273 1.00 36.65 101 LYS B N 1
ATOM 3196 C CA . LYS B 1 101 ? 46.313 82.812 13.888 1.00 39.78 101 LYS B CA 1
ATOM 3197 C C . LYS B 1 101 ? 46.968 82.614 15.254 1.00 39.81 101 LYS B C 1
ATOM 3198 O O . LYS B 1 101 ? 46.273 82.437 16.254 1.00 38.73 101 LYS B O 1
ATOM 3204 N N . LYS B 1 102 ? 48.295 82.652 15.302 1.00 40.36 102 LYS B N 1
ATOM 3205 C CA . LYS B 1 102 ? 48.997 82.446 16.562 1.00 42.93 102 LYS B CA 1
ATOM 3206 C C . LYS B 1 102 ? 48.437 83.313 17.695 1.00 43.35 102 LYS B C 1
ATOM 3207 O O . LYS B 1 102 ? 48.106 82.807 18.768 1.00 42.42 102 LYS B O 1
ATOM 3213 N N . GLU B 1 103 ? 48.314 84.614 17.458 1.00 43.31 103 GLU B N 1
ATOM 3214 C CA . GLU B 1 103 ? 47.788 85.510 18.480 1.00 43.67 103 GLU B CA 1
ATOM 3215 C C . GLU B 1 103 ? 46.313 85.288 18.853 1.00 44.78 103 GLU B C 1
ATOM 3216 O O . GLU B 1 103 ? 45.926 85.519 19.998 1.00 44.32 103 GLU B O 1
ATOM 3222 N N . ARG B 1 104 ? 45.490 84.865 17.896 1.00 45.94 104 ARG B N 1
ATOM 3223 C CA . ARG B 1 104 ? 44.075 84.619 18.181 1.00 47.65 104 ARG B CA 1
ATOM 3224 C C . ARG B 1 104 ? 43.893 83.397 19.073 1.00 48.49 104 ARG B C 1
ATOM 3225 O O . ARG B 1 104 ? 42.995 83.369 19.911 1.00 48.71 104 ARG B O 1
ATOM 3233 N N . ASP B 1 105 ? 44.737 82.384 18.887 1.00 48.98 105 ASP B N 1
ATOM 3234 C CA . ASP B 1 105 ? 44.655 81.182 19.710 1.00 49.91 105 ASP B CA 1
ATOM 3235 C C . ASP B 1 105 ? 45.059 81.561 21.130 1.00 49.73 105 ASP B C 1
ATOM 3236 O O . ASP B 1 105 ? 44.579 80.985 22.104 1.00 49.18 105 ASP B O 1
ATOM 3241 N N . GLN B 1 106 ? 45.941 82.547 21.232 1.00 50.44 106 GLN B N 1
ATOM 3242 C CA . GLN B 1 106 ? 46.402 83.031 22.522 1.00 51.45 106 GLN B CA 1
ATOM 3243 C C . GLN B 1 106 ? 45.246 83.769 23.196 1.00 50.38 106 GLN B C 1
ATOM 3244 O O . GLN B 1 106 ? 44.957 83.541 24.368 1.00 50.39 106 GLN B O 1
ATOM 3250 N N . LEU B 1 107 ? 44.588 84.650 22.444 1.00 49.59 107 LEU B N 1
ATOM 3251 C CA . LEU B 1 107 ? 43.460 85.423 22.959 1.00 48.49 107 LEU B CA 1
ATOM 3252 C C . LEU B 1 107 ? 42.270 84.524 23.256 1.00 48.61 107 LEU B C 1
ATOM 3253 O O . LEU B 1 107 ? 41.338 84.932 23.945 1.00 49.18 107 LEU B O 1
ATOM 3258 N N . LYS B 1 108 ? 42.290 83.311 22.717 1.00 48.76 108 LYS B N 1
ATOM 3259 C CA . LYS B 1 108 ? 41.204 82.365 22.944 1.00 50.26 108 LYS B CA 1
ATOM 3260 C C . LYS B 1 108 ? 41.290 81.876 24.393 1.00 50.36 108 LYS B C 1
ATOM 3261 O O . LYS B 1 108 ? 40.296 81.868 25.122 1.00 49.16 108 LYS B O 1
ATOM 3267 N N . ASP B 1 109 ? 42.494 81.477 24.796 1.00 50.54 109 ASP B N 1
ATOM 3268 C CA . ASP B 1 109 ? 42.759 81.000 26.151 1.00 51.40 109 ASP B CA 1
ATOM 3269 C C . ASP B 1 109 ? 42.391 82.078 27.167 1.00 51.89 109 ASP B C 1
ATOM 3270 O O . ASP B 1 109 ? 41.756 81.810 28.191 1.00 51.17 109 ASP B O 1
ATOM 3275 N N . GLU B 1 110 ? 42.816 83.299 26.868 1.00 52.34 110 GLU B N 1
ATOM 3276 C CA . GLU B 1 110 ? 42.555 84.458 27.706 1.00 53.49 110 GLU B CA 1
ATOM 3277 C C . GLU B 1 110 ? 41.051 84.680 27.858 1.00 53.85 110 GLU B C 1
ATOM 3278 O O . GLU B 1 110 ? 40.576 85.108 28.912 1.00 54.03 110 GLU B O 1
ATOM 3284 N N . ILE B 1 111 ? 40.304 84.376 26.803 1.00 53.64 111 ILE B N 1
ATOM 3285 C CA . ILE B 1 111 ? 38.862 84.558 26.825 1.00 53.74 111 ILE B CA 1
ATOM 3286 C C . ILE B 1 111 ? 38.169 83.477 27.630 1.00 53.44 111 ILE B C 1
ATOM 3287 O O . ILE B 1 111 ? 37.240 83.755 28.383 1.00 52.60 111 ILE B O 1
ATOM 3292 N N . VAL B 1 112 ? 38.629 82.244 27.475 1.00 54.38 112 VAL B N 1
ATOM 3293 C CA . VAL B 1 112 ? 38.041 81.130 28.200 1.00 55.63 112 VAL B CA 1
ATOM 3294 C C . VAL B 1 112 ? 38.131 81.358 29.701 1.00 56.51 112 VAL B C 1
ATOM 3295 O O . VAL B 1 112 ? 37.158 81.165 30.425 1.00 57.33 112 VAL B O 1
ATOM 3299 N N . GLN B 1 113 ? 39.297 81.782 30.167 1.00 57.71 113 GLN B N 1
ATOM 3300 C CA . GLN B 1 113 ? 39.485 82.016 31.587 1.00 58.00 113 GLN B CA 1
ATOM 3301 C C . GLN B 1 113 ? 38.733 83.244 32.086 1.00 57.18 113 GLN B C 1
ATOM 3302 O O . GLN B 1 113 ? 38.504 83.387 33.288 1.00 58.90 113 GLN B O 1
ATOM 3308 N N . THR B 1 114 ? 38.341 84.129 31.177 1.00 55.13 114 THR B N 1
ATOM 3309 C CA . THR B 1 114 ? 37.593 85.316 31.583 1.00 53.78 114 THR B CA 1
ATOM 3310 C C . THR B 1 114 ? 36.109 84.983 31.650 1.00 53.38 114 THR B C 1
ATOM 3311 O O . THR B 1 114 ? 35.362 85.595 32.407 1.00 54.00 114 THR B O 1
ATOM 3315 N N . LEU B 1 115 ? 35.690 83.999 30.861 1.00 52.33 115 LEU B N 1
ATOM 3316 C CA . LEU B 1 115 ? 34.286 83.601 30.820 1.00 51.99 115 LEU B CA 1
ATOM 3317 C C . LEU B 1 115 ? 33.871 82.519 31.822 1.00 51.64 115 LEU B C 1
ATOM 3318 O O . LEU B 1 115 ? 32.722 82.499 32.256 1.00 51.57 115 LEU B O 1
ATOM 3323 N N . LEU B 1 116 ? 34.796 81.630 32.184 1.00 51.39 116 LEU B N 1
ATOM 3324 C CA . LEU B 1 116 ? 34.497 80.536 33.111 1.00 52.05 116 LEU B CA 1
ATOM 3325 C C . LEU B 1 116 ? 33.723 80.934 34.368 1.00 53.87 116 LEU B C 1
ATOM 3326 O O . LEU B 1 116 ? 32.617 80.442 34.613 1.00 53.97 116 LEU B O 1
ATOM 3331 N N . PRO B 1 117 ? 34.287 81.843 35.174 1.00 54.99 117 PRO B N 1
ATOM 3332 C CA . PRO B 1 117 ? 33.644 82.302 36.409 1.00 54.61 117 PRO B CA 1
ATOM 3333 C C . PRO B 1 117 ? 32.179 82.680 36.223 1.00 54.11 117 PRO B C 1
ATOM 3334 O O . PRO B 1 117 ? 31.394 82.646 37.166 1.00 54.31 117 PRO B O 1
ATOM 3338 N N . ARG B 1 118 ? 31.822 83.038 34.999 1.00 53.88 118 ARG B N 1
ATOM 3339 C CA . ARG B 1 118 ? 30.469 83.460 34.686 1.00 53.97 118 ARG B CA 1
ATOM 3340 C C . ARG B 1 118 ? 29.589 82.325 34.157 1.00 53.11 118 ARG B C 1
ATOM 3341 O O . ARG B 1 118 ? 28.372 82.477 34.008 1.00 53.17 118 ARG B O 1
ATOM 3349 N N . ALA B 1 119 ? 30.203 81.180 33.897 1.00 51.30 119 ALA B N 1
ATOM 3350 C CA . ALA B 1 119 ? 29.477 80.040 33.362 1.00 50.75 119 ALA B CA 1
ATOM 3351 C C . ALA B 1 119 ? 28.635 79.264 34.374 1.00 50.58 119 ALA B C 1
ATOM 3352 O O . ALA B 1 119 ? 29.139 78.801 35.397 1.00 50.74 119 ALA B O 1
ATOM 3354 N N . PHE B 1 120 ? 27.348 79.119 34.067 1.00 49.58 120 PHE B N 1
ATOM 3355 C CA . PHE B 1 120 ? 26.432 78.368 34.911 1.00 48.50 120 PHE B CA 1
ATOM 3356 C C . PHE B 1 120 ? 27.022 76.973 35.066 1.00 49.79 120 PHE B C 1
ATOM 3357 O O . PHE B 1 120 ? 27.917 76.588 34.316 1.00 50.67 120 PHE B O 1
ATOM 3365 N N . ILE B 1 121 ? 26.519 76.210 36.027 1.00 50.89 121 ILE B N 1
ATOM 3366 C CA . ILE B 1 121 ? 27.026 74.866 36.257 1.00 51.28 121 ILE B CA 1
ATOM 3367 C C . ILE B 1 121 ? 25.971 73.807 35.980 1.00 52.87 121 ILE B C 1
ATOM 3368 O O . ILE B 1 121 ? 24.792 73.990 36.290 1.00 53.73 121 ILE B O 1
ATOM 3373 N N . ARG B 1 122 ? 26.393 72.706 35.372 1.00 53.85 122 ARG B N 1
ATOM 3374 C CA . ARG B 1 122 ? 25.473 71.618 35.094 1.00 55.09 122 ARG B CA 1
ATOM 3375 C C . ARG B 1 122 ? 25.773 70.487 36.058 1.00 56.52 122 ARG B C 1
ATOM 3376 O O . ARG B 1 122 ? 26.930 70.106 36.252 1.00 56.59 122 ARG B O 1
ATOM 3384 N N . ARG B 1 123 ? 24.720 69.964 36.671 1.00 58.14 123 ARG B N 1
ATOM 3385 C CA . ARG B 1 123 ? 24.858 68.882 37.627 1.00 59.29 123 ARG B CA 1
ATOM 3386 C C . ARG B 1 123 ? 24.207 67.620 37.102 1.00 58.40 123 ARG B C 1
ATOM 3387 O O . ARG B 1 123 ? 23.015 67.590 36.816 1.00 58.82 123 ARG B O 1
ATOM 3395 N N . SER B 1 124 ? 25.015 66.580 36.973 1.00 57.91 124 SER B N 1
ATOM 3396 C CA . SER B 1 124 ? 24.555 65.301 36.478 1.00 57.55 124 SER B CA 1
ATOM 3397 C C . SER B 1 124 ? 24.987 64.228 37.468 1.00 58.72 124 SER B C 1
ATOM 3398 O O . SER B 1 124 ? 26.127 64.233 37.946 1.00 58.85 124 SER B O 1
ATOM 3401 N N . SER B 1 125 ? 24.074 63.314 37.781 1.00 59.04 125 SER B N 1
ATOM 3402 C CA . SER B 1 125 ? 24.369 62.244 38.723 1.00 59.04 125 SER B CA 1
ATOM 3403 C C . SER B 1 125 ? 24.332 60.872 38.070 1.00 58.55 125 SER B C 1
ATOM 3404 O O . SER B 1 125 ? 23.524 60.608 37.179 1.00 58.44 125 SER B O 1
ATOM 3407 N N . THR B 1 126 ? 25.221 59.998 38.525 1.00 58.07 126 THR B N 1
ATOM 3408 C CA . THR B 1 126 ? 25.298 58.648 38.001 1.00 56.83 126 THR B CA 1
ATOM 3409 C C . THR B 1 126 ? 25.121 57.661 39.146 1.00 56.98 126 THR B C 1
ATOM 3410 O O . THR B 1 126 ? 26.047 57.424 39.915 1.00 57.46 126 THR B O 1
ATOM 3414 N N . PHE B 1 127 ? 23.924 57.096 39.256 1.00 56.90 127 PHE B N 1
ATOM 3415 C CA . PHE B 1 127 ? 23.617 56.128 40.302 1.00 57.74 127 PHE B CA 1
ATOM 3416 C C . PHE B 1 127 ? 24.162 54.729 40.009 1.00 57.60 127 PHE B C 1
ATOM 3417 O O . PHE B 1 127 ? 24.194 54.284 38.858 1.00 57.21 127 PHE B O 1
ATOM 3425 N N . ALA B 1 128 ? 24.572 54.037 41.067 1.00 57.22 128 ALA B N 1
ATOM 3426 C CA . ALA B 1 128 ? 25.084 52.677 40.962 1.00 56.69 128 ALA B CA 1
ATOM 3427 C C . ALA B 1 128 ? 24.599 51.868 42.167 1.00 57.28 128 ALA B C 1
ATOM 3428 O O . ALA B 1 128 ? 24.198 52.433 43.191 1.00 55.86 128 ALA B O 1
ATOM 3430 N N . ALA B 1 129 ? 24.620 50.544 42.030 1.00 57.72 129 ALA B N 1
ATOM 3431 C CA . ALA B 1 129 ? 24.195 49.641 43.097 1.00 57.47 129 ALA B CA 1
ATOM 3432 C C . ALA B 1 129 ? 25.272 48.579 43.332 1.00 57.28 129 ALA B C 1
ATOM 3433 O O . ALA B 1 129 ? 26.054 48.264 42.436 1.00 56.66 129 ALA B O 1
ATOM 3435 N N . ILE B 1 130 ? 25.331 48.058 44.553 1.00 58.30 130 ILE B N 1
ATOM 3436 C CA . ILE B 1 130 ? 26.294 47.016 44.897 1.00 58.99 130 ILE B CA 1
ATOM 3437 C C . ILE B 1 130 ? 25.525 45.969 45.687 1.00 60.59 130 ILE B C 1
ATOM 3438 O O . ILE B 1 130 ? 25.136 46.209 46.832 1.00 60.67 130 ILE B O 1
ATOM 3443 N N . ALA B 1 131 ? 25.281 44.822 45.063 1.00 61.94 131 ALA B N 1
ATOM 3444 C CA . ALA B 1 131 ? 24.549 43.740 45.715 1.00 63.49 131 ALA B CA 1
ATOM 3445 C C . ALA B 1 131 ? 25.500 42.573 45.936 1.00 64.68 131 ALA B C 1
ATOM 3446 O O . ALA B 1 131 ? 25.521 41.619 45.159 1.00 64.08 131 ALA B O 1
ATOM 3448 N N . PRO B 1 132 ? 26.309 42.640 47.003 1.00 66.28 132 PRO B N 1
ATOM 3449 C CA . PRO B 1 132 ? 27.266 41.572 47.306 1.00 67.31 132 PRO B CA 1
ATOM 3450 C C . PRO B 1 132 ? 26.568 40.224 47.326 1.00 68.20 132 PRO B C 1
ATOM 3451 O O . PRO B 1 132 ? 27.175 39.199 47.016 1.00 68.30 132 PRO B O 1
ATOM 3455 N N . SER B 1 133 ? 25.286 40.241 47.685 1.00 69.15 133 SER B N 1
ATOM 3456 C CA . SER B 1 133 ? 24.475 39.026 47.743 1.00 70.00 133 SER B CA 1
ATOM 3457 C C . SER B 1 133 ? 24.255 38.459 46.337 1.00 69.66 133 SER B C 1
ATOM 3458 O O . SER B 1 133 ? 24.074 37.249 46.169 1.00 69.50 133 SER B O 1
ATOM 3461 N N . LEU B 1 134 ? 24.270 39.345 45.339 1.00 69.25 134 LEU B N 1
ATOM 3462 C CA . LEU B 1 134 ? 24.101 38.971 43.932 1.00 67.71 134 LEU B CA 1
ATOM 3463 C C . LEU B 1 134 ? 25.461 38.927 43.222 1.00 66.31 134 LEU B C 1
ATOM 3464 O O . LEU B 1 134 ? 25.561 38.518 42.061 1.00 65.33 134 LEU B O 1
ATOM 3469 N N . GLY B 1 135 ? 26.502 39.351 43.934 1.00 64.94 135 GLY B N 1
ATOM 3470 C CA . GLY B 1 135 ? 27.845 39.350 43.383 1.00 63.92 135 GLY B CA 1
ATOM 3471 C C . GLY B 1 135 ? 28.020 40.246 42.174 1.00 63.09 135 GLY B C 1
ATOM 3472 O O . GLY B 1 135 ? 28.890 39.996 41.343 1.00 63.36 135 GLY B O 1
ATOM 3473 N N . LEU B 1 136 ? 27.203 41.293 42.076 1.00 62.24 136 LEU B N 1
ATOM 3474 C CA . LEU B 1 136 ? 27.274 42.225 40.948 1.00 61.03 136 LEU B CA 1
ATOM 3475 C C . LEU B 1 136 ? 27.206 43.705 41.356 1.00 60.60 136 LEU B C 1
ATOM 3476 O O . LEU B 1 136 ? 26.901 44.046 42.505 1.00 59.75 136 LEU B O 1
ATOM 3481 N N . ILE B 1 137 ? 27.504 44.570 40.387 1.00 60.22 137 ILE B N 1
ATOM 3482 C CA . ILE B 1 137 ? 27.452 46.021 40.549 1.00 58.09 137 ILE B CA 1
ATOM 3483 C C . ILE B 1 137 ? 26.622 46.540 39.382 1.00 55.85 137 ILE B C 1
ATOM 3484 O O . ILE B 1 137 ? 26.941 46.294 38.222 1.00 55.01 137 ILE B O 1
ATOM 3489 N N . LEU B 1 138 ? 25.557 47.260 39.696 1.00 53.89 138 LEU B N 1
ATOM 3490 C CA . LEU B 1 138 ? 24.668 47.770 38.673 1.00 52.35 138 LEU B CA 1
ATOM 3491 C C . LEU B 1 138 ? 24.687 49.295 38.553 1.00 52.61 138 LEU B C 1
ATOM 3492 O O . LEU B 1 138 ? 24.356 50.005 39.500 1.00 52.41 138 LEU B O 1
ATOM 3497 N N . VAL B 1 139 ? 25.075 49.790 37.378 1.00 52.27 139 VAL B N 1
ATOM 3498 C CA . VAL B 1 139 ? 25.129 51.227 37.120 1.00 51.64 139 VAL B CA 1
ATOM 3499 C C . VAL B 1 139 ? 23.886 51.682 36.355 1.00 52.44 139 VAL B C 1
ATOM 3500 O O . VAL B 1 139 ? 23.455 51.027 35.406 1.00 52.83 139 VAL B O 1
ATOM 3504 N N . ASP B 1 140 ? 23.305 52.802 36.778 1.00 52.45 140 ASP B N 1
ATOM 3505 C CA . ASP B 1 140 ? 22.109 53.332 36.130 1.00 52.00 140 ASP B CA 1
ATOM 3506 C C . ASP B 1 140 ? 22.479 54.231 34.957 1.00 52.53 140 ASP B C 1
ATOM 3507 O O . ASP B 1 140 ? 22.123 55.410 34.927 1.00 51.52 140 ASP B O 1
ATOM 3512 N N . SER B 1 141 ? 23.191 53.663 33.991 1.00 53.30 141 SER B N 1
ATOM 3513 C CA . SER B 1 141 ? 23.625 54.413 32.821 1.00 54.39 141 SER B CA 1
ATOM 3514 C C . SER B 1 141 ? 23.590 53.574 31.546 1.00 55.15 141 SER B C 1
ATOM 3515 O O . SER B 1 141 ? 23.481 52.350 31.591 1.00 55.00 141 SER B O 1
ATOM 3518 N N . ALA B 1 142 ? 23.668 54.256 30.411 1.00 56.55 142 ALA B N 1
ATOM 3519 C CA . ALA B 1 142 ? 23.670 53.605 29.109 1.00 58.40 142 ALA B CA 1
ATOM 3520 C C . ALA B 1 142 ? 25.077 53.787 28.549 1.00 58.41 142 ALA B C 1
ATOM 3521 O O . ALA B 1 142 ? 25.557 52.990 27.738 1.00 59.24 142 ALA B O 1
ATOM 3523 N N . SER B 1 143 ? 25.731 54.847 29.007 1.00 57.22 143 SER B N 1
ATOM 3524 C CA . SER B 1 143 ? 27.079 55.173 28.579 1.00 56.81 143 SER B CA 1
ATOM 3525 C C . SER B 1 143 ? 28.121 54.393 29.362 1.00 57.58 143 SER B C 1
ATOM 3526 O O . SER B 1 143 ? 28.230 54.542 30.575 1.00 58.61 143 SER B O 1
ATOM 3529 N N . ALA B 1 144 ? 28.885 53.558 28.668 1.00 58.75 144 ALA B N 1
ATOM 3530 C CA . ALA B 1 144 ? 29.929 52.777 29.317 1.00 59.66 144 ALA B CA 1
ATOM 3531 C C . ALA B 1 144 ? 30.964 53.745 29.886 1.00 60.49 144 ALA B C 1
ATOM 3532 O O . ALA B 1 144 ? 31.581 53.475 30.915 1.00 60.38 144 ALA B O 1
ATOM 3534 N N . LYS B 1 145 ? 31.141 54.876 29.208 1.00 61.89 145 LYS B N 1
ATOM 3535 C CA . LYS B 1 145 ? 32.086 55.904 29.643 1.00 63.59 145 LYS B CA 1
ATOM 3536 C C . LYS B 1 145 ? 31.705 56.332 31.051 1.00 62.84 145 LYS B C 1
ATOM 3537 O O . LYS B 1 145 ? 32.483 56.184 31.987 1.00 62.88 145 LYS B O 1
ATOM 3543 N N . LYS B 1 146 ? 30.495 56.872 31.180 1.00 62.48 146 LYS B N 1
ATOM 3544 C CA . LYS B 1 146 ? 29.966 57.321 32.463 1.00 61.96 146 LYS B CA 1
ATOM 3545 C C . LYS B 1 146 ? 30.059 56.225 33.521 1.00 61.35 146 LYS B C 1
ATOM 3546 O O . LYS B 1 146 ? 30.261 56.509 34.705 1.00 62.38 146 LYS B O 1
ATOM 3552 N N . ALA B 1 147 ? 29.904 54.975 33.091 1.00 59.80 147 ALA B N 1
ATOM 3553 C CA . ALA B 1 147 ? 29.979 53.839 34.000 1.00 58.83 147 ALA B CA 1
ATOM 3554 C C . ALA B 1 147 ? 31.415 53.645 34.478 1.00 58.79 147 ALA B C 1
ATOM 3555 O O . ALA B 1 147 ? 31.644 53.269 35.623 1.00 59.73 147 ALA B O 1
ATOM 3557 N N . GLU B 1 148 ? 32.381 53.900 33.600 1.00 58.51 148 GLU B N 1
ATOM 3558 C CA . GLU B 1 148 ? 33.782 53.756 33.964 1.00 58.96 148 GLU B CA 1
ATOM 3559 C C . GLU B 1 148 ? 34.162 54.794 34.995 1.00 59.21 148 GLU B C 1
ATOM 3560 O O . GLU B 1 148 ? 34.831 54.483 35.973 1.00 59.65 148 GLU B O 1
ATOM 3566 N N . ASP B 1 149 ? 33.732 56.029 34.770 1.00 58.90 149 ASP B N 1
ATOM 3567 C CA . ASP B 1 149 ? 34.029 57.116 35.689 1.00 59.84 149 ASP B CA 1
ATOM 3568 C C . ASP B 1 149 ? 33.546 56.772 37.098 1.00 59.89 149 ASP B C 1
ATOM 3569 O O . ASP B 1 149 ? 34.290 56.908 38.074 1.00 59.95 149 ASP B O 1
ATOM 3574 N N . LEU B 1 150 ? 32.298 56.324 37.193 1.00 58.81 150 LEU B N 1
ATOM 3575 C CA . LEU B 1 150 ? 31.710 55.951 38.471 1.00 58.03 150 LEU B CA 1
ATOM 3576 C C . LEU B 1 150 ? 32.566 54.864 39.105 1.00 58.35 150 LEU B C 1
ATOM 3577 O O . LEU B 1 150 ? 33.001 54.999 40.243 1.00 57.96 150 LEU B O 1
ATOM 3582 N N . LEU B 1 151 ? 32.814 53.794 38.355 1.00 59.29 151 LEU B N 1
ATOM 3583 C CA . LEU B 1 151 ? 33.613 52.672 38.842 1.00 61.37 151 LEU B CA 1
ATOM 3584 C C . LEU B 1 151 ? 35.081 53.029 39.070 1.00 63.12 151 LEU B C 1
ATOM 3585 O O . LEU B 1 151 ? 35.708 52.517 40.000 1.00 63.05 151 LEU B O 1
ATOM 3590 N N . SER B 1 152 ? 35.622 53.899 38.220 1.00 65.03 152 SER B N 1
ATOM 3591 C CA . SER B 1 152 ? 37.016 54.336 38.319 1.00 66.51 152 SER B CA 1
ATOM 3592 C C . SER B 1 152 ? 37.190 55.272 39.518 1.00 68.16 152 SER B C 1
ATOM 3593 O O . SER B 1 152 ? 38.273 55.375 40.098 1.00 69.37 152 SER B O 1
ATOM 3596 N N . THR B 1 153 ? 36.117 55.956 39.888 1.00 69.26 153 THR B N 1
ATOM 3597 C CA . THR B 1 153 ? 36.170 56.863 41.022 1.00 70.69 153 THR B CA 1
ATOM 3598 C C . THR B 1 153 ? 35.893 56.080 42.306 1.00 71.68 153 THR B C 1
ATOM 3599 O O . THR B 1 153 ? 36.318 56.472 43.393 1.00 71.62 153 THR B O 1
ATOM 3603 N N . LEU B 1 154 ? 35.179 54.967 42.169 1.00 72.98 154 LEU B N 1
ATOM 3604 C CA . LEU B 1 154 ? 34.869 54.104 43.302 1.00 73.92 154 LEU B CA 1
ATOM 3605 C C . LEU B 1 154 ? 36.120 53.267 43.537 1.00 75.09 154 LEU B C 1
ATOM 3606 O O . LEU B 1 154 ? 36.365 52.775 44.639 1.00 74.61 154 LEU B O 1
ATOM 3611 N N . ARG B 1 155 ? 36.904 53.119 42.472 1.00 76.72 155 ARG B N 1
ATOM 3612 C CA . ARG B 1 155 ? 38.151 52.359 42.487 1.00 78.27 155 ARG B CA 1
ATOM 3613 C C . ARG B 1 155 ? 39.197 53.105 43.310 1.00 79.13 155 ARG B C 1
ATOM 3614 O O . ARG B 1 155 ? 40.141 52.509 43.829 1.00 79.95 155 ARG B O 1
ATOM 3622 N N . GLU B 1 156 ? 39.027 54.415 43.425 1.00 79.52 156 GLU B N 1
ATOM 3623 C CA . GLU B 1 156 ? 39.961 55.221 44.190 1.00 79.60 156 GLU B CA 1
ATOM 3624 C C . GLU B 1 156 ? 39.522 55.250 45.642 1.00 79.40 156 GLU B C 1
ATOM 3625 O O . GLU B 1 156 ? 40.338 55.129 46.554 1.00 79.22 156 GLU B O 1
ATOM 3631 N N . ALA B 1 157 ? 38.220 55.389 45.850 1.00 79.54 157 ALA B N 1
ATOM 3632 C CA . ALA B 1 157 ? 37.672 55.415 47.197 1.00 80.40 157 ALA B CA 1
ATOM 3633 C C . ALA B 1 157 ? 37.597 53.993 47.743 1.00 80.42 157 ALA B C 1
ATOM 3634 O O . ALA B 1 157 ? 36.695 53.663 48.515 1.00 81.25 157 ALA B O 1
ATOM 3636 N N . LEU B 1 158 ? 38.549 53.152 47.348 1.00 79.65 158 LEU B N 1
ATOM 3637 C CA . LEU B 1 158 ? 38.554 51.766 47.800 1.00 78.48 158 LEU B CA 1
ATOM 3638 C C . LEU B 1 158 ? 39.913 51.101 47.624 1.00 78.18 158 LEU B C 1
ATOM 3639 O O . LEU B 1 158 ? 40.266 50.190 48.371 1.00 77.94 158 LEU B O 1
ATOM 3644 N N . GLY B 1 159 ? 40.672 51.559 46.633 1.00 78.34 159 GLY B N 1
ATOM 3645 C CA . GLY B 1 159 ? 41.985 50.992 46.381 1.00 78.31 159 GLY B CA 1
ATOM 3646 C C . GLY B 1 159 ? 41.928 49.705 45.577 1.00 78.57 159 GLY B C 1
ATOM 3647 O O . GLY B 1 159 ? 42.829 49.419 44.785 1.00 78.94 159 GLY B O 1
ATOM 3648 N N . SER B 1 160 ? 40.867 48.926 45.778 1.00 78.25 160 SER B N 1
ATOM 3649 C CA . SER B 1 160 ? 40.700 47.664 45.066 1.00 77.88 160 SER B CA 1
ATOM 3650 C C . SER B 1 160 ? 39.233 47.360 44.752 1.00 77.62 160 SER B C 1
ATOM 3651 O O . SER B 1 160 ? 38.394 47.283 45.655 1.00 77.19 160 SER B O 1
ATOM 3654 N N . LEU B 1 161 ? 38.933 47.192 43.465 1.00 76.83 161 LEU B N 1
ATOM 3655 C CA . LEU B 1 161 ? 37.578 46.881 43.018 1.00 76.06 161 LEU B CA 1
ATOM 3656 C C . LEU B 1 161 ? 37.595 45.779 41.955 1.00 76.25 161 LEU B C 1
ATOM 3657 O O . LEU B 1 161 ? 37.588 46.057 40.753 1.00 76.58 161 LEU B O 1
ATOM 3662 N N . PRO B 1 162 ? 37.623 44.507 42.390 1.00 76.18 162 PRO B N 1
ATOM 3663 C CA . PRO B 1 162 ? 37.639 43.372 41.460 1.00 75.86 162 PRO B CA 1
ATOM 3664 C C . PRO B 1 162 ? 36.333 43.236 40.675 1.00 75.18 162 PRO B C 1
ATOM 3665 O O . PRO B 1 162 ? 35.402 42.554 41.112 1.00 74.56 162 PRO B O 1
ATOM 3669 N N . VAL B 1 163 ? 36.269 43.890 39.518 1.00 74.33 163 VAL B N 1
ATOM 3670 C CA . VAL B 1 163 ? 35.072 43.834 38.683 1.00 73.63 163 VAL B CA 1
ATOM 3671 C C . VAL B 1 163 ? 35.360 43.873 37.188 1.00 72.09 163 VAL B C 1
ATOM 3672 O O . VAL B 1 163 ? 36.272 44.566 36.732 1.00 71.66 163 VAL B O 1
ATOM 3676 N N . ARG B 1 164 ? 34.562 43.118 36.440 1.00 71.24 164 ARG B N 1
ATOM 3677 C CA . ARG B 1 164 ? 34.670 43.042 34.989 1.00 70.25 164 ARG B CA 1
ATOM 3678 C C . ARG B 1 164 ? 33.277 43.235 34.394 1.00 69.11 164 ARG B C 1
ATOM 3679 O O . ARG B 1 164 ? 32.272 42.966 35.057 1.00 68.32 164 ARG B O 1
ATOM 3687 N N . PRO B 1 165 ? 33.196 43.729 33.146 1.00 68.01 165 PRO B N 1
ATOM 3688 C CA . PRO B 1 165 ? 31.893 43.938 32.501 1.00 67.16 165 PRO B CA 1
ATOM 3689 C C . PRO B 1 165 ? 31.209 42.588 32.257 1.00 67.02 165 PRO B C 1
ATOM 3690 O O . PRO B 1 165 ? 31.874 41.609 31.914 1.00 68.02 165 PRO B O 1
ATOM 3694 N N . LEU B 1 166 ? 29.891 42.524 32.435 1.00 66.47 166 LEU B N 1
ATOM 3695 C CA . LEU B 1 166 ? 29.185 41.264 32.220 1.00 64.14 166 LEU B CA 1
ATOM 3696 C C . LEU B 1 166 ? 29.531 40.737 30.840 1.00 62.93 166 LEU B C 1
ATOM 3697 O O . LEU B 1 166 ? 29.716 41.503 29.893 1.00 62.44 166 LEU B O 1
ATOM 3702 N N . SER B 1 167 ? 29.625 39.419 30.739 1.00 61.92 167 SER B N 1
ATOM 3703 C CA . SER B 1 167 ? 29.950 38.763 29.484 1.00 60.82 167 SER B CA 1
ATOM 3704 C C . SER B 1 167 ? 29.143 37.471 29.379 1.00 59.71 167 SER B C 1
ATOM 3705 O O . SER B 1 167 ? 28.955 36.763 30.370 1.00 59.14 167 SER B O 1
ATOM 3708 N N . VAL B 1 168 ? 28.653 37.172 28.183 1.00 58.42 168 VAL B N 1
ATOM 3709 C CA . VAL B 1 168 ? 27.873 35.962 27.988 1.00 58.16 168 VAL B CA 1
ATOM 3710 C C . VAL B 1 168 ? 28.611 34.988 27.081 1.00 58.38 168 VAL B C 1
ATOM 3711 O O . VAL B 1 168 ? 29.506 35.381 26.328 1.00 59.54 168 VAL B O 1
ATOM 3715 N N . LYS B 1 169 ? 28.242 33.716 27.167 1.00 58.11 169 LYS B N 1
ATOM 3716 C CA . LYS B 1 169 ? 28.871 32.681 26.353 1.00 59.56 169 LYS B CA 1
ATOM 3717 C C . LYS B 1 169 ? 28.743 32.983 24.854 1.00 59.13 169 LYS B C 1
ATOM 3718 O O . LYS B 1 169 ? 29.745 33.194 24.157 1.00 59.66 169 LYS B O 1
ATOM 3724 N N . VAL B 1 170 ? 27.499 33.011 24.379 1.00 57.44 170 VAL B N 1
ATOM 3725 C CA . VAL B 1 170 ? 27.184 33.269 22.976 1.00 55.15 170 VAL B CA 1
ATOM 3726 C C . VAL B 1 170 ? 27.060 34.761 22.669 1.00 53.23 170 VAL B C 1
ATOM 3727 O O . VAL B 1 170 ? 26.508 35.512 23.469 1.00 53.13 170 VAL B O 1
ATOM 3731 N N . ALA B 1 171 ? 27.575 35.185 21.516 1.00 50.67 171 ALA B N 1
ATOM 3732 C CA . ALA B 1 171 ? 27.484 36.588 21.119 1.00 48.62 171 ALA B CA 1
ATOM 3733 C C . ALA B 1 171 ? 26.008 36.973 21.142 1.00 47.66 171 ALA B C 1
ATOM 3734 O O . ALA B 1 171 ? 25.160 36.247 20.620 1.00 48.78 171 ALA B O 1
ATOM 3736 N N . PRO B 1 172 ? 25.678 38.118 21.758 1.00 45.77 172 PRO B N 1
ATOM 3737 C CA . PRO B 1 172 ? 24.285 38.573 21.841 1.00 44.20 172 PRO B CA 1
ATOM 3738 C C . PRO B 1 172 ? 23.588 38.715 20.485 1.00 43.22 172 PRO B C 1
ATOM 3739 O O . PRO B 1 172 ? 22.460 38.245 20.297 1.00 42.37 172 PRO B O 1
ATOM 3743 N N . THR B 1 173 ? 24.264 39.357 19.540 1.00 41.72 173 THR B N 1
ATOM 3744 C CA . THR B 1 173 ? 23.694 39.558 18.217 1.00 42.28 173 THR B CA 1
ATOM 3745 C C . THR B 1 173 ? 23.189 38.243 17.599 1.00 42.69 173 THR B C 1
ATOM 3746 O O . THR B 1 173 ? 22.145 38.217 16.936 1.00 42.88 173 THR B O 1
ATOM 3750 N N . ALA B 1 174 ? 23.915 37.153 17.837 1.00 41.70 174 ALA B N 1
ATOM 3751 C CA . ALA B 1 174 ? 23.528 35.854 17.301 1.00 39.72 174 ALA B CA 1
ATOM 3752 C C . ALA B 1 174 ? 22.294 35.357 18.024 1.00 39.14 174 ALA B C 1
ATOM 3753 O O . ALA B 1 174 ? 21.397 34.768 17.408 1.00 38.26 174 ALA B O 1
ATOM 3755 N N . THR B 1 175 ? 22.252 35.599 19.330 1.00 38.12 175 THR B N 1
ATOM 3756 C CA . THR B 1 175 ? 21.118 35.188 20.155 1.00 38.85 175 THR B CA 1
ATOM 3757 C C . THR B 1 175 ? 19.892 36.033 19.831 1.00 38.77 175 THR B C 1
ATOM 3758 O O . THR B 1 175 ? 18.766 35.523 19.764 1.00 39.10 175 THR B O 1
ATOM 3762 N N . LEU B 1 176 ? 20.112 37.331 19.636 1.00 37.61 176 LEU B N 1
ATOM 3763 C CA . LEU B 1 176 ? 19.014 38.230 19.320 1.00 36.30 176 LEU B CA 1
ATOM 3764 C C . LEU B 1 176 ? 18.466 37.910 17.940 1.00 35.64 176 LEU B C 1
ATOM 3765 O O . LEU B 1 176 ? 17.247 37.846 17.749 1.00 34.91 176 LEU B O 1
ATOM 3770 N N . THR B 1 177 ? 19.363 37.680 16.987 1.00 33.78 177 THR B N 1
ATOM 3771 C CA . THR B 1 177 ? 18.935 37.358 15.635 1.00 35.01 177 THR B CA 1
ATOM 3772 C C . THR B 1 177 ? 18.085 36.086 15.611 1.00 35.94 177 THR B C 1
ATOM 3773 O O . THR B 1 177 ? 17.033 36.033 14.964 1.00 34.04 177 THR B O 1
ATOM 3777 N N . ASP B 1 178 ? 18.550 35.069 16.328 1.00 36.97 178 ASP B N 1
ATOM 3778 C CA . ASP B 1 178 ? 17.858 33.792 16.389 1.00 36.75 178 ASP B CA 1
ATOM 3779 C C . ASP B 1 178 ? 16.465 33.977 16.953 1.00 35.57 178 ASP B C 1
ATOM 3780 O O . ASP B 1 178 ? 15.492 33.384 16.480 1.00 33.30 178 ASP B O 1
ATOM 3785 N N . TRP B 1 179 ? 16.375 34.807 17.977 1.00 36.72 179 TRP B N 1
ATOM 3786 C CA . TRP B 1 179 ? 15.098 35.080 18.601 1.00 38.19 179 TRP B CA 1
ATOM 3787 C C . TRP B 1 179 ? 14.099 35.656 17.609 1.00 38.19 179 TRP B C 1
ATOM 3788 O O . TRP B 1 179 ? 12.939 35.242 17.588 1.00 39.73 179 TRP B O 1
ATOM 3799 N N . VAL B 1 180 ? 14.543 36.603 16.785 1.00 35.38 180 VAL B N 1
ATOM 3800 C CA . VAL B 1 180 ? 13.656 37.210 15.802 1.00 34.50 180 VAL B CA 1
ATOM 3801 C C . VAL B 1 180 ? 13.405 36.251 14.651 1.00 34.71 180 VAL B C 1
ATOM 3802 O O . VAL B 1 180 ? 12.276 36.144 14.150 1.00 35.39 180 VAL B O 1
ATOM 3806 N N . LYS B 1 181 ? 14.465 35.561 14.238 1.00 34.75 181 LYS B N 1
ATOM 3807 C CA . LYS B 1 181 ? 14.392 34.610 13.138 1.00 35.44 181 LYS B CA 1
ATOM 3808 C C . LYS B 1 181 ? 13.366 33.528 13.419 1.00 36.28 181 LYS B C 1
ATOM 3809 O O . LYS B 1 181 ? 12.533 33.232 12.565 1.00 35.38 181 LYS B O 1
ATOM 3815 N N . THR B 1 182 ? 13.421 32.948 14.618 1.00 38.32 182 THR B N 1
ATOM 3816 C CA . THR B 1 182 ? 12.486 31.886 14.994 1.00 41.05 182 THR B CA 1
ATOM 3817 C C . THR B 1 182 ? 11.204 32.408 15.621 1.00 43.68 182 THR B C 1
ATOM 3818 O O . THR B 1 182 ? 10.282 31.632 15.885 1.00 45.06 182 THR B O 1
ATOM 3822 N N . GLN B 1 183 ? 11.143 33.709 15.879 1.00 45.53 183 GLN B N 1
ATOM 3823 C CA . GLN B 1 183 ? 9.950 34.292 16.473 1.00 49.20 183 GLN B CA 1
ATOM 3824 C C . GLN B 1 183 ? 9.669 33.686 17.848 1.00 51.74 183 GLN B C 1
ATOM 3825 O O . GLN B 1 183 ? 8.538 33.301 18.153 1.00 52.03 183 GLN B O 1
ATOM 3831 N N . GLU B 1 184 ? 10.712 33.595 18.665 1.00 54.41 184 GLU B N 1
ATOM 3832 C CA . GLU B 1 184 ? 10.614 33.055 20.019 1.00 56.53 184 GLU B CA 1
ATOM 3833 C C . GLU B 1 184 ? 11.926 33.267 20.750 1.00 56.36 184 GLU B C 1
ATOM 3834 O O . GLU B 1 184 ? 12.992 32.999 20.206 1.00 56.94 184 GLU B O 1
ATOM 3840 N N . ALA B 1 185 ? 11.840 33.748 21.984 1.00 56.63 185 ALA B N 1
ATOM 3841 C CA . ALA B 1 185 ? 13.024 34.001 22.793 1.00 57.27 185 ALA B CA 1
ATOM 3842 C C . ALA B 1 185 ? 13.049 33.068 23.999 1.00 57.92 185 ALA B C 1
ATOM 3843 O O . ALA B 1 185 ? 12.046 32.428 24.321 1.00 58.16 185 ALA B O 1
ATOM 3845 N N . ALA B 1 186 ? 14.195 33.004 24.669 1.00 57.54 186 ALA B N 1
ATOM 3846 C CA . ALA B 1 186 ? 14.346 32.151 25.841 1.00 57.23 186 ALA B CA 1
ATOM 3847 C C . ALA B 1 186 ? 13.242 32.403 26.880 1.00 58.12 186 ALA B C 1
ATOM 3848 O O . ALA B 1 186 ? 12.843 33.545 27.117 1.00 57.98 186 ALA B O 1
ATOM 3850 N N . GLY B 1 187 ? 12.774 31.320 27.497 1.00 57.71 187 GLY B N 1
ATOM 3851 C CA . GLY B 1 187 ? 11.719 31.368 28.496 1.00 56.87 187 GLY B CA 1
ATOM 3852 C C . GLY B 1 187 ? 11.400 32.651 29.241 1.00 58.03 187 GLY B C 1
ATOM 3853 O O . GLY B 1 187 ? 12.243 33.216 29.943 1.00 58.96 187 GLY B O 1
ATOM 3854 N N . ASP B 1 188 ? 10.150 33.085 29.097 1.00 58.27 188 ASP B N 1
ATOM 3855 C CA . ASP B 1 188 ? 9.611 34.293 29.735 1.00 59.35 188 ASP B CA 1
ATOM 3856 C C . ASP B 1 188 ? 9.919 35.638 29.082 1.00 58.40 188 ASP B C 1
ATOM 3857 O O . ASP B 1 188 ? 9.248 36.630 29.372 1.00 57.64 188 ASP B O 1
ATOM 3862 N N . PHE B 1 189 ? 10.927 35.682 28.215 1.00 57.51 189 PHE B N 1
ATOM 3863 C CA . PHE B 1 189 ? 11.240 36.919 27.512 1.00 56.00 189 PHE B CA 1
ATOM 3864 C C . PHE B 1 189 ? 10.319 37.040 26.306 1.00 56.39 189 PHE B C 1
ATOM 3865 O O . PHE B 1 189 ? 9.899 36.039 25.721 1.00 56.31 189 PHE B O 1
ATOM 3873 N N . HIS B 1 190 ? 9.994 38.272 25.942 1.00 56.10 190 HIS B N 1
ATOM 3874 C CA . HIS B 1 190 ? 9.115 38.510 24.815 1.00 55.40 190 HIS B CA 1
ATOM 3875 C C . HIS B 1 190 ? 9.727 39.543 23.883 1.00 53.54 190 HIS B C 1
ATOM 3876 O O . HIS B 1 190 ? 10.114 40.631 24.320 1.00 55.05 190 HIS B O 1
ATOM 3883 N N . VAL B 1 191 ? 9.831 39.197 22.603 1.00 49.35 191 VAL B N 1
ATOM 3884 C CA . VAL B 1 191 ? 10.363 40.130 21.623 1.00 45.62 191 VAL B CA 1
ATOM 3885 C C . VAL B 1 191 ? 9.247 41.141 21.418 1.00 44.50 191 VAL B C 1
ATOM 3886 O O . VAL B 1 191 ? 8.127 40.764 21.069 1.00 44.53 191 VAL B O 1
ATOM 3890 N N . LEU B 1 192 ? 9.541 42.417 21.650 1.00 42.35 192 LEU B N 1
ATOM 3891 C CA . LEU B 1 192 ? 8.533 43.456 21.492 1.00 39.80 192 LEU B CA 1
ATOM 3892 C C . LEU B 1 192 ? 8.410 43.964 20.053 1.00 38.52 192 LEU B C 1
ATOM 3893 O O . LEU B 1 192 ? 8.524 43.180 19.113 1.00 37.33 192 LEU B O 1
ATOM 3898 N N . ASP B 1 193 ? 8.182 45.259 19.866 1.00 37.09 193 ASP B N 1
ATOM 3899 C CA . ASP B 1 193 ? 8.012 45.770 18.511 1.00 36.66 193 ASP B CA 1
ATOM 3900 C C . ASP B 1 193 ? 9.067 46.740 18.021 1.00 35.51 193 ASP B C 1
ATOM 3901 O O . ASP B 1 193 ? 8.789 47.579 17.163 1.00 35.02 193 ASP B O 1
ATOM 3906 N N . GLU B 1 194 ? 10.278 46.630 18.549 1.00 33.94 194 GLU B N 1
ATOM 3907 C CA . GLU B 1 194 ? 11.342 47.518 18.123 1.00 32.36 194 GLU B CA 1
ATOM 3908 C C . GLU B 1 194 ? 12.695 46.827 18.042 1.00 32.46 194 GLU B C 1
ATOM 3909 O O . GLU B 1 194 ? 13.011 45.952 18.848 1.00 31.77 194 GLU B O 1
ATOM 3915 N N . CYS B 1 195 ? 13.497 47.227 17.061 1.00 32.27 195 CYS B N 1
ATOM 3916 C CA . CYS B 1 195 ? 14.821 46.648 16.885 1.00 30.80 195 CYS B CA 1
ATOM 3917 C C . CYS B 1 195 ? 15.646 47.449 15.895 1.00 29.33 195 CYS B C 1
ATOM 3918 O O . CYS B 1 195 ? 15.145 48.372 15.253 1.00 26.94 195 CYS B O 1
ATOM 3921 N N . GLU B 1 196 ? 16.920 47.081 15.791 1.00 26.95 196 GLU B N 1
ATOM 3922 C CA . GLU B 1 196 ? 17.845 47.709 14.863 1.00 26.32 196 GLU B CA 1
ATOM 3923 C C . GLU B 1 196 ? 18.595 46.598 14.148 1.00 26.49 196 GLU B C 1
ATOM 3924 O O . GLU B 1 196 ? 19.303 45.811 14.772 1.00 26.65 196 GLU B O 1
ATOM 3930 N N . LEU B 1 197 ? 18.428 46.528 12.836 1.00 26.03 197 LEU B N 1
ATOM 3931 C CA . LEU B 1 197 ? 19.085 45.501 12.053 1.00 25.53 197 LEU B CA 1
ATOM 3932 C C . LEU B 1 197 ? 20.245 46.123 11.294 1.00 26.27 197 LEU B C 1
ATOM 3933 O O . LEU B 1 197 ? 20.162 47.273 10.866 1.00 25.21 197 LEU B O 1
ATOM 3938 N N . ARG B 1 198 ? 21.338 45.387 11.126 1.00 28.21 198 ARG B N 1
ATOM 3939 C CA . ARG B 1 198 ? 22.444 45.959 10.370 1.00 29.87 198 ARG B CA 1
ATOM 3940 C C . ARG B 1 198 ? 23.450 44.996 9.766 1.00 30.55 198 ARG B C 1
ATOM 3941 O O . ARG B 1 198 ? 23.737 43.933 10.303 1.00 29.95 198 ARG B O 1
ATOM 3949 N N . ASP B 1 199 ? 23.964 45.373 8.608 1.00 33.41 199 ASP B N 1
ATOM 3950 C CA . ASP B 1 199 ? 24.945 44.551 7.940 1.00 37.69 199 ASP B CA 1
ATOM 3951 C C . ASP B 1 199 ? 26.186 44.513 8.813 1.00 39.91 199 ASP B C 1
ATOM 3952 O O . ASP B 1 199 ? 26.361 45.358 9.694 1.00 40.65 199 ASP B O 1
ATOM 3957 N N . THR B 1 200 ? 27.035 43.521 8.584 1.00 42.62 200 THR B N 1
ATOM 3958 C CA . THR B 1 200 ? 28.245 43.368 9.376 1.00 44.89 200 THR B CA 1
ATOM 3959 C C . THR B 1 200 ? 29.400 44.288 8.995 1.00 46.22 200 THR B C 1
ATOM 3960 O O . THR B 1 200 ? 30.175 44.670 9.865 1.00 47.59 200 THR B O 1
ATOM 3964 N N . HIS B 1 201 ? 29.524 44.655 7.721 1.00 47.61 201 HIS B N 1
ATOM 3965 C CA . HIS B 1 201 ? 30.603 45.561 7.323 1.00 50.76 201 HIS B CA 1
ATOM 3966 C C . HIS B 1 201 ? 30.363 46.956 7.900 1.00 51.93 201 HIS B C 1
ATOM 3967 O O . HIS B 1 201 ? 29.232 47.295 8.260 1.00 51.08 201 HIS B O 1
ATOM 3974 N N . GLU B 1 202 ? 31.425 47.759 7.976 1.00 53.32 202 GLU B N 1
ATOM 3975 C CA . GLU B 1 202 ? 31.347 49.100 8.563 1.00 55.98 202 GLU B CA 1
ATOM 3976 C C . GLU B 1 202 ? 30.383 50.083 7.918 1.00 55.61 202 GLU B C 1
ATOM 3977 O O . GLU B 1 202 ? 29.564 50.694 8.604 1.00 54.76 202 GLU B O 1
ATOM 3983 N N . ASP B 1 203 ? 30.476 50.253 6.608 1.00 55.78 203 ASP B N 1
ATOM 3984 C CA . ASP B 1 203 ? 29.572 51.174 5.938 1.00 56.50 203 ASP B CA 1
ATOM 3985 C C . ASP B 1 203 ? 28.377 50.376 5.427 1.00 54.04 203 ASP B C 1
ATOM 3986 O O . ASP B 1 203 ? 27.768 50.705 4.401 1.00 53.53 203 ASP B O 1
ATOM 3991 N N . GLY B 1 204 ? 28.060 49.313 6.163 1.00 50.09 204 GLY B N 1
ATOM 3992 C CA . GLY B 1 204 ? 26.945 48.460 5.809 1.00 46.47 204 GLY B CA 1
ATOM 3993 C C . GLY B 1 204 ? 25.603 49.132 6.031 1.00 43.49 204 GLY B C 1
ATOM 3994 O O . GLY B 1 204 ? 25.525 50.244 6.549 1.00 41.37 204 GLY B O 1
ATOM 3995 N N . GLY B 1 205 ? 24.537 48.450 5.634 1.00 42.23 205 GLY B N 1
ATOM 3996 C CA . GLY B 1 205 ? 23.212 49.018 5.796 1.00 39.15 205 GLY B CA 1
ATOM 3997 C C . GLY B 1 205 ? 22.720 49.053 7.229 1.00 37.32 205 GLY B C 1
ATOM 3998 O O . GLY B 1 205 ? 23.229 48.349 8.103 1.00 36.41 205 GLY B O 1
ATOM 3999 N N . VAL B 1 206 ? 21.740 49.908 7.483 1.00 34.90 206 VAL B N 1
ATOM 4000 C CA . VAL B 1 206 ? 21.147 49.985 8.804 1.00 32.44 206 VAL B CA 1
ATOM 4001 C C . VAL B 1 206 ? 19.653 50.226 8.662 1.00 30.55 206 VAL B C 1
ATOM 4002 O O . VAL B 1 206 ? 19.238 51.129 7.950 1.00 29.96 206 VAL B O 1
ATOM 4006 N N . VAL B 1 207 ? 18.858 49.387 9.320 1.00 29.50 207 VAL B N 1
ATOM 4007 C CA . VAL B 1 207 ? 17.400 49.479 9.295 1.00 26.62 207 VAL B CA 1
ATOM 4008 C C . VAL B 1 207 ? 16.863 49.553 10.718 1.00 27.80 207 VAL B C 1
ATOM 4009 O O . VAL B 1 207 ? 17.173 48.691 11.545 1.00 27.27 207 VAL B O 1
ATOM 4013 N N . ARG B 1 208 ? 16.059 50.579 11.000 1.00 28.08 208 ARG B N 1
ATOM 4014 C CA . ARG B 1 208 ? 15.474 50.754 12.326 1.00 27.92 208 ARG B CA 1
ATOM 4015 C C . ARG B 1 208 ? 13.969 50.629 12.278 1.00 28.19 208 ARG B C 1
ATOM 4016 O O . ARG B 1 208 ? 13.300 51.288 11.473 1.00 26.94 208 ARG B O 1
ATOM 4024 N N . CYS B 1 209 ? 13.450 49.795 13.174 1.00 29.32 209 CYS B N 1
ATOM 4025 C CA . CYS B 1 209 ? 12.030 49.512 13.252 1.00 31.38 209 CYS B CA 1
ATOM 4026 C C . CYS B 1 209 ? 11.351 49.956 14.541 1.00 31.38 209 CYS B C 1
ATOM 4027 O O . CYS B 1 209 ? 11.770 49.572 15.628 1.00 31.97 209 CYS B O 1
ATOM 4030 N N . LYS B 1 210 ? 10.303 50.767 14.405 1.00 31.91 210 LYS B N 1
ATOM 4031 C CA . LYS B 1 210 ? 9.512 51.227 15.545 1.00 33.75 210 LYS B CA 1
ATOM 4032 C C . LYS B 1 210 ? 8.085 50.752 15.336 1.00 32.35 210 LYS B C 1
ATOM 4033 O O . LYS B 1 210 ? 7.583 50.767 14.216 1.00 29.82 210 LYS B O 1
ATOM 4039 N N . ARG B 1 211 ? 7.441 50.328 16.419 1.00 34.14 211 ARG B N 1
ATOM 4040 C CA . ARG B 1 211 ? 6.063 49.837 16.372 1.00 36.01 211 ARG B CA 1
ATOM 4041 C C . ARG B 1 211 ? 5.827 48.829 15.247 1.00 34.93 211 ARG B C 1
ATOM 4042 O O . ARG B 1 211 ? 4.793 48.855 14.586 1.00 37.66 211 ARG B O 1
ATOM 4050 N N . GLN B 1 212 ? 6.789 47.942 15.035 1.00 33.93 212 GLN B N 1
ATOM 4051 C CA . GLN B 1 212 ? 6.686 46.937 13.988 1.00 33.60 212 GLN B CA 1
ATOM 4052 C C . GLN B 1 212 ? 6.428 45.535 14.517 1.00 32.90 212 GLN B C 1
ATOM 4053 O O . GLN B 1 212 ? 6.900 45.156 15.588 1.00 33.34 212 GLN B O 1
ATOM 4059 N N . ASP B 1 213 ? 5.659 44.771 13.758 1.00 31.87 213 ASP B N 1
ATOM 4060 C CA . ASP B 1 213 ? 5.378 43.394 14.115 1.00 33.22 213 ASP B CA 1
ATOM 4061 C C . ASP B 1 213 ? 6.643 42.666 13.666 1.00 31.94 213 ASP B C 1
ATOM 4062 O O . ASP B 1 213 ? 6.826 42.420 12.475 1.00 32.36 213 ASP B O 1
ATOM 4067 N N . LEU B 1 214 ? 7.521 42.340 14.607 1.00 30.14 214 LEU B N 1
ATOM 4068 C CA . LEU B 1 214 ? 8.773 41.681 14.256 1.00 31.43 214 LEU B CA 1
ATOM 4069 C C . LEU B 1 214 ? 8.619 40.237 13.775 1.00 33.07 214 LEU B C 1
ATOM 4070 O O . LEU B 1 214 ? 9.611 39.551 13.549 1.00 33.71 214 LEU B O 1
ATOM 4075 N N . THR B 1 215 ? 7.379 39.780 13.600 1.00 33.77 215 THR B N 1
ATOM 4076 C CA . THR B 1 215 ? 7.148 38.421 13.109 1.00 34.31 215 THR B CA 1
ATOM 4077 C C . THR B 1 215 ? 6.743 38.451 11.641 1.00 34.43 215 THR B C 1
ATOM 4078 O O . THR B 1 215 ? 6.431 37.417 11.064 1.00 36.39 215 THR B O 1
ATOM 4082 N N . SER B 1 216 ? 6.750 39.631 11.033 1.00 34.84 216 SER B N 1
ATOM 4083 C CA . SER B 1 216 ? 6.353 39.749 9.631 1.00 35.87 216 SER B CA 1
ATOM 4084 C C . SER B 1 216 ? 7.414 39.254 8.658 1.00 35.90 216 SER B C 1
ATOM 4085 O O . SER B 1 216 ? 8.605 39.215 8.976 1.00 36.18 216 SER B O 1
ATOM 4088 N N . GLU B 1 217 ? 6.958 38.882 7.465 1.00 35.57 217 GLU B N 1
ATOM 4089 C CA . GLU B 1 217 ? 7.823 38.376 6.412 1.00 36.90 217 GLU B CA 1
ATOM 4090 C C . GLU B 1 217 ? 8.838 39.446 6.029 1.00 35.40 217 GLU B C 1
ATOM 4091 O O . GLU B 1 217 ? 9.927 39.140 5.552 1.00 36.68 217 GLU B O 1
ATOM 4097 N N . GLU B 1 218 ? 8.465 40.700 6.262 1.00 33.87 218 GLU B N 1
ATOM 4098 C CA . GLU B 1 218 ? 9.293 41.860 5.965 1.00 33.92 218 GLU B CA 1
ATOM 4099 C C . GLU B 1 218 ? 10.605 41.843 6.752 1.00 33.71 218 GLU B C 1
ATOM 4100 O O . GLU B 1 218 ? 11.679 42.103 6.197 1.00 34.28 218 GLU B O 1
ATOM 4106 N N . ILE B 1 219 ? 10.512 41.567 8.048 1.00 31.83 219 ILE B N 1
ATOM 4107 C CA . ILE B 1 219 ? 11.689 41.525 8.905 1.00 30.66 219 ILE B CA 1
ATOM 4108 C C . ILE B 1 219 ? 12.547 40.338 8.521 1.00 30.70 219 ILE B C 1
ATOM 4109 O O . ILE B 1 219 ? 13.771 40.432 8.478 1.00 30.00 219 ILE B O 1
ATOM 4114 N N . GLN B 1 220 ? 11.883 39.223 8.241 1.00 30.55 220 GLN B N 1
ATOM 4115 C CA . GLN B 1 220 ? 12.548 37.988 7.864 1.00 29.63 220 GLN B CA 1
ATOM 4116 C C . GLN B 1 220 ? 13.496 38.187 6.692 1.00 29.35 220 GLN B C 1
ATOM 4117 O O . GLN B 1 220 ? 14.632 37.702 6.706 1.00 29.24 220 GLN B O 1
ATOM 4123 N N . LEU B 1 221 ? 13.031 38.911 5.680 1.00 27.45 221 LEU B N 1
ATOM 4124 C CA . LEU B 1 221 ? 13.840 39.158 4.497 1.00 26.29 221 LEU B CA 1
ATOM 4125 C C . LEU B 1 221 ? 15.160 39.864 4.822 1.00 26.39 221 LEU B C 1
ATOM 4126 O O . LEU B 1 221 ? 16.180 39.567 4.205 1.00 24.31 221 LEU B O 1
ATOM 4131 N N . HIS B 1 222 ? 15.128 40.791 5.784 1.00 26.36 222 HIS B N 1
ATOM 4132 C CA . HIS B 1 222 ? 16.319 41.531 6.226 1.00 25.91 222 HIS B CA 1
ATOM 4133 C C . HIS B 1 222 ? 17.344 40.562 6.807 1.00 26.47 222 HIS B C 1
ATOM 4134 O O . HIS B 1 222 ? 18.563 40.719 6.634 1.00 25.24 222 HIS B O 1
ATOM 4141 N N . LEU B 1 223 ? 16.822 39.574 7.529 1.00 27.64 223 LEU B N 1
ATOM 4142 C CA . LEU B 1 223 ? 17.635 38.553 8.174 1.00 26.66 223 LEU B CA 1
ATOM 4143 C C . LEU B 1 223 ? 18.276 37.579 7.198 1.00 26.29 223 LEU B C 1
ATOM 4144 O O . LEU B 1 223 ? 19.444 37.234 7.361 1.00 28.57 223 LEU B O 1
ATOM 4149 N N . THR B 1 224 ? 17.526 37.129 6.192 1.00 25.49 224 THR B N 1
ATOM 4150 C CA . THR B 1 224 ? 18.085 36.203 5.210 1.00 25.46 224 THR B CA 1
ATOM 4151 C C . THR B 1 224 ? 18.979 36.935 4.222 1.00 26.18 224 THR B C 1
ATOM 4152 O O . THR B 1 224 ? 19.658 36.311 3.412 1.00 26.53 224 THR B O 1
ATOM 4156 N N . ALA B 1 225 ? 18.967 38.266 4.293 1.00 26.37 225 ALA B N 1
ATOM 4157 C CA . ALA B 1 225 ? 19.788 39.101 3.424 1.00 26.74 225 ALA B CA 1
ATOM 4158 C C . ALA B 1 225 ? 21.141 39.365 4.090 1.00 28.11 225 ALA B C 1
ATOM 4159 O O . ALA B 1 225 ? 22.030 39.972 3.490 1.00 29.09 225 ALA B O 1
ATOM 4161 N N . GLY B 1 226 ? 21.285 38.925 5.337 1.00 28.63 226 GLY B N 1
ATOM 4162 C CA . GLY B 1 226 ? 22.544 39.104 6.035 1.00 29.77 226 GLY B CA 1
ATOM 4163 C C . GLY B 1 226 ? 22.558 40.017 7.245 1.00 31.44 226 GLY B C 1
ATOM 4164 O O . GLY B 1 226 ? 23.521 39.998 8.019 1.00 30.49 226 GLY B O 1
ATOM 4165 N N . LYS B 1 227 ? 21.505 40.813 7.422 1.00 32.52 227 LYS B N 1
ATOM 4166 C CA . LYS B 1 227 ? 21.437 41.729 8.558 1.00 30.93 227 LYS B CA 1
ATOM 4167 C C . LYS B 1 227 ? 21.305 40.995 9.862 1.00 29.22 227 LYS B C 1
ATOM 4168 O O . LYS B 1 227 ? 20.697 39.943 9.929 1.00 29.91 227 LYS B O 1
ATOM 4174 N N . LEU B 1 228 ? 21.897 41.567 10.898 1.00 29.98 228 LEU B N 1
ATOM 4175 C CA . LEU B 1 228 ? 21.867 40.985 12.228 1.00 29.12 228 LEU B CA 1
ATOM 4176 C C . LEU B 1 228 ? 21.173 41.937 13.177 1.00 28.84 228 LEU B C 1
ATOM 4177 O O . LEU B 1 228 ? 21.256 43.155 13.019 1.00 27.57 228 LEU B O 1
ATOM 4182 N N . VAL B 1 229 ? 20.509 41.374 14.175 1.00 28.67 229 VAL B N 1
ATOM 4183 C CA . VAL B 1 229 ? 19.824 42.174 15.166 1.00 30.64 229 VAL B CA 1
ATOM 4184 C C . VAL B 1 229 ? 20.825 42.731 16.174 1.00 33.44 229 VAL B C 1
ATOM 4185 O O . VAL B 1 229 ? 21.379 41.981 16.980 1.00 33.73 229 VAL B O 1
ATOM 4189 N N . THR B 1 230 ? 21.058 44.041 16.128 1.00 34.09 230 THR B N 1
ATOM 4190 C CA . THR B 1 230 ? 21.973 44.673 17.066 1.00 34.56 230 THR B CA 1
ATOM 4191 C C . THR B 1 230 ? 21.259 45.408 18.207 1.00 34.04 230 THR B C 1
ATOM 4192 O O . THR B 1 230 ? 21.884 45.782 19.197 1.00 33.34 230 THR B O 1
ATOM 4196 N N . GLN B 1 231 ? 19.957 45.630 18.058 1.00 32.55 231 GLN B N 1
ATOM 4197 C CA . GLN B 1 231 ? 19.151 46.261 19.106 1.00 32.43 231 GLN B CA 1
ATOM 4198 C C . GLN B 1 231 ? 17.792 45.583 19.100 1.00 31.54 231 GLN B C 1
ATOM 4199 O O . GLN B 1 231 ? 17.244 45.316 18.030 1.00 29.88 231 GLN B O 1
ATOM 4205 N N . LEU B 1 232 ? 17.249 45.305 20.285 1.00 31.79 232 LEU B N 1
ATOM 4206 C CA . LEU B 1 232 ? 15.964 44.623 20.380 1.00 33.25 232 LEU B CA 1
ATOM 4207 C C . LEU B 1 232 ? 15.137 44.961 21.631 1.00 34.62 232 LEU B C 1
ATOM 4208 O O . LEU B 1 232 ? 15.659 44.978 22.738 1.00 37.35 232 LEU B O 1
ATOM 4213 N N . SER B 1 233 ? 13.845 45.230 21.442 1.00 36.84 233 SER B N 1
ATOM 4214 C CA . SER B 1 233 ? 12.925 45.538 22.549 1.00 37.81 233 SER B CA 1
ATOM 4215 C C . SER B 1 233 ? 12.472 44.224 23.162 1.00 37.70 233 SER B C 1
ATOM 4216 O O . SER B 1 233 ? 12.006 43.329 22.461 1.00 34.46 233 SER B O 1
ATOM 4219 N N . LEU B 1 234 ? 12.582 44.123 24.478 1.00 40.66 234 LEU B N 1
ATOM 4220 C CA . LEU B 1 234 ? 12.217 42.897 25.163 1.00 42.83 234 LEU B CA 1
ATOM 4221 C C . LEU B 1 234 ? 11.449 43.167 26.434 1.00 45.15 234 LEU B C 1
ATOM 4222 O O . LEU B 1 234 ? 11.658 44.182 27.099 1.00 47.43 234 LEU B O 1
ATOM 4227 N N . ALA B 1 235 ? 10.558 42.242 26.761 1.00 46.33 235 ALA B N 1
ATOM 4228 C CA . ALA B 1 235 ? 9.763 42.324 27.970 1.00 46.56 235 ALA B CA 1
ATOM 4229 C C . ALA B 1 235 ? 10.139 41.083 28.745 1.00 47.23 235 ALA B C 1
ATOM 4230 O O . ALA B 1 235 ? 10.601 40.108 28.160 1.00 48.57 235 ALA B O 1
ATOM 4232 N N . TRP B 1 236 ? 9.966 41.115 30.059 1.00 48.44 236 TRP B N 1
ATOM 4233 C CA . TRP B 1 236 ? 10.271 39.946 30.869 1.00 50.12 236 TRP B CA 1
ATOM 4234 C C . TRP B 1 236 ? 9.076 39.609 31.745 1.00 50.06 236 TRP B C 1
ATOM 4235 O O . TRP B 1 236 ? 8.679 40.401 32.597 1.00 49.59 236 TRP B O 1
ATOM 4246 N N . SER B 1 237 ? 8.502 38.430 31.533 1.00 51.38 237 SER B N 1
ATOM 4247 C CA . SER B 1 237 ? 7.334 38.031 32.302 1.00 53.62 237 SER B CA 1
ATOM 4248 C C . SER B 1 237 ? 6.334 39.174 32.141 1.00 54.35 237 SER B C 1
ATOM 4249 O O . SER B 1 237 ? 5.944 39.511 31.020 1.00 54.21 237 SER B O 1
ATOM 4252 N N . ASP B 1 238 ? 5.932 39.770 33.259 1.00 54.73 238 ASP B N 1
ATOM 4253 C CA . ASP B 1 238 ? 5.014 40.907 33.248 1.00 55.67 238 ASP B CA 1
ATOM 4254 C C . ASP B 1 238 ? 5.550 41.920 34.262 1.00 55.06 238 ASP B C 1
ATOM 4255 O O . ASP B 1 238 ? 4.800 42.664 34.893 1.00 54.70 238 ASP B O 1
ATOM 4260 N N . LYS B 1 239 ? 6.871 41.942 34.390 1.00 54.35 239 LYS B N 1
ATOM 4261 C CA . LYS B 1 239 ? 7.548 42.818 35.329 1.00 54.28 239 LYS B CA 1
ATOM 4262 C C . LYS B 1 239 ? 8.096 44.093 34.703 1.00 53.18 239 LYS B C 1
ATOM 4263 O O . LYS B 1 239 ? 7.930 45.185 35.239 1.00 53.79 239 LYS B O 1
ATOM 4269 N N . LEU B 1 240 ? 8.757 43.960 33.567 1.00 51.19 240 LEU B N 1
ATOM 4270 C CA . LEU B 1 240 ? 9.342 45.127 32.943 1.00 49.70 240 LEU B CA 1
ATOM 4271 C C . LEU B 1 240 ? 9.681 44.866 31.485 1.00 49.01 240 LEU B C 1
ATOM 4272 O O . LEU B 1 240 ? 9.639 43.723 31.025 1.00 49.48 240 LEU B O 1
ATOM 4277 N N . SER B 1 241 ? 10.006 45.937 30.765 1.00 46.98 241 SER B N 1
ATOM 4278 C CA . SER B 1 241 ? 10.401 45.853 29.364 1.00 43.83 241 SER B CA 1
ATOM 4279 C C . SER B 1 241 ? 11.629 46.727 29.244 1.00 42.26 241 SER B C 1
ATOM 4280 O O . SER B 1 241 ? 11.839 47.620 30.061 1.00 41.26 241 SER B O 1
ATOM 4283 N N . PHE B 1 242 ? 12.443 46.471 28.229 1.00 41.74 242 PHE B N 1
ATOM 4284 C CA . PHE B 1 242 ? 13.665 47.242 28.028 1.00 40.67 242 PHE B CA 1
ATOM 4285 C C . PHE B 1 242 ? 14.199 46.973 26.629 1.00 39.79 242 PHE B C 1
ATOM 4286 O O . PHE B 1 242 ? 13.614 46.199 25.869 1.00 40.42 242 PHE B O 1
ATOM 4294 N N . VAL B 1 243 ? 15.316 47.616 26.306 1.00 38.77 243 VAL B N 1
ATOM 4295 C CA . VAL B 1 243 ? 15.985 47.439 25.023 1.00 38.26 243 VAL B CA 1
ATOM 4296 C C . VAL B 1 243 ? 17.378 46.866 25.302 1.00 37.75 243 VAL B C 1
ATOM 4297 O O . VAL B 1 243 ? 18.076 47.324 26.214 1.00 36.50 243 VAL B O 1
ATOM 4301 N N . LEU B 1 244 ? 17.770 45.861 24.521 1.00 38.10 244 LEU B N 1
ATOM 4302 C CA . LEU B 1 244 ? 19.075 45.210 24.674 1.00 38.25 244 LEU B CA 1
ATOM 4303 C C . LEU B 1 244 ? 19.836 45.321 23.361 1.00 37.49 244 LEU B C 1
ATOM 4304 O O . LEU B 1 244 ? 19.291 45.023 22.304 1.00 38.56 244 LEU B O 1
ATOM 4309 N N . ASP B 1 245 ? 21.088 45.753 23.420 1.00 38.00 245 ASP B N 1
ATOM 4310 C CA . ASP B 1 245 ? 21.891 45.866 22.209 1.00 38.78 245 ASP B CA 1
ATOM 4311 C C . ASP B 1 245 ? 22.956 44.771 22.203 1.00 38.43 245 ASP B C 1
ATOM 4312 O O . ASP B 1 245 ? 23.036 43.979 23.140 1.00 36.85 245 ASP B O 1
ATOM 4317 N N . ASP B 1 246 ? 23.778 44.727 21.159 1.00 39.42 246 ASP B N 1
ATOM 4318 C CA . ASP B 1 246 ? 24.795 43.681 21.064 1.00 40.61 246 ASP B CA 1
ATOM 4319 C C . ASP B 1 246 ? 26.085 43.939 21.832 1.00 41.28 246 ASP B C 1
ATOM 4320 O O . ASP B 1 246 ? 27.170 43.559 21.396 1.00 43.31 246 ASP B O 1
ATOM 4325 N N . LYS B 1 247 ? 25.949 44.588 22.981 1.00 41.04 247 LYS B N 1
ATOM 4326 C CA . LYS B 1 247 ? 27.069 44.863 23.862 1.00 41.39 247 LYS B CA 1
ATOM 4327 C C . LYS B 1 247 ? 26.494 44.682 25.257 1.00 41.53 247 LYS B C 1
ATOM 4328 O O . LYS B 1 247 ? 27.105 45.048 26.259 1.00 41.60 247 LYS B O 1
ATOM 4334 N N . LEU B 1 248 ? 25.290 44.113 25.285 1.00 40.46 248 LEU B N 1
ATOM 4335 C CA . LEU B 1 248 ? 24.547 43.832 26.505 1.00 39.53 248 LEU B CA 1
ATOM 4336 C C . LEU B 1 248 ? 24.005 45.041 27.265 1.00 39.44 248 LEU B C 1
ATOM 4337 O O . LEU B 1 248 ? 23.451 44.890 28.353 1.00 40.06 248 LEU B O 1
ATOM 4342 N N . ALA B 1 249 ? 24.145 46.238 26.708 1.00 37.95 249 ALA B N 1
ATOM 4343 C CA . ALA B 1 249 ? 23.631 47.417 27.389 1.00 36.24 249 ALA B CA 1
ATOM 4344 C C . ALA B 1 249 ? 22.112 47.315 27.494 1.00 36.25 249 ALA B C 1
ATOM 4345 O O . ALA B 1 249 ? 21.429 46.975 26.531 1.00 34.58 249 ALA B O 1
ATOM 4347 N N . VAL B 1 250 ? 21.591 47.588 28.683 1.00 37.85 250 VAL B N 1
ATOM 4348 C CA . VAL B 1 250 ? 20.157 47.544 28.916 1.00 38.06 250 VAL B CA 1
ATOM 4349 C C . VAL B 1 250 ? 19.701 48.990 28.920 1.00 37.52 250 VAL B C 1
ATOM 4350 O O . VAL B 1 250 ? 20.047 49.749 29.821 1.00 35.93 250 VAL B O 1
ATOM 4354 N N . LYS B 1 251 ? 18.934 49.374 27.907 1.00 37.27 251 LYS B N 1
ATOM 4355 C CA . LYS B 1 251 ? 18.475 50.752 27.803 1.00 38.80 251 LYS B CA 1
ATOM 4356 C C . LYS B 1 251 ? 16.963 50.856 27.917 1.00 39.58 251 LYS B C 1
ATOM 4357 O O . LYS B 1 251 ? 16.254 49.869 27.711 1.00 39.36 251 LYS B O 1
ATOM 4363 N N . ARG B 1 252 ? 16.481 52.051 28.251 1.00 39.61 252 ARG B N 1
ATOM 4364 C CA . ARG B 1 252 ? 15.053 52.299 28.391 1.00 41.41 252 ARG B CA 1
ATOM 4365 C C . ARG B 1 252 ? 14.384 51.249 29.291 1.00 42.62 252 ARG B C 1
ATOM 4366 O O . ARG B 1 252 ? 13.387 50.617 28.926 1.00 40.73 252 ARG B O 1
ATOM 4374 N N . LEU B 1 253 ? 14.952 51.070 30.475 1.00 44.42 253 LEU B N 1
ATOM 4375 C CA . LEU B 1 253 ? 14.435 50.124 31.452 1.00 46.83 253 LEU B CA 1
ATOM 4376 C C . LEU B 1 253 ? 13.136 50.691 32.029 1.00 48.66 253 LEU B C 1
ATOM 4377 O O . LEU B 1 253 ? 13.131 51.746 32.662 1.00 50.50 253 LEU B O 1
ATOM 4382 N N . ARG B 1 254 ? 12.030 49.996 31.813 1.00 49.21 254 ARG B N 1
ATOM 4383 C CA . ARG B 1 254 ? 10.757 50.490 32.305 1.00 51.12 254 ARG B CA 1
ATOM 4384 C C . ARG B 1 254 ? 9.957 49.413 33.051 1.00 51.96 254 ARG B C 1
ATOM 4385 O O . ARG B 1 254 ? 9.473 48.459 32.439 1.00 51.64 254 ARG B O 1
ATOM 4393 N N . PHE B 1 255 ? 9.820 49.580 34.369 1.00 52.80 255 PHE B N 1
ATOM 4394 C CA . PHE B 1 255 ? 9.081 48.635 35.210 1.00 53.46 255 PHE B CA 1
ATOM 4395 C C . PHE B 1 255 ? 7.570 48.870 35.142 1.00 54.91 255 PHE B C 1
ATOM 4396 O O . PHE B 1 255 ? 7.105 50.008 35.216 1.00 55.40 255 PHE B O 1
ATOM 4404 N N . GLU B 1 256 ? 6.806 47.787 35.022 1.00 56.94 256 GLU B N 1
ATOM 4405 C CA . GLU B 1 256 ? 5.347 47.872 34.924 1.00 58.89 256 GLU B CA 1
ATOM 4406 C C . GLU B 1 256 ? 4.671 48.580 36.106 1.00 61.36 256 GLU B C 1
ATOM 4407 O O . GLU B 1 256 ? 5.135 48.501 37.248 1.00 62.25 256 GLU B O 1
ATOM 4413 N N . ASP B 1 257 ? 3.574 49.274 35.804 1.00 63.03 257 ASP B N 1
ATOM 4414 C CA . ASP B 1 257 ? 2.792 50.021 36.786 1.00 64.74 257 ASP B CA 1
ATOM 4415 C C . ASP B 1 257 ? 2.464 49.215 38.033 1.00 66.13 257 ASP B C 1
ATOM 4416 O O . ASP B 1 257 ? 2.611 49.699 39.155 1.00 66.72 257 ASP B O 1
ATOM 4421 N N . LEU B 1 258 ? 2.001 47.987 37.833 1.00 67.20 258 LEU B N 1
ATOM 4422 C CA . LEU B 1 258 ? 1.649 47.123 38.950 1.00 68.37 258 LEU B CA 1
ATOM 4423 C C . LEU B 1 258 ? 2.775 47.059 39.977 1.00 68.59 258 LEU B C 1
ATOM 4424 O O . LEU B 1 258 ? 2.523 47.150 41.179 1.00 69.71 258 LEU B O 1
ATOM 4429 N N . LEU B 1 259 ? 4.011 46.912 39.500 1.00 67.68 259 LEU B N 1
ATOM 4430 C CA . LEU B 1 259 ? 5.170 46.820 40.382 1.00 67.54 259 LEU B CA 1
ATOM 4431 C C . LEU B 1 259 ? 5.537 48.158 41.010 1.00 67.34 259 LEU B C 1
ATOM 4432 O O . LEU B 1 259 ? 6.118 48.204 42.092 1.00 66.41 259 LEU B O 1
ATOM 4437 N N . GLN B 1 260 ? 5.204 49.246 40.327 1.00 67.86 260 GLN B N 1
ATOM 4438 C CA . GLN B 1 260 ? 5.498 50.579 40.843 1.00 69.20 260 GLN B CA 1
ATOM 4439 C C . GLN B 1 260 ? 4.469 50.996 41.891 1.00 70.03 260 GLN B C 1
ATOM 4440 O O . GLN B 1 260 ? 4.826 51.583 42.915 1.00 70.53 260 GLN B O 1
ATOM 4446 N N . GLU B 1 261 ? 3.197 50.702 41.628 1.00 70.43 261 GLU B N 1
ATOM 4447 C CA . GLU B 1 261 ? 2.125 51.042 42.559 1.00 71.98 261 GLU B CA 1
ATOM 4448 C C . GLU B 1 261 ? 2.332 50.203 43.806 1.00 72.58 261 GLU B C 1
ATOM 4449 O O . GLU B 1 261 ? 1.978 50.601 44.916 1.00 73.01 261 GLU B O 1
ATOM 4455 N N . GLN B 1 262 ? 2.912 49.029 43.599 1.00 73.08 262 GLN B N 1
ATOM 4456 C CA . GLN B 1 262 ? 3.180 48.105 44.679 1.00 74.48 262 GLN B CA 1
ATOM 4457 C C . GLN B 1 262 ? 4.185 48.721 45.645 1.00 75.90 262 GLN B C 1
ATOM 4458 O O . GLN B 1 262 ? 3.813 49.168 46.727 1.00 76.38 262 GLN B O 1
ATOM 4464 N N . ALA B 1 263 ? 5.452 48.757 45.239 1.00 77.76 263 ALA B N 1
ATOM 4465 C CA . ALA B 1 263 ? 6.532 49.303 46.066 1.00 78.95 263 ALA B CA 1
ATOM 4466 C C . ALA B 1 263 ? 6.236 50.663 46.685 1.00 79.62 263 ALA B C 1
ATOM 4467 O O . ALA B 1 263 ? 6.789 51.008 47.732 1.00 79.50 263 ALA B O 1
ATOM 4469 N N . GLU B 1 264 ? 5.376 51.443 46.042 1.00 80.42 264 GLU B N 1
ATOM 4470 C CA . GLU B 1 264 ? 5.052 52.757 46.572 1.00 81.99 264 GLU B CA 1
ATOM 4471 C C . GLU B 1 264 ? 4.282 52.615 47.881 1.00 83.27 264 GLU B C 1
ATOM 4472 O O . GLU B 1 264 ? 4.022 53.600 48.575 1.00 83.22 264 GLU B O 1
ATOM 4478 N N . LYS B 1 265 ? 3.914 51.379 48.208 1.00 84.11 265 LYS B N 1
ATOM 4479 C CA . LYS B 1 265 ? 3.194 51.096 49.441 1.00 84.24 265 LYS B CA 1
ATOM 4480 C C . LYS B 1 265 ? 4.116 50.393 50.433 1.00 84.66 265 LYS B C 1
ATOM 4481 O O . LYS B 1 265 ? 3.821 49.307 50.924 1.00 84.86 265 LYS B O 1
ATOM 4487 N N . ASP B 1 266 ? 5.249 51.036 50.699 1.00 85.31 266 ASP B N 1
ATOM 4488 C CA . ASP B 1 266 ? 6.256 50.552 51.638 1.00 85.73 266 ASP B CA 1
ATOM 4489 C C . ASP B 1 266 ? 7.049 51.783 52.081 1.00 85.87 266 ASP B C 1
ATOM 4490 O O . ASP B 1 266 ? 8.165 51.684 52.597 1.00 85.77 266 ASP B O 1
ATOM 4495 N N . GLY B 1 267 ? 6.443 52.945 51.852 1.00 85.82 267 GLY B N 1
ATOM 4496 C CA . GLY B 1 267 ? 7.041 54.216 52.216 1.00 85.85 267 GLY B CA 1
ATOM 4497 C C . GLY B 1 267 ? 5.931 55.132 52.695 1.00 85.93 267 GLY B C 1
ATOM 4498 O O . GLY B 1 267 ? 6.168 56.116 53.397 1.00 85.94 267 GLY B O 1
ATOM 4499 N N . GLY B 1 268 ? 4.709 54.797 52.291 1.00 86.26 268 GLY B N 1
ATOM 4500 C CA . GLY B 1 268 ? 3.537 55.554 52.693 1.00 86.09 268 GLY B CA 1
ATOM 4501 C C . GLY B 1 268 ? 3.438 57.016 52.299 1.00 86.41 268 GLY B C 1
ATOM 4502 O O . GLY B 1 268 ? 3.069 57.341 51.168 1.00 86.62 268 GLY B O 1
ATOM 4503 N N . GLU B 1 269 ? 3.767 57.903 53.234 1.00 85.71 269 GLU B N 1
ATOM 4504 C CA . GLU B 1 269 ? 3.667 59.335 52.987 1.00 85.29 269 GLU B CA 1
ATOM 4505 C C . GLU B 1 269 ? 4.957 60.136 52.870 1.00 84.47 269 GLU B C 1
ATOM 4506 O O . GLU B 1 269 ? 4.959 61.198 52.246 1.00 85.11 269 GLU B O 1
ATOM 4512 N N . ASP B 1 270 ? 6.050 59.654 53.457 1.00 82.99 270 ASP B N 1
ATOM 4513 C CA . ASP B 1 270 ? 7.309 60.393 53.366 1.00 81.20 270 ASP B CA 1
ATOM 4514 C C . ASP B 1 270 ? 8.113 60.034 52.114 1.00 79.88 270 ASP B C 1
ATOM 4515 O O . ASP B 1 270 ? 7.919 58.975 51.513 1.00 79.51 270 ASP B O 1
ATOM 4520 N N . ALA B 1 271 ? 9.012 60.932 51.723 1.00 77.84 271 ALA B N 1
ATOM 4521 C CA . ALA B 1 271 ? 9.842 60.735 50.541 1.00 75.63 271 ALA B CA 1
ATOM 4522 C C . ALA B 1 271 ? 10.821 59.574 50.683 1.00 74.26 271 ALA B C 1
ATOM 4523 O O . ALA B 1 271 ? 10.707 58.581 49.968 1.00 74.15 271 ALA B O 1
ATOM 4525 N N . LEU B 1 272 ? 11.776 59.702 51.602 1.00 72.78 272 LEU B N 1
ATOM 4526 C CA . LEU B 1 272 ? 12.788 58.669 51.826 1.00 71.20 272 LEU B CA 1
ATOM 4527 C C . LEU B 1 272 ? 12.172 57.283 51.985 1.00 70.50 272 LEU B C 1
ATOM 4528 O O . LEU B 1 272 ? 12.844 56.271 51.772 1.00 70.64 272 LEU B O 1
ATOM 4533 N N . GLY B 1 273 ? 10.895 57.238 52.356 1.00 69.46 273 GLY B N 1
ATOM 4534 C CA . GLY B 1 273 ? 10.223 55.961 52.514 1.00 67.76 273 GLY B CA 1
ATOM 4535 C C . GLY B 1 273 ? 9.852 55.380 51.163 1.00 67.26 273 GLY B C 1
ATOM 4536 O O . GLY B 1 273 ? 10.027 54.188 50.911 1.00 66.88 273 GLY B O 1
ATOM 4537 N N . GLN B 1 274 ? 9.340 56.235 50.286 1.00 66.92 274 GLN B N 1
ATOM 4538 C CA . GLN B 1 274 ? 8.934 55.827 48.949 1.00 66.89 274 GLN B CA 1
ATOM 4539 C C . GLN B 1 274 ? 10.115 55.399 48.086 1.00 66.27 274 GLN B C 1
ATOM 4540 O O . GLN B 1 274 ? 10.006 54.459 47.296 1.00 65.78 274 GLN B O 1
ATOM 4546 N N . LEU B 1 275 ? 11.232 56.104 48.237 1.00 64.95 275 LEU B N 1
ATOM 4547 C CA . LEU B 1 275 ? 12.444 55.815 47.481 1.00 64.37 275 LEU B CA 1
ATOM 4548 C C . LEU B 1 275 ? 13.036 54.472 47.900 1.00 63.81 275 LEU B C 1
ATOM 4549 O O . LEU B 1 275 ? 13.341 53.624 47.063 1.00 62.98 275 LEU B O 1
ATOM 4554 N N . ASP B 1 276 ? 13.188 54.292 49.207 1.00 64.00 276 ASP B N 1
ATOM 4555 C CA . ASP B 1 276 ? 13.748 53.072 49.769 1.00 63.70 276 ASP B CA 1
ATOM 4556 C C . ASP B 1 276 ? 13.017 51.817 49.295 1.00 63.56 276 ASP B C 1
ATOM 4557 O O . ASP B 1 276 ? 13.647 50.816 48.936 1.00 63.72 276 ASP B O 1
ATOM 4562 N N . ALA B 1 277 ? 11.689 51.880 49.293 1.00 62.95 277 ALA B N 1
ATOM 4563 C CA . ALA B 1 277 ? 10.853 50.759 48.874 1.00 61.87 277 ALA B CA 1
ATOM 4564 C C . ALA B 1 277 ? 11.064 50.450 47.399 1.00 62.16 277 ALA B C 1
ATOM 4565 O O . ALA B 1 277 ? 11.044 49.287 46.981 1.00 62.29 277 ALA B O 1
ATOM 4567 N N . SER B 1 278 ? 11.262 51.501 46.611 1.00 61.41 278 SER B N 1
ATOM 4568 C CA . SER B 1 278 ? 11.472 51.347 45.180 1.00 60.10 278 SER B CA 1
ATOM 4569 C C . SER B 1 278 ? 12.805 50.689 44.868 1.00 58.19 278 SER B C 1
ATOM 4570 O O . SER B 1 278 ? 12.868 49.765 44.056 1.00 57.09 278 SER B O 1
ATOM 4573 N N . PHE B 1 279 ? 13.870 51.172 45.503 1.00 56.33 279 PHE B N 1
ATOM 4574 C CA . PHE B 1 279 ? 15.196 50.612 45.283 1.00 55.58 279 PHE B CA 1
ATOM 4575 C C . PHE B 1 279 ? 15.235 49.179 45.772 1.00 55.00 279 PHE B C 1
ATOM 4576 O O . PHE B 1 279 ? 16.099 48.401 45.373 1.00 55.59 279 PHE B O 1
ATOM 4584 N N . THR B 1 280 ? 14.285 48.842 46.639 1.00 54.32 280 THR B N 1
ATOM 4585 C CA . THR B 1 280 ? 14.177 47.503 47.207 1.00 52.63 280 THR B CA 1
ATOM 4586 C C . THR B 1 280 ? 13.423 46.563 46.258 1.00 51.61 280 THR B C 1
ATOM 4587 O O . THR B 1 280 ? 13.967 45.546 45.811 1.00 49.86 280 THR B O 1
ATOM 4591 N N . LEU B 1 281 ? 12.173 46.907 45.950 1.00 50.18 281 LEU B N 1
ATOM 4592 C CA . LEU B 1 281 ? 11.370 46.084 45.057 1.00 49.61 281 LEU B CA 1
ATOM 4593 C C . LEU B 1 281 ? 12.086 45.911 43.722 1.00 50.96 281 LEU B C 1
ATOM 4594 O O . LEU B 1 281 ? 11.930 44.883 43.063 1.00 51.06 281 LEU B O 1
ATOM 4599 N N . MET B 1 282 ? 12.866 46.921 43.330 1.00 51.99 282 MET B N 1
ATOM 4600 C CA . MET B 1 282 ? 13.631 46.878 42.082 1.00 52.40 282 MET B CA 1
ATOM 4601 C C . MET B 1 282 ? 14.743 45.843 42.235 1.00 51.58 282 MET B C 1
ATOM 4602 O O . MET B 1 282 ? 14.828 44.896 41.458 1.00 52.15 282 MET B O 1
ATOM 4607 N N . MET B 1 283 ? 15.588 46.038 43.244 1.00 50.45 283 MET B N 1
ATOM 4608 C CA . MET B 1 283 ? 16.691 45.134 43.523 1.00 50.99 283 MET B CA 1
ATOM 4609 C C . MET B 1 283 ? 16.225 43.687 43.671 1.00 51.06 283 MET B C 1
ATOM 4610 O O . MET B 1 283 ? 16.912 42.751 43.249 1.00 50.92 283 MET B O 1
ATOM 4615 N N . LEU B 1 284 ? 15.060 43.508 44.279 1.00 51.39 284 LEU B N 1
ATOM 4616 C CA . LEU B 1 284 ? 14.500 42.175 44.465 1.00 52.34 284 LEU B CA 1
ATOM 4617 C C . LEU B 1 284 ? 14.027 41.628 43.118 1.00 52.05 284 LEU B C 1
ATOM 4618 O O . LEU B 1 284 ? 14.149 40.428 42.845 1.00 52.15 284 LEU B O 1
ATOM 4623 N N . THR B 1 285 ? 13.487 42.516 42.282 1.00 51.34 285 THR B N 1
ATOM 4624 C CA . THR B 1 285 ? 13.019 42.138 40.954 1.00 50.22 285 THR B CA 1
ATOM 4625 C C . THR B 1 285 ? 14.250 41.836 40.106 1.00 49.77 285 THR B C 1
ATOM 4626 O O . THR B 1 285 ? 14.216 40.974 39.231 1.00 49.79 285 THR B O 1
ATOM 4630 N N . PHE B 1 286 ? 15.338 42.549 40.372 1.00 48.69 286 PHE B N 1
ATOM 4631 C CA . PHE B 1 286 ? 16.577 42.328 39.643 1.00 50.03 286 PHE B CA 1
ATOM 4632 C C . PHE B 1 286 ? 17.169 40.971 39.999 1.00 50.03 286 PHE B C 1
ATOM 4633 O O . PHE B 1 286 ? 17.771 40.319 39.155 1.00 48.67 286 PHE B O 1
ATOM 4641 N N . ALA B 1 287 ? 16.994 40.554 41.252 1.00 52.33 287 ALA B N 1
ATOM 4642 C CA . ALA B 1 287 ? 17.530 39.278 41.738 1.00 54.52 287 ALA B CA 1
ATOM 4643 C C . ALA B 1 287 ? 17.067 38.064 40.918 1.00 56.32 287 ALA B C 1
ATOM 4644 O O . ALA B 1 287 ? 17.822 37.101 40.728 1.00 55.52 287 ALA B O 1
ATOM 4646 N N . GLU B 1 288 ? 15.827 38.116 40.436 1.00 57.67 288 GLU B N 1
ATOM 4647 C CA . GLU B 1 288 ? 15.269 37.035 39.625 1.00 59.17 288 GLU B CA 1
ATOM 4648 C C . GLU B 1 288 ? 15.357 37.321 38.114 1.00 58.49 288 GLU B C 1
ATOM 4649 O O . GLU B 1 288 ? 15.507 36.400 37.312 1.00 58.96 288 GLU B O 1
ATOM 4655 N N . PHE B 1 289 ? 15.257 38.593 37.731 1.00 57.44 289 PHE B N 1
ATOM 4656 C CA . PHE B 1 289 ? 15.341 38.984 36.326 1.00 56.27 289 PHE B CA 1
ATOM 4657 C C . PHE B 1 289 ? 16.757 38.856 35.758 1.00 54.28 289 PHE B C 1
ATOM 4658 O O . PHE B 1 289 ? 16.947 38.285 34.687 1.00 54.34 289 PHE B O 1
ATOM 4666 N N . LEU B 1 290 ? 17.744 39.391 36.471 1.00 52.04 290 LEU B N 1
ATOM 4667 C CA . LEU B 1 290 ? 19.130 39.353 36.007 1.00 51.48 290 LEU B CA 1
ATOM 4668 C C . LEU B 1 290 ? 19.669 37.957 35.741 1.00 51.00 290 LEU B C 1
ATOM 4669 O O . LEU B 1 290 ? 20.318 37.732 34.726 1.00 50.69 290 LEU B O 1
ATOM 4674 N N . PRO B 1 291 ? 19.407 36.997 36.645 1.00 51.78 291 PRO B N 1
ATOM 4675 C CA . PRO B 1 291 ? 19.912 35.640 36.408 1.00 51.03 291 PRO B CA 1
ATOM 4676 C C . PRO B 1 291 ? 19.189 34.992 35.229 1.00 50.90 291 PRO B C 1
ATOM 4677 O O . PRO B 1 291 ? 19.802 34.299 34.413 1.00 50.02 291 PRO B O 1
ATOM 4681 N N . ALA B 1 292 ? 17.880 35.232 35.151 1.00 50.72 292 ALA B N 1
ATOM 4682 C CA . ALA B 1 292 ? 17.050 34.693 34.077 1.00 50.12 292 ALA B CA 1
ATOM 4683 C C . ALA B 1 292 ? 17.535 35.215 32.736 1.00 49.95 292 ALA B C 1
ATOM 4684 O O . ALA B 1 292 ? 17.395 34.532 31.717 1.00 50.86 292 ALA B O 1
ATOM 4686 N N . LEU B 1 293 ? 18.093 36.428 32.742 1.00 49.24 293 LEU B N 1
ATOM 4687 C CA . LEU B 1 293 ? 18.624 37.047 31.528 1.00 48.60 293 LEU B CA 1
ATOM 4688 C C . LEU B 1 293 ? 19.891 36.299 31.123 1.00 48.39 293 LEU B C 1
ATOM 4689 O O . LEU B 1 293 ? 20.077 35.961 29.955 1.00 48.33 293 LEU B O 1
ATOM 4694 N N . PHE B 1 294 ? 20.752 36.034 32.098 1.00 48.61 294 PHE B N 1
ATOM 4695 C CA . PHE B 1 294 ? 22.000 35.323 31.845 1.00 50.26 294 PHE B CA 1
ATOM 4696 C C . PHE B 1 294 ? 21.706 33.986 31.177 1.00 51.68 294 PHE B C 1
ATOM 4697 O O . PHE B 1 294 ? 22.393 33.581 30.238 1.00 51.06 294 PHE B O 1
ATOM 4705 N N . GLU B 1 295 ? 20.670 33.312 31.668 1.00 53.89 295 GLU B N 1
ATOM 4706 C CA . GLU B 1 295 ? 20.261 32.015 31.134 1.00 56.77 295 GLU B CA 1
ATOM 4707 C C . GLU B 1 295 ? 19.638 32.174 29.754 1.00 56.43 295 GLU B C 1
ATOM 4708 O O . GLU B 1 295 ? 19.772 31.304 28.890 1.00 55.42 295 GLU B O 1
ATOM 4714 N N . ALA B 1 296 ? 18.943 33.290 29.563 1.00 55.63 296 ALA B N 1
ATOM 4715 C CA . ALA B 1 296 ? 18.305 33.574 28.290 1.00 55.04 296 ALA B CA 1
ATOM 4716 C C . ALA B 1 296 ? 19.376 33.781 27.223 1.00 54.49 296 ALA B C 1
ATOM 4717 O O . ALA B 1 296 ? 19.245 33.292 26.096 1.00 54.10 296 ALA B O 1
ATOM 4719 N N . LEU B 1 297 ? 20.440 34.493 27.590 1.00 53.09 297 LEU B N 1
ATOM 4720 C CA . LEU B 1 297 ? 21.533 34.774 26.666 1.00 52.78 297 LEU B CA 1
ATOM 4721 C C . LEU B 1 297 ? 22.482 33.603 26.565 1.00 53.13 297 LEU B C 1
ATOM 4722 O O . LEU B 1 297 ? 23.620 33.748 26.111 1.00 53.53 297 LEU B O 1
ATOM 4727 N N . GLY B 1 298 ? 22.008 32.443 27.005 1.00 54.24 298 GLY B N 1
ATOM 4728 C CA . GLY B 1 298 ? 22.816 31.240 26.945 1.00 55.68 298 GLY B CA 1
ATOM 4729 C C . GLY B 1 298 ? 23.972 31.215 27.922 1.00 56.96 298 GLY B C 1
ATOM 4730 O O . GLY B 1 298 ? 25.138 31.182 27.521 1.00 57.97 298 GLY B O 1
ATOM 4731 N N . GLY B 1 299 ? 23.644 31.244 29.209 1.00 57.59 299 GLY B N 1
ATOM 4732 C CA . GLY B 1 299 ? 24.658 31.203 30.246 1.00 58.82 299 GLY B CA 1
ATOM 4733 C C . GLY B 1 299 ? 25.692 32.315 30.258 1.00 59.70 299 GLY B C 1
ATOM 4734 O O . GLY B 1 299 ? 26.158 32.776 29.212 1.00 59.68 299 GLY B O 1
ATOM 4735 N N . GLU B 1 300 ? 26.054 32.734 31.466 1.00 60.35 300 GLU B N 1
ATOM 4736 C CA . GLU B 1 300 ? 27.046 33.778 31.679 1.00 61.74 300 GLU B CA 1
ATOM 4737 C C . GLU B 1 300 ? 28.440 33.187 31.444 1.00 63.53 300 GLU B C 1
ATOM 4738 O O . GLU B 1 300 ? 28.597 31.966 31.386 1.00 63.11 300 GLU B O 1
ATOM 4744 N N . GLU B 1 301 ? 29.446 34.047 31.308 1.00 65.58 301 GLU B N 1
ATOM 4745 C CA . GLU B 1 301 ? 30.809 33.582 31.073 1.00 67.73 301 GLU B CA 1
ATOM 4746 C C . GLU B 1 301 ? 31.851 34.168 32.027 1.00 69.76 301 GLU B C 1
ATOM 4747 O O . GLU B 1 301 ? 31.632 35.204 32.661 1.00 68.31 301 GLU B O 1
ATOM 4753 N N . ILE B 1 302 ? 32.991 33.486 32.113 1.00 72.87 302 ILE B N 1
ATOM 4754 C CA . ILE B 1 302 ? 34.104 33.915 32.954 1.00 76.07 302 ILE B CA 1
ATOM 4755 C C . ILE B 1 302 ? 35.355 33.990 32.073 1.00 78.47 302 ILE B C 1
ATOM 4756 O O . ILE B 1 302 ? 35.882 32.959 31.648 1.00 78.58 302 ILE B O 1
ATOM 4761 N N . PRO B 1 303 ? 35.837 35.213 31.779 1.00 80.52 303 PRO B N 1
ATOM 4762 C CA . PRO B 1 303 ? 37.026 35.459 30.946 1.00 82.37 303 PRO B CA 1
ATOM 4763 C C . PRO B 1 303 ? 38.379 34.989 31.515 1.00 83.94 303 PRO B C 1
ATOM 4764 O O . PRO B 1 303 ? 38.468 34.571 32.675 1.00 83.23 303 PRO B O 1
ATOM 4768 N N . GLN B 1 304 ? 39.422 35.063 30.682 1.00 85.62 304 GLN B N 1
ATOM 4769 C CA . GLN B 1 304 ? 40.775 34.643 31.066 1.00 87.19 304 GLN B CA 1
ATOM 4770 C C . GLN B 1 304 ? 41.830 35.751 31.050 1.00 88.49 304 GLN B C 1
ATOM 4771 O O . GLN B 1 304 ? 42.590 35.899 32.010 1.00 88.73 304 GLN B O 1
ATOM 4777 N N . GLY B 1 305 ? 41.891 36.507 29.955 1.00 89.62 305 GLY B N 1
ATOM 4778 C CA . GLY B 1 305 ? 42.868 37.580 29.844 1.00 90.48 305 GLY B CA 1
ATOM 4779 C C . GLY B 1 305 ? 42.599 38.726 30.804 1.00 91.45 305 GLY B C 1
ATOM 4780 O O . GLY B 1 305 ? 42.430 39.872 30.379 1.00 91.70 305 GLY B O 1
ATOM 4781 N N . VAL B 1 306 ? 42.571 38.410 32.098 1.00 92.00 306 VAL B N 1
ATOM 4782 C CA . VAL B 1 306 ? 42.306 39.381 33.160 1.00 92.57 306 VAL B CA 1
ATOM 4783 C C . VAL B 1 306 ? 42.868 40.769 32.856 1.00 93.04 306 VAL B C 1
ATOM 4784 O O . VAL B 1 306 ? 43.973 40.848 32.276 1.00 93.38 306 VAL B O 1
#

Radius of gyration: 29.75 Å; Cα contacts (8 Å, |Δi|>4): 1140; chains: 2; bounding box: 60×69×76 Å

InterPro domains:
  IPR007476 Putative exonuclease, RdgC [MF_00194] (1-302)
  IPR007476 Putative exonuclease, RdgC [NF001464] (1-301)
  IPR007476 Putative exonuclease, RdgC [PF04381] (1-300)
  IPR007476 Putative exonuclease, RdgC [PTHR38103] (1-303)

B-factor: mean 48.2, std 18.57, range [8.85, 93.41]

Secondary structure (DSSP, 8-state):
---S-BEEEEESS-----HHHHHHHHHTTB--PPPTT-SEEEEE--SS--STTS-S-EEETTEEEEEEEEEEE---HHHHHHHHHHHHHHHHTTSSS---HHHHHHHHHHHHHHHGGG--EEEEEEEEEEEGGGTEEEE--S-HHHHHHHHHHHHHHHS---EEE--BSS-HHHHHHHHHHHT--STTEEEEEEEEEE-SSTT--EEEEES--TTSHHHHHHHHTT-EEEEEEEEETTTEEEEEETT--EEEEEE-HHHHHHHHHHH-SSHHHHHHHHHHHHHHHHHHHHHHHHHHTT-B-PPP--/---SSBEEEEESS-----HHHHHTTTTTTB--PPPTT--EEEEE--SSS-STTS-SS-EETTEEEEEEEEEEE---HHHHHHHHHHHHHHHHHHS-SPPPHHHHHHHHHHHHHHHGGG--EEEEEEEEEEETTTTEEEES-S-HHHHHHHHHHHTTTTS---EEE--BSS-HHHHHHHHHHHT--STTEEEEEEEEEE-SSTT--EEEEES--TTSHHHHHHHHTT-EEEEEEEEETTTEEEEEETT--EEEEEE-HHHHHHHTTTSTTSHHHHHHHHHHHHHHHHHHHHHHHHHHTS-B---S--

Sequence (612 aa):
MWFRNLLVYRLTQDLQLDADSLEKALGEKSARPCASQELTTYGFTAPFGKGPDAPLVHVSQDFFLISARKEERILPGSVVRDALKEKVDEIEAQQMRKVYKKERDQLKDEIVQTLLPRAFIRRSSTFAAIAPSLGLILVDSASAKKAEDLLSTLREALGSLPVRPLSVKVAPTATLTDWVKTQEAAGDFHVLDECELRDTHEDGGVVRCKRQDLTSEEIQLHLTAGKLVTQLSLAWSDKLSFVLDDKLAVKRLRFEDLLQEQAEKDGGEDALGQLDASFTLMMLTFAEFLPALFEALGGEEIPQGVMWFRNLLVYRLTQDLQLDADSLEKALGEKSARPCASQELTTYGFTAPFGKGPDAPLVHVSQDFFLISARKEERILPGSVVRDALKEKVDEIEAQQMRKVYKKERDQLKDEIVQTLLPRAFIRRSSTFAAIAPSLGLILVDSASAKKAEDLLSTLREALGSLPVRPLSVKVAPTATLTDWVKTQEAAGDFHVLDECELRDTHEDGGVVRCKRQDLTSEEIQLHLTAGKLVTQLSLAWSDKLSFVLDDKLAVKRLRFEDLLQEQAEKDGGEDALGQLDASFTLMMLTFAEFLPALFEALGGEEIPQGV

Solvent-accessible surface area: 31255 Å² total; per-residue (Å²): 37,46,1,152,35,0,16,8,9,43,17,40,120,151,28,176,27,85,44,87,64,1,47,133,18,0,34,143,51,50,24,136,108,13,52,52,100,42,127,60,6,64,0,1,26,23,16,14,40,138,41,135,139,19,79,21,11,34,69,11,117,56,12,20,0,0,2,1,61,68,10,65,25,11,42,31,47,45,19,13,120,58,27,10,115,111,75,16,85,83,25,58,90,140,86,190,108,130,12,128,146,181,53,71,91,98,20,84,83,86,19,40,120,61,23,11,46,125,0,4,47,114,110,58,64,16,37,0,0,0,1,45,74,71,15,6,0,2,0,26,10,46,39,57,133,104,0,88,34,0,5,59,13,0,93,123,15,56,64,69,6,36,23,151,91,17,51,15,134,67,57,25,32,46,16,0,21,74,10,2,86,72,95,130,24,37,64,88,6,90,44,64,66,41,7,19,0,98,29,106,116,148,99,10,2,4,0,78,3,68,93,10,88,4,68,24,127,13,0,36,46,0,13,86,52,29,6,61,0,9,45,0,7,0,18,12,44,105,58,2,26,3,12,0,19,40,169,16,7,1,45,111,3,90,12,74,86,136,11,66,90,81,5,100,182,106,11,52,172,92,71,89,20,53,61,50,14,9,0,23,25,0,0,73,8,1,36,104,0,3,67,33,2,15,135,14,0,38,20,26,87,100,44,170,70,219,36,53,1,139,36,0,20,12,17,57,22,71,113,63,89,185,45,78,39,109,57,2,56,143,19,0,33,111,96,57,37,151,100,7,54,57,91,37,110,70,14,65,0,2,14,15,17,14,69,116,33,144,139,31,67,27,7,19,64,17,123,73,10,13,0,0,2,0,44,69,5,65,31,16,33,35,38,39,13,7,144,57,25,19,117,130,49,14,46,85,6,58,72,135,95,164,99,125,1,147,155,178,46,86,77,109,8,72,95,80,15,36,86,101,23,1,62,104,3,16,52,95,110,39,53,9,49,0,0,10,0,33,88,40,9,2,1,1,0,29,8,46,44,54,153,106,0,85,63,0,10,61,20,2,81,112,5,79,65,60,17,20,29,38,92,20,33,14,123,73,56,18,28,49,18,0,20,80,14,2,90,77,88,134,24,32,66,94,8,92,40,65,66,34,5,13,0,79,27,107,119,157,104,2,2,1,0,64,1,86,108,10,92,7,70,23,106,23,1,25,33,0,17,96,55,42,8,58,0,10,48,0,2,0,15,7,44,97,65,2,25,2,7,0,19,46,168,26,10,1,46,105,3,89,8,72,98,116,6,66,107,88,2,92,166,104,14,58,185,81,73,84,12,44,52,39,6,10,0,16,28,0,0,75,14,0,40,112,0,0,58,27,4,18,138,8,0,36,32,48,46,130,60,143,81,199

Foldseek 3Di:
DAFQWKFKKFFQDADPDDQVVLQVLQVVFAFDDADLLGFKHKGWDQPDDDDPPHTQWDDDPQKIKHKMKMKGFDDPVVVLVVVLVVVQVVCCVPVVDGADDVRSVVVSSVVSSVCSNVTDMDMDMKMWMDRSVVRMIIIRDLDPVVVVVVQVSSCVSNVHTRIDTWDADAQQQVLVQVCLQVVHAPPQKHFDWWFKKFAPDDVTDIDTTGPHDSNDPVVNVSVVVHIITQKTWMDGHQFWIFIAGRVRITHRIGTDPVQLVVLVVQQDDDPVSSVSSSVNSNVVVCVVVVQSVNVRSVHIDRDDDD/DAFFWKFKKFQPVLDDDDPVLLQVLQVVFAFDAADQQGFKHKGWAAPPDGDVVHTQWDDDPQKIKHKMKMKGFDDDPVNLVVVLVVVQVVCCVVVVDHQDDVRSVVVSVVSSSVCRNVGDMDMDMKMKMDRSVLRMIITSDLDVVVVCSVVVSSCNSVVDGRIDTWAADDQQQVQVQVCLLVVHFPPQKHFAFWFKKWADDDVTDIDTTDRHDSNDVVVNVSSVVHITTQKTWMAGNQFWIFMAGRVRITHRTGTDPVLLVVLCVQQPPDDVRSVNSNVVSNVVVCSVVVVSVCVRSPHTDDDDPD